Protein AF-0000000079818277 (afdb_homodimer)

Organism: NCBI:txid1608957

InterPro domains:
  IPR006076 FAD dependent oxidoreductase [PF01266] (2-345)
  IPR012727 Glycine oxidase ThiO [TIGR02352] (1-348)
  IPR036188 FAD/NAD(P)-binding domain superfamily [G3DSA:3.50.50.60] (2-346)
  IPR036188 FAD/NAD(P)-binding domain superfamily [SSF51905] (2-363)

Nearest PDB structures (foldseek):
  4ysh-assembly1_A  TM=9.304E-01  e=9.432E-35  Geobacillus kaustophilus HTA426
  7cyx-assembly1_B  TM=9.161E-01  e=3.735E-34  Bacillus cereus ATCC 14579
  1ryi-assembly1_A  TM=9.174E-01  e=4.901E-31  Bacillus subtilis
  3if9-assembly2_C-3  TM=8.898E-01  e=4.476E-32  Bacillus subtilis
  3if9-assembly2_D-3  TM=8.873E-01  e=3.747E-30  Bacillus subtilis

Radius of gyration: 31.11 Å; Cα contacts (8 Å, |Δi|>4): 1814; chains: 2; bounding box: 59×86×83 Å

Foldseek 3Di:
DEEEAQELQRLLLLLVLVVVPAQYEYEAQDHHDFVLQVAFQKLPLQPVDDPPCLLSSLLSVVLLVCVVVVQVVLVVLPFHFQKFQQWEKEWDLDPVSVVVQVVSVVVCVVSVADKDKDAQVVVCVQAVLWDSSTGITMTHRSMIGTNSSSSSVSSVVSQVPRPSYHYYNWAWAEFDDDQLFTQFTATPVGDTDGDRAYEYAHFQCSQRYPPDPQLWHWHWWKKKKWKWFDCVFWNHRHWYDYDQWIWDTHRGGIIMIDIDTDRDGPPFDDDPVRVVSRVVVVCNTGVVSVPIGGDDMGMHTGGATPVQPWAFADDPSYHNYTYTYSNGNCCSSNSNLRSQQVSCRVVVHDRDPSCVCRHSCNNPRPDD/DEEEAQELQRLLLLLVLVVVPAQYEYEAQDHHDFVLQVAFQKLPLQPPDDPPPLLSSLLSVVLLVCVVVVQVVLVVLPFHFQKFQQWEKEWDLDPVSVVVQVVSVVVCVVSVADKDKDAQVVVCVQAVLWDSSTGITMTHRSMIGTNSSSSSVSSVVSQVPRPSYHYYNWAWAEFDDDQLFTQFTATPVGDTDGDRAYEYAHFQCSQRYPPDDQLWHWHWWKKKKWKWFDCVFWNHRHWYDYDQWIWDTHRGGIIMIDIDTDRDGPPFDDDPVRVVSRVVVVCNTGVVSVPIGGDDMGMHTGGATPVQPWAFADDPSYHNYTYTYSNGNCCSSNSNLRSQQVSCRVVVHDRDPSCVCRHSCNNPRPDD

Structure (mmCIF, N/CA/C/O backbone):
data_AF-0000000079818277-model_v1
#
loop_
_entity.id
_entity.type
_entity.pdbx_description
1 polymer 'glycine oxidase'
#
loop_
_atom_site.group_PDB
_atom_site.id
_atom_site.type_symbol
_atom_site.label_atom_id
_atom_site.label_alt_id
_atom_site.label_comp_id
_atom_site.label_asym_id
_atom_site.label_entity_id
_atom_site.label_seq_id
_atom_site.pdbx_PDB_ins_code
_atom_site.Cartn_x
_atom_site.Cartn_y
_atom_site.Cartn_z
_atom_site.occupancy
_atom_site.B_iso_or_equiv
_atom_site.auth_seq_id
_atom_site.auth_comp_id
_atom_site.auth_asym_id
_atom_site.auth_atom_id
_atom_site.pdbx_PDB_model_num
ATOM 1 N N . MET A 1 1 ? 19.031 -25.656 -25.75 1 97.75 1 MET A N 1
ATOM 2 C CA . MET A 1 1 ? 17.578 -25.438 -25.812 1 97.75 1 MET A CA 1
ATOM 3 C C . MET A 1 1 ? 17.219 -24.094 -25.172 1 97.75 1 MET A C 1
ATOM 5 O O . MET A 1 1 ? 18.016 -23.516 -24.438 1 97.75 1 MET A O 1
ATOM 9 N N . VAL A 1 2 ? 16 -23.625 -25.484 1 98.75 2 VAL A N 1
ATOM 10 C CA . VAL A 1 2 ? 15.531 -22.328 -25 1 98.75 2 VAL A CA 1
ATOM 11 C C . VAL A 1 2 ? 14.242 -22.516 -24.203 1 98.75 2 VAL A C 1
ATOM 13 O O . VAL A 1 2 ? 13.375 -23.312 -24.594 1 98.75 2 VAL A O 1
ATOM 16 N N . ILE A 1 3 ? 14.18 -21.875 -23.125 1 98.94 3 ILE A N 1
ATOM 17 C CA . ILE A 1 3 ? 12.945 -21.75 -22.375 1 98.94 3 ILE A CA 1
ATOM 18 C C . ILE A 1 3 ? 12.445 -20.312 -22.422 1 98.94 3 ILE A C 1
ATOM 20 O O . ILE A 1 3 ? 13.195 -19.375 -22.125 1 98.94 3 ILE A O 1
ATOM 24 N N . VAL A 1 4 ? 11.188 -20.141 -22.812 1 98.81 4 VAL A N 1
ATOM 25 C CA . VAL A 1 4 ? 10.562 -18.828 -22.875 1 98.81 4 VAL A CA 1
ATOM 26 C C . VAL A 1 4 ? 9.766 -18.578 -21.609 1 98.81 4 VAL A C 1
ATOM 28 O O . VAL A 1 4 ? 8.664 -19.109 -21.438 1 98.81 4 VAL A O 1
ATOM 31 N N . GLY A 1 5 ? 10.312 -17.734 -20.75 1 98.75 5 GLY A N 1
ATOM 32 C CA . GLY A 1 5 ? 9.688 -17.422 -19.484 1 98.75 5 GLY A CA 1
ATOM 33 C C . GLY A 1 5 ? 10.5 -17.906 -18.281 1 98.75 5 GLY A C 1
ATOM 34 O O . GLY A 1 5 ? 10.961 -19.047 -18.266 1 98.75 5 GLY A O 1
ATOM 35 N N . ALA A 1 6 ? 10.68 -16.984 -17.344 1 98.88 6 ALA A N 1
ATOM 36 C CA . ALA A 1 6 ? 11.461 -17.281 -16.141 1 98.88 6 ALA A CA 1
ATOM 37 C C . ALA A 1 6 ? 10.617 -17.094 -14.883 1 98.88 6 ALA A C 1
ATOM 39 O O . ALA A 1 6 ? 11.078 -16.5 -13.906 1 98.88 6 ALA A O 1
ATOM 40 N N . GLY A 1 7 ? 9.367 -17.531 -14.93 1 98.69 7 GLY A N 1
ATOM 41 C CA . GLY A 1 7 ? 8.57 -17.75 -13.734 1 98.69 7 GLY A CA 1
ATOM 42 C C . GLY A 1 7 ? 8.852 -19.094 -13.062 1 98.69 7 GLY A C 1
ATOM 43 O O . GLY A 1 7 ? 9.859 -19.734 -13.359 1 98.69 7 GLY A O 1
ATOM 44 N N . VAL A 1 8 ? 7.945 -19.469 -12.203 1 98.88 8 VAL A N 1
ATOM 45 C CA . VAL A 1 8 ? 8.18 -20.672 -11.414 1 98.88 8 VAL A CA 1
ATOM 46 C C . VAL A 1 8 ? 8.234 -21.891 -12.336 1 98.88 8 VAL A C 1
ATOM 48 O O . VAL A 1 8 ? 9.031 -22.812 -12.117 1 98.88 8 VAL A O 1
ATOM 51 N N . ILE A 1 9 ? 7.445 -21.938 -13.367 1 98.88 9 ILE A N 1
ATOM 52 C CA . ILE A 1 9 ? 7.418 -23.062 -14.289 1 98.88 9 ILE A CA 1
ATOM 53 C C . ILE A 1 9 ? 8.711 -23.109 -15.094 1 98.88 9 ILE A C 1
ATOM 55 O O . ILE A 1 9 ? 9.406 -24.125 -15.117 1 98.88 9 ILE A O 1
ATOM 59 N N . GLY A 1 10 ? 9.086 -21.984 -15.688 1 98.94 10 GLY A N 1
ATOM 60 C CA . GLY A 1 10 ? 10.289 -21.938 -16.5 1 98.94 10 GLY A CA 1
ATOM 61 C C . GLY A 1 10 ? 11.555 -22.219 -15.719 1 98.94 10 GLY A C 1
ATOM 62 O O . GLY A 1 10 ? 12.414 -22.984 -16.156 1 98.94 10 GLY A O 1
ATOM 63 N N . LEU A 1 11 ? 11.633 -21.641 -14.594 1 98.94 11 LEU A N 1
ATOM 64 C CA . LEU A 1 11 ? 12.844 -21.781 -13.797 1 98.94 11 LEU A CA 1
ATOM 65 C C . LEU A 1 11 ? 12.953 -23.203 -13.234 1 98.94 11 LEU A C 1
ATOM 67 O O . LEU A 1 11 ? 14.055 -23.75 -13.141 1 98.94 11 LEU A O 1
ATOM 71 N N . THR A 1 12 ? 11.828 -23.781 -12.805 1 98.94 12 THR A N 1
ATOM 72 C CA . THR A 1 12 ? 11.867 -25.172 -12.336 1 98.94 12 THR A CA 1
ATOM 73 C C . THR A 1 12 ? 12.266 -26.109 -13.469 1 98.94 12 THR A C 1
ATOM 75 O O . THR A 1 12 ? 13.078 -27.016 -13.281 1 98.94 12 THR A O 1
ATOM 78 N N . CYS A 1 13 ? 11.75 -25.891 -14.641 1 98.88 13 CYS A N 1
ATOM 79 C CA . CYS A 1 13 ? 12.117 -26.688 -15.797 1 98.88 13 CYS A CA 1
ATOM 80 C C . CYS A 1 13 ? 13.602 -26.547 -16.109 1 98.88 13 CYS A C 1
ATOM 82 O O . CYS A 1 13 ? 14.289 -27.547 -16.359 1 98.88 13 CYS A O 1
ATOM 84 N N . ALA A 1 14 ? 14.047 -25.312 -16.078 1 98.94 14 ALA A N 1
ATOM 85 C CA . ALA A 1 14 ? 15.453 -25.062 -16.375 1 98.94 14 ALA A CA 1
ATOM 86 C C . ALA A 1 14 ? 16.359 -25.812 -15.398 1 98.94 14 ALA A C 1
ATOM 88 O O . ALA A 1 14 ? 17.328 -26.453 -15.812 1 98.94 14 ALA A O 1
ATOM 89 N N . TRP A 1 15 ? 16.031 -25.734 -14.195 1 98.81 15 TRP A N 1
ATOM 90 C CA . TRP A 1 15 ? 16.797 -26.375 -13.141 1 98.81 15 TRP A CA 1
ATOM 91 C C . TRP A 1 15 ? 16.844 -27.891 -13.359 1 98.81 15 TRP A C 1
ATOM 93 O O . TRP A 1 15 ? 17.922 -28.5 -13.344 1 98.81 15 TRP A O 1
ATOM 103 N N . ARG A 1 16 ? 15.734 -28.484 -13.609 1 98.56 16 ARG A N 1
ATOM 104 C CA . ARG A 1 16 ? 15.641 -29.938 -13.734 1 98.56 16 ARG A CA 1
ATOM 105 C C . ARG A 1 16 ? 16.266 -30.422 -15.047 1 98.56 16 ARG A C 1
ATOM 107 O O . ARG A 1 16 ? 16.875 -31.484 -15.102 1 98.56 16 ARG A O 1
ATOM 114 N N . LEU A 1 17 ? 16.094 -29.672 -16.094 1 98.69 17 LEU A N 1
ATOM 115 C CA . LEU A 1 17 ? 16.688 -30.016 -17.375 1 98.69 17 LEU A CA 1
ATOM 116 C C . LEU A 1 17 ? 18.219 -29.984 -17.281 1 98.69 17 LEU A C 1
ATOM 118 O O . LEU A 1 17 ? 18.891 -30.859 -17.844 1 98.69 17 LEU A O 1
ATOM 122 N N . ALA A 1 18 ? 18.703 -28.984 -16.625 1 98.44 18 ALA A N 1
ATOM 123 C CA . ALA A 1 18 ? 20.141 -28.906 -16.422 1 98.44 18 ALA A CA 1
ATOM 124 C C . ALA A 1 18 ? 20.641 -30.109 -15.641 1 98.44 18 ALA A C 1
ATOM 126 O O . ALA A 1 18 ? 21.688 -30.688 -15.984 1 98.44 18 ALA A O 1
ATOM 127 N N . GLU A 1 19 ? 19.922 -30.469 -14.625 1 97.12 19 GLU A N 1
ATOM 128 C CA . GLU A 1 19 ? 20.266 -31.641 -13.844 1 97.12 19 GLU A CA 1
ATOM 129 C C . GLU A 1 19 ? 20.297 -32.906 -14.719 1 97.12 19 GLU A C 1
ATOM 131 O O . GLU A 1 19 ? 21.109 -33.812 -14.477 1 97.12 19 GLU A O 1
ATOM 136 N N . ALA A 1 20 ? 19.484 -32.875 -15.695 1 97.12 20 ALA A N 1
ATOM 137 C CA . ALA A 1 20 ? 19.406 -34.031 -16.609 1 97.12 20 ALA A CA 1
ATOM 138 C C . ALA A 1 20 ? 20.484 -33.938 -17.703 1 97.12 20 ALA A C 1
ATOM 140 O O . ALA A 1 20 ? 20.547 -34.781 -18.578 1 97.12 20 ALA A O 1
ATOM 141 N N . GLY A 1 21 ? 21.25 -32.844 -17.75 1 96.69 21 GLY A N 1
ATOM 142 C CA . GLY A 1 21 ? 22.406 -32.781 -18.609 1 96.69 21 GLY A CA 1
ATOM 143 C C . GLY A 1 21 ? 22.219 -31.812 -19.781 1 96.69 21 GLY A C 1
ATOM 144 O O . GLY A 1 21 ? 23.094 -31.688 -20.625 1 96.69 21 GLY A O 1
ATOM 145 N N . ALA A 1 22 ? 21.156 -31.109 -19.812 1 97.56 22 ALA A N 1
ATOM 146 C CA . ALA A 1 22 ? 20.875 -30.203 -20.922 1 97.56 22 ALA A CA 1
ATOM 147 C C . ALA A 1 22 ? 21.531 -28.844 -20.719 1 97.56 22 ALA A C 1
ATOM 149 O O . ALA A 1 22 ? 21.734 -28.422 -19.578 1 97.56 22 ALA A O 1
ATOM 150 N N . THR A 1 23 ? 21.953 -28.219 -21.797 1 98.31 23 THR A N 1
ATOM 151 C CA . THR A 1 23 ? 22.312 -26.797 -21.797 1 98.31 23 THR A CA 1
ATOM 152 C C . THR A 1 23 ? 21.094 -25.938 -22.125 1 98.31 23 THR A C 1
ATOM 154 O O . THR A 1 23 ? 20.484 -26.109 -23.188 1 98.31 23 THR A O 1
ATOM 157 N N . VAL A 1 24 ? 20.766 -25.031 -21.234 1 98.62 24 VAL A N 1
ATOM 158 C CA . VAL A 1 24 ? 19.484 -24.344 -21.312 1 98.62 24 VAL A CA 1
ATOM 159 C C . VAL A 1 24 ? 19.703 -22.828 -21.344 1 98.62 24 VAL A C 1
ATOM 161 O O . VAL A 1 24 ? 20.516 -22.312 -20.578 1 98.62 24 VAL A O 1
ATOM 164 N N . ARG A 1 25 ? 19.047 -22.125 -22.188 1 98.81 25 ARG A N 1
ATOM 165 C CA . ARG A 1 25 ? 18.953 -20.672 -22.172 1 98.81 25 ARG A CA 1
ATOM 166 C C . ARG A 1 25 ? 17.531 -20.219 -21.875 1 98.81 25 ARG A C 1
ATOM 168 O O . ARG A 1 25 ? 16.594 -20.578 -22.578 1 98.81 25 ARG A O 1
ATOM 175 N N . VAL A 1 26 ? 17.375 -19.453 -20.766 1 98.88 26 VAL A N 1
ATOM 176 C CA . VAL A 1 26 ? 16.062 -18.938 -20.359 1 98.88 26 VAL A CA 1
ATOM 177 C C . VAL A 1 26 ? 15.945 -17.469 -20.75 1 98.88 26 VAL A C 1
ATOM 179 O O . VAL A 1 26 ? 16.844 -16.672 -20.484 1 98.88 26 VAL A O 1
ATOM 182 N N . LEU A 1 27 ? 14.852 -17.141 -21.422 1 98.88 27 LEU A N 1
ATOM 183 C CA . LEU A 1 27 ? 14.617 -15.773 -21.844 1 98.88 27 LEU A CA 1
ATOM 184 C C . LEU A 1 27 ? 13.367 -15.203 -21.172 1 98.88 27 LEU A C 1
ATOM 186 O O . LEU A 1 27 ? 12.289 -15.789 -21.281 1 98.88 27 LEU A O 1
ATOM 190 N N . ASP A 1 28 ? 13.469 -14.133 -20.469 1 98.69 28 ASP A N 1
ATOM 191 C CA . ASP A 1 28 ? 12.391 -13.422 -19.797 1 98.69 28 ASP A CA 1
ATOM 192 C C . ASP A 1 28 ? 12.773 -11.977 -19.516 1 98.69 28 ASP A C 1
ATOM 194 O O . ASP A 1 28 ? 13.867 -11.703 -19.016 1 98.69 28 ASP A O 1
ATOM 198 N N . PRO A 1 29 ? 11.906 -11.055 -19.781 1 97.94 29 PRO A N 1
ATOM 199 C CA . PRO A 1 29 ? 12.273 -9.656 -19.531 1 97.94 29 PRO A CA 1
ATOM 200 C C . PRO A 1 29 ? 12.398 -9.32 -18.047 1 97.94 29 PRO A C 1
ATOM 202 O O . PRO A 1 29 ? 13.07 -8.352 -17.688 1 97.94 29 PRO A O 1
ATOM 205 N N . SER A 1 30 ? 11.75 -10.023 -17.203 1 98 30 SER A N 1
ATOM 206 C CA . SER A 1 30 ? 11.781 -9.805 -15.758 1 98 30 SER A CA 1
ATOM 207 C C . SER A 1 30 ? 11.797 -11.133 -15 1 98 30 SER A C 1
ATOM 209 O O . SER A 1 30 ? 10.805 -11.5 -14.367 1 98 30 SER A O 1
ATOM 211 N N . PRO A 1 31 ? 12.906 -11.758 -14.938 1 98.56 31 PRO A N 1
ATOM 212 C CA . PRO A 1 31 ? 12.984 -13.078 -14.305 1 98.56 31 PRO A CA 1
ATOM 213 C C . PRO A 1 31 ? 12.508 -13.07 -12.852 1 98.56 31 PRO A C 1
ATOM 215 O O . PRO A 1 31 ? 12.75 -12.094 -12.133 1 98.56 31 PRO A O 1
ATOM 218 N N . ALA A 1 32 ? 11.867 -14.133 -12.461 1 98.31 32 ALA A N 1
ATOM 219 C CA . ALA A 1 32 ? 11.414 -14.391 -11.094 1 98.31 32 ALA A CA 1
ATOM 220 C C . ALA A 1 32 ? 10.375 -13.359 -10.656 1 98.31 32 ALA A C 1
ATOM 222 O O . ALA A 1 32 ? 10.289 -13.023 -9.469 1 98.31 32 ALA A O 1
ATOM 223 N N . ARG A 1 33 ? 9.672 -12.805 -11.547 1 97.38 33 ARG A N 1
ATOM 224 C CA . ARG A 1 33 ? 8.594 -11.852 -11.281 1 97.38 33 ARG A CA 1
ATOM 225 C C . ARG A 1 33 ? 7.277 -12.328 -11.875 1 97.38 33 ARG A C 1
ATOM 227 O O . ARG A 1 33 ? 7.027 -13.531 -11.953 1 97.38 33 ARG A O 1
ATOM 234 N N . GLY A 1 34 ? 6.316 -11.516 -12.117 1 95.25 34 GLY A N 1
ATOM 235 C CA . GLY A 1 34 ? 5.035 -11.891 -12.688 1 95.25 34 GLY A CA 1
ATOM 236 C C . GLY A 1 34 ? 4.117 -12.586 -11.703 1 95.25 34 GLY A C 1
ATOM 237 O O . GLY A 1 34 ? 4.113 -12.258 -10.516 1 95.25 34 GLY A O 1
ATOM 238 N N . ALA A 1 35 ? 3.352 -13.531 -12.219 1 96.19 35 ALA A N 1
ATOM 239 C CA . ALA A 1 35 ? 2.352 -14.234 -11.414 1 96.19 35 ALA A CA 1
ATOM 240 C C . ALA A 1 35 ? 3.01 -15.023 -10.289 1 96.19 35 ALA A C 1
ATOM 242 O O . ALA A 1 35 ? 2.451 -15.133 -9.195 1 96.19 35 ALA A O 1
ATOM 243 N N . SER A 1 36 ? 4.195 -15.523 -10.547 1 96.94 36 SER A N 1
ATOM 244 C CA . SER A 1 36 ? 4.906 -16.344 -9.562 1 96.94 36 SER A CA 1
ATOM 245 C C . SER A 1 36 ? 5.273 -15.516 -8.328 1 96.94 36 SER A C 1
ATOM 247 O O . SER A 1 36 ? 5.336 -16.047 -7.223 1 96.94 36 SER A O 1
ATOM 249 N N . TRP A 1 37 ? 5.574 -14.281 -8.578 1 97.81 37 TRP A N 1
ATOM 250 C CA . TRP A 1 37 ? 5.941 -13.367 -7.5 1 97.81 37 TRP A CA 1
ATOM 251 C C . TRP A 1 37 ? 4.707 -12.883 -6.754 1 97.81 37 TRP A C 1
ATOM 253 O O . TRP A 1 37 ? 4.727 -12.742 -5.527 1 97.81 37 TRP A O 1
ATOM 263 N N . ALA A 1 38 ? 3.691 -12.586 -7.508 1 97.44 38 ALA A N 1
ATOM 264 C CA . ALA A 1 38 ? 2.42 -12.148 -6.945 1 97.44 38 ALA A CA 1
ATOM 265 C C . ALA A 1 38 ? 1.505 -13.328 -6.652 1 97.44 38 ALA A C 1
ATOM 267 O O . ALA A 1 38 ? 0.445 -13.469 -7.266 1 97.44 38 ALA A O 1
ATOM 268 N N . ALA A 1 39 ? 1.84 -14.141 -5.715 1 97.31 39 ALA A N 1
ATOM 269 C CA . ALA A 1 39 ? 1.142 -15.359 -5.32 1 97.31 39 ALA A CA 1
ATOM 270 C C . ALA A 1 39 ? 1.179 -15.555 -3.807 1 97.31 39 ALA A C 1
ATOM 272 O O . ALA A 1 39 ? 1.807 -14.766 -3.092 1 97.31 39 ALA A O 1
ATOM 273 N N . ALA A 1 40 ? 0.457 -16.594 -3.338 1 97.5 40 ALA A N 1
ATOM 274 C CA . ALA A 1 40 ? 0.428 -16.875 -1.906 1 97.5 40 ALA A CA 1
ATOM 275 C C . ALA A 1 40 ? 1.252 -18.125 -1.579 1 97.5 40 ALA A C 1
ATOM 277 O O . ALA A 1 40 ? 1.563 -18.375 -0.414 1 97.5 40 ALA A O 1
ATOM 278 N N . GLY A 1 41 ? 1.582 -18.906 -2.611 1 98 41 GLY A N 1
ATOM 279 C CA . GLY A 1 41 ? 2.404 -20.094 -2.4 1 98 41 GLY A CA 1
ATOM 280 C C . GLY A 1 41 ? 1.645 -21.25 -1.772 1 98 41 GLY A C 1
ATOM 281 O O . GLY A 1 41 ? 2.242 -22.109 -1.135 1 98 41 GLY A O 1
ATOM 282 N N . MET A 1 42 ? 0.336 -21.234 -1.932 1 97.44 42 MET A N 1
ATOM 283 C CA . MET A 1 42 ? -0.475 -22.328 -1.402 1 97.44 42 MET A CA 1
ATOM 284 C C . MET A 1 42 ? -0.308 -23.594 -2.246 1 97.44 42 MET A C 1
ATOM 286 O O . MET A 1 42 ? -0.254 -23.516 -3.475 1 97.44 42 MET A O 1
ATOM 290 N N . LEU A 1 43 ? -0.137 -24.656 -1.619 1 97.69 43 LEU A N 1
ATOM 291 C CA . LEU A 1 43 ? -0.211 -25.984 -2.205 1 97.69 43 LEU A CA 1
ATOM 292 C C . LEU A 1 43 ? -1.5 -26.688 -1.796 1 97.69 43 LEU A C 1
ATOM 294 O O . LEU A 1 43 ? -1.488 -27.547 -0.917 1 97.69 43 LEU A O 1
ATOM 298 N N . ALA A 1 44 ? -2.574 -26.297 -2.535 1 94.38 44 ALA A N 1
ATOM 299 C CA . ALA A 1 44 ? -3.91 -26.609 -2.045 1 94.38 44 ALA A CA 1
ATOM 300 C C . ALA A 1 44 ? -4.758 -27.25 -3.143 1 94.38 44 ALA A C 1
ATOM 302 O O . ALA A 1 44 ? -5.68 -26.625 -3.67 1 94.38 44 ALA A O 1
ATOM 303 N N . PRO A 1 45 ? -4.562 -28.516 -3.438 1 90.94 45 PRO A N 1
ATOM 304 C CA . PRO A 1 45 ? -5.32 -29.203 -4.488 1 90.94 45 PRO A CA 1
ATOM 305 C C . PRO A 1 45 ? -6.809 -29.312 -4.168 1 90.94 45 PRO A C 1
ATOM 307 O O . PRO A 1 45 ? -7.641 -29.375 -5.078 1 90.94 45 PRO A O 1
ATOM 310 N N . VAL A 1 46 ? -7.129 -29.297 -2.953 1 80.56 46 VAL A N 1
ATOM 311 C CA . VAL A 1 46 ? -8.477 -29.672 -2.543 1 80.56 46 VAL A CA 1
ATOM 312 C C . VAL A 1 46 ? -9.32 -28.406 -2.355 1 80.56 46 VAL A C 1
ATOM 314 O O . VAL A 1 46 ? -10.414 -28.297 -2.922 1 80.56 46 VAL A O 1
ATOM 317 N N . THR A 1 47 ? -8.82 -27.422 -1.7 1 77.38 47 THR A N 1
ATOM 318 C CA . THR A 1 47 ? -9.625 -26.281 -1.311 1 77.38 47 THR A CA 1
ATOM 319 C C . THR A 1 47 ? -9.812 -25.328 -2.488 1 77.38 47 THR A C 1
ATOM 321 O O . THR A 1 47 ? -10.719 -24.484 -2.48 1 77.38 47 THR A O 1
ATOM 324 N N . GLU A 1 48 ? -9.047 -25.5 -3.486 1 73.81 48 GLU A N 1
ATOM 325 C CA . GLU A 1 48 ? -9.172 -24.609 -4.641 1 73.81 48 GLU A CA 1
ATOM 326 C C . GLU A 1 48 ? -9.914 -25.297 -5.785 1 73.81 48 GLU A C 1
ATOM 328 O O . GLU A 1 48 ? -9.961 -24.781 -6.902 1 73.81 48 GLU A O 1
ATOM 333 N N . LEU A 1 49 ? -10.539 -26.422 -5.5 1 71.06 49 LEU A N 1
ATOM 334 C CA . LEU A 1 49 ? -11.242 -27.219 -6.508 1 71.06 49 LEU A CA 1
ATOM 335 C C . LEU A 1 49 ? -12.617 -26.625 -6.797 1 71.06 49 LEU A C 1
ATOM 337 O O . LEU A 1 49 ? -13.336 -26.234 -5.875 1 71.06 49 LEU A O 1
ATOM 341 N N . HIS A 1 50 ? -12.836 -26.547 -8.094 1 69.19 50 HIS A N 1
ATOM 342 C CA . HIS A 1 50 ? -14.188 -26.219 -8.531 1 69.19 50 HIS A CA 1
ATOM 343 C C . HIS A 1 50 ? -14.906 -27.438 -9.078 1 69.19 50 HIS A C 1
ATOM 345 O O . HIS A 1 50 ? -14.258 -28.422 -9.469 1 69.19 50 HIS A O 1
ATOM 351 N N . TYR A 1 51 ? -16.203 -27.391 -9.102 1 65.56 51 TYR A N 1
ATOM 352 C CA . TYR A 1 51 ? -17.031 -28.5 -9.57 1 65.56 51 TYR A CA 1
ATOM 353 C C . TYR A 1 51 ? -16.672 -28.875 -11 1 65.56 51 TYR A C 1
ATOM 355 O O . TYR A 1 51 ? -16.469 -28 -11.852 1 65.56 51 TYR A O 1
ATOM 363 N N . GLY A 1 52 ? -16.484 -30.141 -11.234 1 68.5 52 GLY A N 1
ATOM 364 C CA . GLY A 1 52 ? -16.297 -30.656 -12.586 1 68.5 52 GLY A CA 1
ATOM 365 C C . GLY A 1 52 ? -14.852 -30.688 -13.016 1 68.5 52 GLY A C 1
ATOM 366 O O . GLY A 1 52 ? -14.547 -31.016 -14.164 1 68.5 52 GLY A O 1
ATOM 367 N N . GLU A 1 53 ? -14.039 -30.484 -12.062 1 79.81 53 GLU A N 1
ATOM 368 C CA . GLU A 1 53 ? -12.617 -30.438 -12.406 1 79.81 53 GLU A CA 1
ATOM 369 C C . GLU A 1 53 ? -11.898 -31.703 -11.922 1 79.81 53 GLU A C 1
ATOM 371 O O . GLU A 1 53 ? -10.828 -31.609 -11.312 1 79.81 53 GLU A O 1
ATOM 376 N N . ASP A 1 54 ? -12.391 -32.812 -12.328 1 84.44 54 ASP A N 1
ATOM 377 C CA . ASP A 1 54 ? -11.859 -34.094 -11.812 1 84.44 54 ASP A CA 1
ATOM 378 C C . ASP A 1 54 ? -10.422 -34.312 -12.281 1 84.44 54 ASP A C 1
ATOM 380 O O . ASP A 1 54 ? -9.547 -34.625 -11.484 1 84.44 54 ASP A O 1
ATOM 384 N N . ALA A 1 55 ? -10.234 -34.125 -13.578 1 89.19 55 ALA A N 1
ATOM 385 C CA . ALA A 1 55 ? -8.883 -34.344 -14.102 1 89.19 55 ALA A CA 1
ATOM 386 C C . ALA A 1 55 ? -7.902 -33.344 -13.461 1 89.19 55 ALA A C 1
ATOM 388 O O . ALA A 1 55 ? -6.766 -33.719 -13.156 1 89.19 55 ALA A O 1
ATOM 389 N N . LEU A 1 56 ? -8.375 -32.188 -13.242 1 92.44 56 LEU A N 1
ATOM 390 C CA . LEU A 1 56 ? -7.523 -31.188 -12.617 1 92.44 56 LEU A CA 1
ATOM 391 C C . LEU A 1 56 ? -7.223 -31.547 -11.172 1 92.44 56 LEU A C 1
ATOM 393 O O . LEU A 1 56 ? -6.105 -31.344 -10.695 1 92.44 56 LEU A O 1
ATOM 397 N N . LEU A 1 57 ? -8.172 -32.094 -10.5 1 90.88 57 LEU A N 1
ATOM 398 C CA . LEU A 1 57 ? -7.945 -32.531 -9.133 1 90.88 57 LEU A CA 1
ATOM 399 C C . LEU A 1 57 ? -6.863 -33.625 -9.086 1 90.88 57 LEU A C 1
ATOM 401 O O . LEU A 1 57 ? -5.957 -33.562 -8.258 1 90.88 57 LEU A O 1
ATOM 405 N N . GLN A 1 58 ? -6.977 -34.531 -9.992 1 92.56 58 GLN A N 1
ATOM 406 C CA . GLN A 1 58 ? -5.98 -35.594 -10.031 1 92.56 58 GLN A CA 1
ATOM 407 C C . GLN A 1 58 ? -4.59 -35.062 -10.32 1 92.56 58 GLN A C 1
ATOM 409 O O . GLN A 1 58 ? -3.602 -35.5 -9.727 1 92.56 58 GLN A O 1
ATOM 414 N N . LEU A 1 59 ? -4.566 -34.125 -11.188 1 95.94 59 LEU A N 1
ATOM 415 C CA . LEU A 1 59 ? -3.303 -33.438 -11.484 1 95.94 59 LEU A CA 1
ATOM 416 C C . LEU A 1 59 ? -2.738 -32.75 -10.25 1 95.94 59 LEU A C 1
ATOM 418 O O . LEU A 1 59 ? -1.558 -32.906 -9.93 1 95.94 59 LEU A O 1
ATOM 422 N N . ASN A 1 60 ? -3.584 -32.062 -9.586 1 95.56 60 ASN A N 1
ATOM 423 C CA . ASN A 1 60 ? -3.164 -31.297 -8.414 1 95.56 60 ASN A CA 1
ATOM 424 C C . ASN A 1 60 ? -2.723 -32.219 -7.277 1 95.56 60 ASN A C 1
ATOM 426 O O . ASN A 1 60 ? -1.776 -31.906 -6.555 1 95.56 60 ASN A O 1
ATOM 430 N N . LEU A 1 61 ? -3.408 -33.312 -7.121 1 94.06 61 LEU A N 1
ATOM 431 C CA . LEU A 1 61 ? -3.018 -34.281 -6.102 1 94.06 61 LEU A CA 1
ATOM 432 C C . LEU A 1 61 ? -1.661 -34.906 -6.426 1 94.06 61 LEU A C 1
ATOM 434 O O . LEU A 1 61 ? -0.822 -35.062 -5.539 1 94.06 61 LEU A O 1
ATOM 438 N N . ALA A 1 62 ? -1.485 -35.188 -7.691 1 96.56 62 ALA A N 1
ATOM 439 C CA . ALA A 1 62 ? -0.183 -35.719 -8.117 1 96.56 62 ALA A CA 1
ATOM 440 C C . ALA A 1 62 ? 0.913 -34.688 -7.883 1 96.56 62 ALA A C 1
ATOM 442 O O . ALA A 1 62 ? 2.037 -35.031 -7.512 1 96.56 62 ALA A O 1
ATOM 443 N N . ALA A 1 63 ? 0.568 -33.469 -8.086 1 98 63 ALA A N 1
ATOM 444 C CA . ALA A 1 63 ? 1.528 -32.375 -7.934 1 98 63 ALA A CA 1
ATOM 445 C C . ALA A 1 63 ? 1.92 -32.188 -6.473 1 98 63 ALA A C 1
ATOM 447 O O . ALA A 1 63 ? 3.105 -32.094 -6.145 1 98 63 ALA A O 1
ATOM 448 N N . VAL A 1 64 ? 0.915 -32.156 -5.598 1 96.94 64 VAL A N 1
ATOM 449 C CA . VAL A 1 64 ? 1.199 -31.906 -4.191 1 96.94 64 VAL A CA 1
ATOM 450 C C . VAL A 1 64 ? 2.018 -33.062 -3.609 1 96.94 64 VAL A C 1
ATOM 452 O O . VAL A 1 64 ? 2.873 -32.844 -2.746 1 96.94 64 VAL A O 1
ATOM 455 N N . ASP A 1 65 ? 1.868 -34.219 -4.117 1 96.62 65 ASP A N 1
ATOM 456 C CA . ASP A 1 65 ? 2.59 -35.406 -3.664 1 96.62 65 ASP A CA 1
ATOM 457 C C . ASP A 1 65 ? 4.086 -35.281 -3.955 1 96.62 65 ASP A C 1
ATOM 459 O O . ASP A 1 65 ? 4.902 -35.969 -3.338 1 96.62 65 ASP A O 1
ATOM 463 N N . ARG A 1 66 ? 4.461 -34.469 -4.848 1 98.25 66 ARG A N 1
ATOM 464 C CA . ARG A 1 66 ? 5.855 -34.312 -5.242 1 98.25 66 ARG A CA 1
ATOM 465 C C . ARG A 1 66 ? 6.562 -33.281 -4.375 1 98.25 66 ARG A C 1
ATOM 467 O O . ARG A 1 66 ? 7.793 -33.188 -4.371 1 98.25 66 ARG A O 1
ATOM 474 N N . TRP A 1 67 ? 5.844 -32.5 -3.639 1 98.56 67 TRP A N 1
ATOM 475 C CA . TRP A 1 67 ? 6.402 -31.297 -3.047 1 98.56 67 TRP A CA 1
ATOM 476 C C . TRP A 1 67 ? 7.363 -31.641 -1.913 1 98.56 67 TRP A C 1
ATOM 478 O O . TRP A 1 67 ? 8.398 -31 -1.755 1 98.56 67 TRP A O 1
ATOM 488 N N . PRO A 1 68 ? 7.094 -32.688 -1.077 1 98.44 68 PRO A N 1
ATOM 489 C CA . PRO A 1 68 ? 8.094 -33 -0.056 1 98.44 68 PRO A CA 1
ATOM 490 C C . PRO A 1 68 ? 9.477 -33.281 -0.649 1 98.44 68 PRO A C 1
ATOM 492 O O . PRO A 1 68 ? 10.477 -32.719 -0.186 1 98.44 68 PRO A O 1
ATOM 495 N N . ALA A 1 69 ? 9.516 -34.031 -1.689 1 98.62 69 ALA A N 1
ATOM 496 C CA . ALA A 1 69 ? 10.789 -34.344 -2.338 1 98.62 69 ALA A CA 1
ATOM 497 C C . ALA A 1 69 ? 11.352 -33.094 -3.049 1 98.62 69 ALA A C 1
ATOM 499 O O . ALA A 1 69 ? 12.57 -32.875 -3.041 1 98.62 69 ALA A O 1
ATOM 500 N N . HIS A 1 70 ? 10.484 -32.375 -3.674 1 98.75 70 HIS A N 1
ATOM 501 C CA . HIS A 1 70 ? 10.891 -31.172 -4.375 1 98.75 70 HIS A CA 1
ATOM 502 C C . HIS A 1 70 ? 11.5 -30.156 -3.41 1 98.75 70 HIS A C 1
ATOM 504 O O . HIS A 1 70 ? 12.57 -29.609 -3.678 1 98.75 70 HIS A O 1
ATOM 510 N N . ALA A 1 71 ? 10.883 -29.938 -2.254 1 98.81 71 ALA A N 1
ATOM 511 C CA . ALA A 1 71 ? 11.375 -29.016 -1.23 1 98.81 71 ALA A CA 1
ATOM 512 C C . ALA A 1 71 ? 12.711 -29.484 -0.668 1 98.81 71 ALA A C 1
ATOM 514 O O . ALA A 1 71 ? 13.617 -28.688 -0.442 1 98.81 71 ALA A O 1
ATOM 515 N N . ALA A 1 72 ? 12.812 -30.766 -0.503 1 98.69 72 ALA A N 1
ATOM 516 C CA . ALA A 1 72 ? 14.055 -31.328 0.014 1 98.69 72 ALA A CA 1
ATOM 517 C C . ALA A 1 72 ? 15.203 -31.125 -0.97 1 98.69 72 ALA A C 1
ATOM 519 O O . ALA A 1 72 ? 16.328 -30.812 -0.568 1 98.69 72 ALA A O 1
ATOM 520 N N . ALA A 1 73 ? 14.922 -31.359 -2.205 1 98.69 73 ALA A N 1
ATOM 521 C CA . ALA A 1 73 ? 15.945 -31.172 -3.232 1 98.69 73 ALA A CA 1
ATOM 522 C C . ALA A 1 73 ? 16.406 -29.719 -3.285 1 98.69 73 ALA A C 1
ATOM 524 O O . ALA A 1 73 ? 17.609 -29.453 -3.412 1 98.69 73 ALA A O 1
ATOM 525 N N . LEU A 1 74 ? 15.492 -28.812 -3.197 1 98.81 74 LEU A N 1
ATOM 526 C CA . LEU A 1 74 ? 15.82 -27.391 -3.18 1 98.81 74 LEU A CA 1
ATOM 527 C C . LEU A 1 74 ? 16.656 -27.047 -1.954 1 98.81 74 LEU A C 1
ATOM 529 O O . LEU A 1 74 ? 17.656 -26.328 -2.064 1 98.81 74 LEU A O 1
ATOM 533 N N . ALA A 1 75 ? 16.281 -27.609 -0.846 1 98.62 75 ALA A N 1
ATOM 534 C CA . ALA A 1 75 ? 17.031 -27.359 0.382 1 98.62 75 ALA A CA 1
ATOM 535 C C . ALA A 1 75 ? 18.453 -27.891 0.261 1 98.62 75 ALA A C 1
ATOM 537 O O . ALA A 1 75 ? 19.406 -27.219 0.68 1 98.62 75 ALA A O 1
ATOM 538 N N . ALA A 1 76 ? 18.578 -29.031 -0.33 1 98.38 76 ALA A N 1
ATOM 539 C CA . ALA A 1 76 ? 19.891 -29.625 -0.525 1 98.38 76 ALA A CA 1
ATOM 540 C C . ALA A 1 76 ? 20.766 -28.766 -1.437 1 98.38 76 ALA A C 1
ATOM 542 O O . ALA A 1 76 ? 21.984 -28.75 -1.299 1 98.38 76 ALA A O 1
ATOM 543 N N . ALA A 1 77 ? 20.094 -28.094 -2.275 1 98.25 77 ALA A N 1
ATOM 544 C CA . ALA A 1 77 ? 20.812 -27.219 -3.201 1 98.25 77 ALA A CA 1
ATOM 545 C C . ALA A 1 77 ? 21.016 -25.828 -2.596 1 98.25 77 ALA A C 1
ATOM 547 O O . ALA A 1 77 ? 21.578 -24.938 -3.244 1 98.25 77 ALA A O 1
ATOM 548 N N . GLY A 1 78 ? 20.531 -25.594 -1.379 1 98.06 78 GLY A N 1
ATOM 549 C CA . GLY A 1 78 ? 20.812 -24.359 -0.656 1 98.06 78 GLY A CA 1
ATOM 550 C C . GLY A 1 78 ? 19.641 -23.391 -0.674 1 98.06 78 GLY A C 1
ATOM 551 O O . GLY A 1 78 ? 19.797 -22.234 -0.296 1 98.06 78 GLY A O 1
ATOM 552 N N . VAL A 1 79 ? 18.469 -23.797 -1.136 1 98.38 79 VAL A N 1
ATOM 553 C CA . VAL A 1 79 ? 17.297 -22.922 -1.217 1 98.38 79 VAL A CA 1
ATOM 554 C C . VAL A 1 79 ? 16.219 -23.422 -0.258 1 98.38 79 VAL A C 1
ATOM 556 O O . VAL A 1 79 ? 15.633 -24.484 -0.47 1 98.38 79 VAL A O 1
ATOM 559 N N . ASP A 1 80 ? 15.977 -22.656 0.771 1 98.31 80 ASP A N 1
ATOM 560 C CA . ASP A 1 80 ? 14.859 -22.938 1.673 1 98.31 80 ASP A CA 1
ATOM 561 C C . ASP A 1 80 ? 13.594 -22.219 1.219 1 98.31 80 ASP A C 1
ATOM 563 O O . ASP A 1 80 ? 13.523 -20.984 1.271 1 98.31 80 ASP A O 1
ATOM 567 N N . VAL A 1 81 ? 12.586 -22.969 0.854 1 98.5 81 VAL A N 1
ATOM 568 C CA . VAL A 1 81 ? 11.391 -22.375 0.279 1 98.5 81 VAL A CA 1
ATOM 569 C C . VAL A 1 81 ? 10.305 -22.266 1.348 1 98.5 81 VAL A C 1
ATOM 571 O O . VAL A 1 81 ? 9.164 -21.875 1.051 1 98.5 81 VAL A O 1
ATOM 574 N N . GLY A 1 82 ? 10.594 -22.641 2.559 1 98.06 82 GLY A N 1
ATOM 575 C CA . GLY A 1 82 ? 9.641 -22.516 3.654 1 98.06 82 GLY A CA 1
ATOM 576 C C . GLY A 1 82 ? 8.461 -23.453 3.535 1 98.06 82 GLY A C 1
ATOM 577 O O . GLY A 1 82 ? 7.324 -23.062 3.811 1 98.06 82 GLY A O 1
ATOM 578 N N . TYR A 1 83 ? 8.727 -24.688 3.068 1 98.38 83 TYR A N 1
ATOM 579 C CA . TYR A 1 83 ? 7.68 -25.688 2.947 1 98.38 83 TYR A CA 1
ATOM 580 C C . TYR A 1 83 ? 7.09 -26.031 4.309 1 98.38 83 TYR A C 1
ATOM 582 O O . TYR A 1 83 ? 7.824 -26.359 5.246 1 98.38 83 TYR A O 1
ATOM 590 N N . VAL A 1 84 ? 5.742 -25.891 4.453 1 97.75 84 VAL A N 1
ATOM 591 C CA . VAL A 1 84 ? 5.043 -26.188 5.703 1 97.75 84 VAL A CA 1
ATOM 592 C C . VAL A 1 84 ? 3.814 -27.047 5.422 1 97.75 84 VAL A C 1
ATOM 594 O O . VAL A 1 84 ? 2.992 -26.703 4.566 1 97.75 84 VAL A O 1
ATOM 597 N N . GLU A 1 85 ? 3.744 -28.141 6.129 1 97 85 GLU A N 1
ATOM 598 C CA . GLU A 1 85 ? 2.553 -28.984 6.062 1 97 85 GLU A CA 1
ATOM 599 C C . GLU A 1 85 ? 1.467 -28.484 7.008 1 97 85 GLU A C 1
ATOM 601 O O . GLU A 1 85 ? 1.101 -29.172 7.965 1 97 85 GLU A O 1
ATOM 606 N N . CYS A 1 86 ? 0.846 -27.422 6.66 1 95.94 86 CYS A N 1
ATOM 607 C CA . CYS A 1 86 ? 0.026 -26.672 7.605 1 95.94 86 CYS A CA 1
ATOM 608 C C . CYS A 1 86 ? -1.441 -27.062 7.488 1 95.94 86 CYS A C 1
ATOM 610 O O . CYS A 1 86 ? -2.223 -26.859 8.414 1 95.94 86 CYS A O 1
ATOM 612 N N . GLY A 1 87 ? -1.853 -27.594 6.383 1 96.5 87 GLY A N 1
ATOM 613 C CA . GLY A 1 87 ? -3.268 -27.828 6.148 1 96.5 87 GLY A CA 1
ATOM 614 C C . GLY A 1 87 ? -4.051 -26.562 5.875 1 96.5 87 GLY A C 1
ATOM 615 O O . GLY A 1 87 ? -3.473 -25.469 5.809 1 96.5 87 GLY A O 1
ATOM 616 N N . SER A 1 88 ? -5.371 -26.75 5.562 1 96.88 88 SER A N 1
ATOM 617 C CA . SER A 1 88 ? -6.27 -25.641 5.277 1 96.88 88 SER A CA 1
ATOM 618 C C . SER A 1 88 ? -7.605 -25.812 5.988 1 96.88 88 SER A C 1
ATOM 620 O O . SER A 1 88 ? -7.965 -26.922 6.387 1 96.88 88 SER A O 1
ATOM 622 N N . LEU A 1 89 ? -8.266 -24.734 6.262 1 96.38 89 LEU A N 1
ATOM 623 C CA . LEU A 1 89 ? -9.66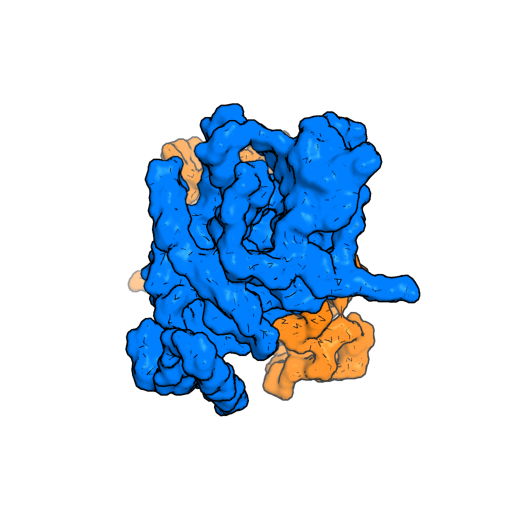4 -24.688 6.668 1 96.38 89 LEU A CA 1
ATOM 624 C C . LEU A 1 89 ? -10.492 -23.891 5.672 1 96.38 89 LEU A C 1
ATOM 626 O O . LEU A 1 89 ? -10.188 -22.734 5.391 1 96.38 89 LEU A O 1
ATOM 630 N N . LEU A 1 90 ? -11.406 -24.531 5.059 1 95.5 90 LEU A N 1
ATOM 631 C CA . LEU A 1 90 ? -12.461 -23.828 4.34 1 95.5 90 LEU A CA 1
ATOM 632 C C . LEU A 1 90 ? -13.586 -23.422 5.285 1 95.5 90 LEU A C 1
ATOM 634 O O . LEU A 1 90 ? -14.281 -24.297 5.824 1 95.5 90 LEU A O 1
ATOM 638 N N . VAL A 1 91 ? -13.844 -22.094 5.426 1 95.88 91 VAL A N 1
ATOM 639 C CA . VAL A 1 91 ? -14.703 -21.688 6.535 1 95.88 91 VAL A CA 1
ATOM 640 C C . VAL A 1 91 ? -15.969 -21.016 5.996 1 95.88 91 VAL A C 1
ATOM 642 O O . VAL A 1 91 ? -15.93 -20.344 4.965 1 95.88 91 VAL A O 1
ATOM 645 N N . ALA A 1 92 ? -17.078 -21.281 6.695 1 93.69 92 ALA A N 1
ATOM 646 C CA . ALA A 1 92 ? -18.391 -20.719 6.375 1 93.69 92 ALA A CA 1
ATOM 647 C C . ALA A 1 92 ? -18.75 -19.594 7.344 1 93.69 92 ALA A C 1
ATOM 649 O O . ALA A 1 92 ? -18.719 -19.781 8.562 1 93.69 92 ALA A O 1
ATOM 650 N N . ARG A 1 93 ? -19.078 -18.422 6.809 1 88.69 93 ARG A N 1
ATOM 651 C CA . ARG A 1 93 ? -19.422 -17.297 7.664 1 88.69 93 ARG A CA 1
ATOM 652 C C . ARG A 1 93 ? -20.906 -17.297 7.992 1 88.69 93 ARG A C 1
ATOM 654 O O . ARG A 1 93 ? -21.328 -16.672 8.977 1 88.69 93 ARG A O 1
ATOM 661 N N . ASP A 1 94 ? -21.703 -17.922 7.074 1 89.25 94 ASP A N 1
ATOM 662 C CA . ASP A 1 94 ? -23.141 -17.953 7.305 1 89.25 94 ASP A CA 1
ATOM 663 C C . ASP A 1 94 ? -23.75 -19.281 6.824 1 89.25 94 ASP A C 1
ATOM 665 O O . ASP A 1 94 ? -23.016 -20.203 6.465 1 89.25 94 ASP A O 1
ATOM 669 N N . ALA A 1 95 ? -25.062 -19.344 6.945 1 89.56 95 ALA A N 1
ATOM 670 C CA . ALA A 1 95 ? -25.766 -20.594 6.652 1 89.56 95 ALA A CA 1
ATOM 671 C C . ALA A 1 95 ? -25.656 -20.953 5.172 1 89.56 95 ALA A C 1
ATOM 673 O O . ALA A 1 95 ? -25.609 -22.125 4.812 1 89.56 95 ALA A O 1
ATOM 674 N N . ASP A 1 96 ? -25.641 -19.969 4.395 1 90.12 96 ASP A N 1
ATOM 675 C CA . ASP A 1 96 ? -25.516 -20.203 2.959 1 90.12 96 ASP A CA 1
ATOM 676 C C . ASP A 1 96 ? -24.141 -20.797 2.617 1 90.12 96 ASP A C 1
ATOM 678 O O . ASP A 1 96 ? -24.047 -21.75 1.853 1 90.12 96 ASP A O 1
ATOM 682 N N . ASP A 1 97 ? -23.141 -20.25 3.193 1 89.5 97 ASP A N 1
ATOM 683 C CA . ASP A 1 97 ? -21.797 -20.797 3.027 1 89.5 97 ASP A CA 1
ATOM 684 C C . ASP A 1 97 ? -21.734 -22.25 3.484 1 89.5 97 ASP A C 1
ATOM 686 O O . ASP A 1 97 ? -21.156 -23.094 2.803 1 89.5 97 ASP A O 1
ATOM 690 N N . ALA A 1 98 ? -22.344 -22.484 4.578 1 91.5 98 ALA A N 1
ATOM 691 C CA . ALA A 1 98 ? -22.297 -23.828 5.164 1 91.5 98 ALA A CA 1
ATOM 692 C C . ALA A 1 98 ? -22.969 -24.844 4.25 1 91.5 98 ALA A C 1
ATOM 694 O O . ALA A 1 98 ? -22.469 -25.953 4.082 1 91.5 98 ALA A O 1
ATOM 695 N N . ALA A 1 99 ? -24.062 -24.469 3.717 1 92.25 99 ALA A N 1
ATOM 696 C CA . ALA A 1 99 ? -24.766 -25.359 2.807 1 92.25 99 ALA A CA 1
ATOM 697 C C . ALA A 1 99 ? -23.922 -25.688 1.579 1 92.25 99 ALA A C 1
ATOM 699 O O . ALA A 1 99 ? -23.875 -26.844 1.14 1 92.25 99 ALA A O 1
ATOM 700 N N . GLU A 1 100 ? -23.297 -24.734 1.104 1 88.5 100 GLU A N 1
ATOM 701 C CA . GLU A 1 100 ? -22.422 -24.938 -0.043 1 88.5 100 GLU A CA 1
ATOM 702 C C . GLU A 1 100 ? -21.25 -25.844 0.31 1 88.5 100 GLU A C 1
ATOM 704 O O . GLU A 1 100 ? -20.875 -26.719 -0.479 1 88.5 100 GLU A O 1
ATOM 709 N N . HIS A 1 101 ? -20.672 -25.672 1.409 1 90.06 101 HIS A N 1
ATOM 710 C CA . HIS A 1 101 ? -19.547 -26.469 1.844 1 90.06 101 HIS A CA 1
ATOM 711 C C . HIS A 1 101 ? -19.953 -27.922 2.059 1 90.06 101 HIS A C 1
ATOM 713 O O . HIS A 1 101 ? -19.172 -28.844 1.782 1 90.06 101 HIS A O 1
ATOM 719 N N . ARG A 1 102 ? -21.125 -28.109 2.531 1 91 102 ARG A N 1
ATOM 720 C CA . ARG A 1 102 ? -21.609 -29.469 2.725 1 91 102 ARG A CA 1
ATOM 721 C C . ARG A 1 102 ? -21.719 -30.203 1.394 1 91 102 ARG A C 1
ATOM 723 O O . ARG A 1 102 ? -21.391 -31.391 1.304 1 91 102 ARG A O 1
ATOM 730 N N . ARG A 1 103 ? -22.172 -29.5 0.472 1 88 103 ARG A N 1
ATOM 731 C CA . ARG A 1 103 ? -22.25 -30.078 -0.863 1 88 103 ARG A CA 1
ATOM 732 C C . ARG A 1 103 ? -20.844 -30.406 -1.388 1 88 103 ARG A C 1
ATOM 734 O O . ARG A 1 103 ? -20.625 -31.484 -1.946 1 88 103 ARG A O 1
ATOM 741 N N . LEU A 1 104 ? -20 -29.531 -1.213 1 85.5 104 LEU A N 1
ATOM 742 C CA . LEU A 1 104 ? -18.625 -29.719 -1.64 1 85.5 104 LEU A CA 1
ATOM 743 C C . LEU A 1 104 ? -17.984 -30.906 -0.914 1 85.5 104 LEU A C 1
ATOM 745 O O . LEU A 1 104 ? -17.281 -31.703 -1.526 1 85.5 104 LEU A O 1
ATOM 749 N N . LEU A 1 105 ? -18.266 -30.984 0.334 1 89.31 105 LEU A N 1
ATOM 750 C CA . LEU A 1 105 ? -17.734 -32.062 1.152 1 89.31 105 LEU A CA 1
ATOM 751 C C . LEU A 1 105 ? -18.172 -33.438 0.61 1 89.31 105 LEU A C 1
ATOM 753 O O . LEU A 1 105 ? -17.359 -34.344 0.535 1 89.31 105 LEU A O 1
ATOM 757 N N . ALA A 1 106 ? -19.359 -33.469 0.258 1 88.44 106 ALA A N 1
ATOM 758 C CA . ALA A 1 106 ? -19.891 -34.719 -0.268 1 88.44 106 ALA A CA 1
ATOM 759 C C . ALA A 1 106 ? -19.141 -35.156 -1.532 1 88.44 106 ALA A C 1
ATOM 761 O O . ALA A 1 106 ? -18.781 -36.312 -1.689 1 88.44 106 ALA A O 1
ATOM 762 N N . VAL A 1 107 ? -18.906 -34.219 -2.33 1 82.25 107 VAL A N 1
ATOM 763 C CA . VAL A 1 107 ? -18.172 -34.469 -3.572 1 82.25 107 VAL A CA 1
ATOM 764 C C . VAL A 1 107 ? -16.734 -34.875 -3.258 1 82.25 107 VAL A C 1
ATOM 766 O O . VAL A 1 107 ? -16.203 -35.812 -3.842 1 82.25 107 VAL A O 1
ATOM 769 N N . GLN A 1 108 ? -16.125 -34.188 -2.404 1 84.75 108 GLN A N 1
ATOM 770 C CA . GLN A 1 108 ? -14.742 -34.469 -2.016 1 84.75 108 GLN A CA 1
ATOM 771 C C . GLN A 1 108 ? -14.609 -35.844 -1.403 1 84.75 108 GLN A C 1
ATOM 773 O O . GLN A 1 108 ? -13.656 -36.562 -1.711 1 84.75 108 GLN A O 1
ATOM 778 N N . GLU A 1 109 ? -15.547 -36.156 -0.623 1 87.94 109 GLU A N 1
ATOM 779 C CA . GLU A 1 109 ? -15.547 -37.5 -0.021 1 87.94 109 GLU A CA 1
ATOM 780 C C . GLU A 1 109 ? -15.711 -38.562 -1.081 1 87.94 109 GLU A C 1
ATOM 782 O O . GLU A 1 109 ? -15.047 -39.625 -1.02 1 87.94 109 GLU A O 1
ATOM 787 N N . GLN A 1 110 ? -16.531 -38.312 -1.961 1 84.75 110 GLN A N 1
ATOM 788 C CA . GLN A 1 110 ? -16.734 -39.281 -3.051 1 84.75 110 GLN A CA 1
ATOM 789 C C . GLN A 1 110 ? -15.469 -39.469 -3.871 1 84.75 110 GLN A C 1
ATOM 791 O O . GLN A 1 110 ? -15.219 -40.562 -4.387 1 84.75 110 GLN A O 1
ATOM 796 N N . LEU A 1 111 ? -14.758 -38.375 -3.902 1 80.94 111 LEU A N 1
ATOM 797 C CA . LEU A 1 111 ? -13.516 -38.438 -4.664 1 80.94 111 LEU A CA 1
ATOM 798 C C . LEU A 1 111 ? -12.383 -39 -3.822 1 80.94 111 LEU A C 1
ATOM 800 O O . LEU A 1 111 ? -11.242 -39.094 -4.277 1 80.94 111 LEU A O 1
ATOM 804 N N . GLY A 1 112 ? -12.672 -39.344 -2.582 1 81.19 112 GLY A N 1
ATOM 805 C CA . GLY A 1 112 ? -11.711 -40.031 -1.719 1 81.19 112 GLY A CA 1
ATOM 806 C C . GLY A 1 112 ? -10.75 -39.062 -1.046 1 81.19 112 GLY A C 1
ATOM 807 O O . GLY A 1 112 ? -9.672 -39.469 -0.603 1 81.19 112 GLY A O 1
ATOM 808 N N . MET A 1 113 ? -11.133 -37.844 -1.025 1 84.31 113 MET A N 1
ATOM 809 C CA . MET A 1 113 ? -10.258 -36.875 -0.389 1 84.31 113 MET A CA 1
ATOM 810 C C . MET A 1 113 ? -10.352 -36.969 1.13 1 84.31 113 MET A C 1
ATOM 812 O O . MET A 1 113 ? -11.383 -37.375 1.667 1 84.31 113 MET A O 1
ATOM 816 N N . ASP A 1 114 ? -9.219 -36.688 1.743 1 88.75 114 ASP A N 1
ATOM 817 C CA . ASP A 1 114 ? -9.18 -36.625 3.201 1 88.75 114 ASP A CA 1
ATOM 818 C C . ASP A 1 114 ? -9.672 -35.281 3.715 1 88.75 114 ASP A C 1
ATOM 820 O O . ASP A 1 114 ? -8.875 -34.344 3.902 1 88.75 114 ASP A O 1
ATOM 824 N N . VAL A 1 115 ? -10.953 -35.188 3.963 1 93.69 115 VAL A N 1
ATOM 825 C CA . VAL A 1 115 ? -11.602 -33.938 4.414 1 93.69 115 VAL A CA 1
ATOM 826 C C . VAL A 1 115 ? -12.539 -34.25 5.574 1 93.69 115 VAL A C 1
ATOM 828 O O . VAL A 1 115 ? -13.016 -35.375 5.711 1 93.69 115 VAL A O 1
ATOM 831 N N . GLU A 1 116 ? -12.75 -33.281 6.438 1 94.69 116 GLU A N 1
ATOM 832 C CA . GLU A 1 116 ? -13.609 -33.438 7.605 1 94.69 116 GLU A CA 1
ATOM 833 C C . GLU A 1 116 ? -14.414 -32.188 7.887 1 94.69 116 GLU A C 1
ATOM 835 O O . GLU A 1 116 ? -13.883 -31.078 7.836 1 94.69 116 GLU A O 1
ATOM 840 N N . TRP A 1 117 ? -15.695 -32.438 8.102 1 95.19 117 TRP A N 1
ATOM 841 C CA . TRP A 1 117 ? -16.531 -31.328 8.555 1 95.19 117 TRP A CA 1
ATOM 842 C C . TRP A 1 117 ? -16.219 -30.969 10 1 95.19 117 TRP A C 1
ATOM 844 O O . TRP A 1 117 ? -16.094 -31.844 10.859 1 95.19 117 TRP A O 1
ATOM 854 N N . VAL A 1 118 ? -16.047 -29.672 10.258 1 95.25 118 VAL A N 1
ATOM 855 C CA . VAL A 1 118 ? -15.727 -29.203 11.609 1 95.25 118 VAL A CA 1
ATOM 856 C C . VAL A 1 118 ? -16.719 -28.125 12.031 1 95.25 118 VAL A C 1
ATOM 858 O O . VAL A 1 118 ? -17.172 -27.328 11.211 1 95.25 118 VAL A O 1
ATOM 861 N N . ARG A 1 119 ? -17.156 -28.125 13.391 1 91.75 119 ARG A N 1
ATOM 862 C CA . ARG A 1 119 ? -18.094 -27.156 13.938 1 91.75 119 ARG A CA 1
ATOM 863 C C . ARG A 1 119 ? -17.375 -26.156 14.836 1 91.75 119 ARG A C 1
ATOM 865 O O . ARG A 1 119 ? -16.156 -26.203 14.984 1 91.75 119 ARG A O 1
ATOM 872 N N . SER A 1 120 ? -18.078 -25.297 15.266 1 87.19 120 SER A N 1
ATOM 873 C CA . SER A 1 120 ? -17.609 -24.062 15.883 1 87.19 120 SER A CA 1
ATOM 874 C C . SER A 1 120 ? -16.594 -24.359 16.984 1 87.19 120 SER A C 1
ATOM 876 O O . SER A 1 120 ? -15.5 -23.781 16.984 1 87.19 120 SER A O 1
ATOM 878 N N . ARG A 1 121 ? -16.812 -25.25 17.938 1 89 121 ARG A N 1
ATOM 879 C CA . ARG A 1 121 ? -15.914 -25.547 19.047 1 89 121 ARG A CA 1
ATOM 880 C C . ARG A 1 121 ? -14.57 -26.062 18.531 1 89 121 ARG A C 1
ATOM 882 O O . ARG A 1 121 ? -13.516 -25.609 18.969 1 89 121 ARG A O 1
ATOM 889 N N . ASP A 1 122 ? -14.633 -26.906 17.578 1 92.62 122 ASP A N 1
ATOM 890 C CA . ASP A 1 122 ? -13.406 -27.484 17.031 1 92.62 122 ASP A CA 1
ATOM 891 C C . ASP A 1 122 ? -12.648 -26.453 16.188 1 92.62 122 ASP A C 1
ATOM 893 O O . ASP A 1 122 ? -11.414 -26.422 16.203 1 92.62 122 ASP A O 1
ATOM 897 N N . LEU A 1 123 ? -13.344 -25.641 15.492 1 93.5 123 LEU A N 1
ATOM 898 C CA . LEU A 1 123 ? -12.703 -24.594 14.719 1 93.5 123 LEU A CA 1
ATOM 899 C C . LEU A 1 123 ? -11.883 -23.672 15.617 1 93.5 123 LEU A C 1
ATOM 901 O O . LEU A 1 123 ? -10.758 -23.297 15.273 1 93.5 123 LEU A O 1
ATOM 905 N N . ARG A 1 124 ? -12.43 -23.312 16.703 1 91.5 124 ARG A N 1
ATOM 906 C CA . ARG A 1 124 ? -11.75 -22.422 17.656 1 91.5 124 ARG A CA 1
ATOM 907 C C . ARG A 1 124 ? -10.492 -23.078 18.219 1 91.5 124 ARG A C 1
ATOM 909 O O . ARG A 1 124 ? -9.5 -22.406 18.484 1 91.5 124 ARG A O 1
ATOM 916 N N . ARG A 1 125 ? -10.633 -24.344 18.438 1 94.31 125 ARG A N 1
ATOM 917 C CA . ARG A 1 125 ? -9.469 -25.078 18.922 1 94.31 125 ARG A CA 1
ATOM 918 C C . ARG A 1 125 ? -8.367 -25.125 17.859 1 94.31 125 ARG A C 1
ATOM 920 O O . ARG A 1 125 ? -7.191 -24.938 18.172 1 94.31 125 ARG A O 1
ATOM 927 N N . LEU A 1 126 ? -8.773 -25.344 16.656 1 95 126 LEU A N 1
ATOM 928 C CA . LEU A 1 126 ? -7.82 -25.469 15.555 1 95 126 LEU A CA 1
ATOM 929 C C . LEU A 1 126 ? -7.207 -24.109 15.219 1 95 126 LEU A C 1
ATOM 931 O O . LEU A 1 126 ? -6.012 -24.016 14.938 1 95 126 LEU A O 1
ATOM 935 N N . GLU A 1 127 ? -8.047 -23.031 15.242 1 97.06 127 GLU A N 1
ATOM 936 C CA . GLU A 1 127 ? -7.625 -21.672 14.914 1 97.06 127 GLU A CA 1
ATOM 937 C C . GLU A 1 127 ? -8.305 -20.656 15.82 1 97.06 127 GLU A C 1
ATOM 939 O O . GLU A 1 127 ? -9.312 -20.062 15.445 1 97.06 127 GLU A O 1
ATOM 944 N N . PRO A 1 128 ? -7.707 -20.297 16.938 1 95.44 128 PRO A N 1
ATOM 945 C CA . PRO A 1 128 ? -8.312 -19.391 17.906 1 95.44 128 PRO A CA 1
ATOM 946 C C . PRO A 1 128 ? -8.492 -17.969 17.375 1 95.44 128 PRO A C 1
ATOM 948 O O . PRO A 1 128 ? -9.312 -17.219 17.891 1 95.44 128 PRO A O 1
ATOM 951 N N . ALA A 1 129 ? -7.785 -17.609 16.344 1 96.38 129 ALA A N 1
ATOM 952 C CA . ALA A 1 129 ? -7.82 -16.25 15.82 1 96.38 129 ALA A CA 1
ATOM 953 C C . ALA A 1 129 ? -9.047 -16.031 14.938 1 96.38 129 ALA A C 1
ATOM 955 O O . ALA A 1 129 ? -9.383 -14.898 14.586 1 96.38 129 ALA A O 1
ATOM 956 N N . LEU A 1 130 ? -9.766 -17.109 14.578 1 96.75 130 LEU A N 1
ATOM 957 C CA . LEU A 1 130 ? -10.953 -16.984 13.734 1 96.75 130 LEU A CA 1
ATOM 958 C C . LEU A 1 130 ? -12.055 -16.219 14.469 1 96.75 130 LEU A C 1
ATOM 960 O O . LEU A 1 130 ? -12.227 -16.375 15.68 1 96.75 130 LEU A O 1
ATOM 964 N N . SER A 1 131 ? -12.773 -15.469 13.711 1 95.75 131 SER A N 1
ATOM 965 C CA . SER A 1 131 ? -13.922 -14.758 14.25 1 95.75 131 SER A CA 1
ATOM 966 C C . SER A 1 131 ? -14.938 -15.727 14.844 1 95.75 131 SER A C 1
ATOM 968 O O . SER A 1 131 ? -15.188 -16.797 14.281 1 95.75 131 SER A O 1
ATOM 970 N N . PRO A 1 132 ? -15.648 -15.312 15.898 1 92.31 132 PRO A N 1
ATOM 971 C CA . PRO A 1 132 ? -16.719 -16.141 16.453 1 92.31 132 PRO A CA 1
ATOM 972 C C . PRO A 1 132 ? -17.906 -16.312 15.5 1 92.31 132 PRO A C 1
ATOM 974 O O . PRO A 1 132 ? -18.734 -17.188 15.695 1 92.31 132 PRO A O 1
ATOM 977 N N . SER A 1 133 ? -17.922 -15.523 14.523 1 91 133 SER A N 1
ATOM 978 C CA . SER A 1 133 ? -19.016 -15.609 13.562 1 91 133 SER A CA 1
ATOM 979 C C . SER A 1 133 ? -18.828 -16.797 12.625 1 91 133 SER A C 1
ATOM 981 O O . SER A 1 133 ? -19.781 -17.219 11.953 1 91 133 SER A O 1
ATOM 983 N N . VAL A 1 134 ? -17.625 -17.312 12.516 1 93.38 134 VAL A N 1
ATOM 984 C CA . VAL A 1 134 ? -17.359 -18.516 11.719 1 93.38 134 VAL A CA 1
ATOM 985 C C . VAL A 1 134 ? -17.812 -19.75 12.484 1 93.38 134 VAL A C 1
ATOM 987 O O . VAL A 1 134 ? -17.219 -20.094 13.516 1 93.38 134 VAL A O 1
ATOM 990 N N . ARG A 1 135 ? -18.828 -20.422 11.922 1 90 135 ARG A N 1
ATOM 991 C CA . ARG A 1 135 ? -19.453 -21.438 12.75 1 90 135 ARG A CA 1
ATOM 992 C C . ARG A 1 135 ? -19.125 -22.828 12.25 1 90 135 ARG A C 1
ATOM 994 O O . ARG A 1 135 ? -19.297 -23.812 12.977 1 90 135 ARG A O 1
ATOM 1001 N N . SER A 1 136 ? -18.719 -22.969 11.055 1 94.62 136 SER A N 1
ATOM 1002 C CA . SER A 1 136 ? -18.375 -24.281 10.523 1 94.62 136 SER A CA 1
ATOM 1003 C C . SER A 1 136 ? -17.375 -24.172 9.383 1 94.62 136 SER A C 1
ATOM 1005 O O . SER A 1 136 ? -17.078 -23.078 8.906 1 94.62 136 SER A O 1
ATOM 1007 N N . GLY A 1 137 ? -16.797 -25.375 8.992 1 95 137 GLY A N 1
ATOM 1008 C CA . GLY A 1 137 ? -15.867 -25.422 7.883 1 95 137 GLY A CA 1
ATOM 1009 C C . GLY A 1 137 ? -15.445 -26.844 7.527 1 95 137 GLY A C 1
ATOM 1010 O O . GLY A 1 137 ? -15.992 -27.812 8.055 1 95 137 GLY A O 1
ATOM 1011 N N . ILE A 1 138 ? -14.656 -26.906 6.535 1 95.56 138 ILE A N 1
ATOM 1012 C CA . ILE A 1 138 ? -14.047 -28.172 6.109 1 95.56 138 ILE A CA 1
ATOM 1013 C C . ILE A 1 138 ? -12.547 -28.141 6.398 1 95.56 138 ILE A C 1
ATOM 1015 O O . ILE A 1 138 ? -11.844 -27.234 5.961 1 95.56 138 ILE A O 1
ATOM 1019 N N . ARG A 1 139 ? -12.094 -29.141 7.156 1 96.38 139 ARG A N 1
ATOM 1020 C CA . ARG A 1 139 ? -10.664 -29.297 7.418 1 96.38 139 ARG A CA 1
ATOM 1021 C C . ARG A 1 139 ? -10.008 -30.156 6.344 1 96.38 139 ARG A C 1
ATOM 1023 O O . ARG A 1 139 ? -10.508 -31.234 6.012 1 96.38 139 ARG A O 1
ATOM 1030 N N . VAL A 1 140 ? -8.961 -29.641 5.785 1 95.38 140 VAL A N 1
ATOM 1031 C CA . VAL A 1 140 ? -8.164 -30.344 4.781 1 95.38 140 VAL A CA 1
ATOM 1032 C C . VAL A 1 140 ? -6.711 -30.406 5.234 1 95.38 140 VAL A C 1
ATOM 1034 O O . VAL A 1 140 ? -5.969 -29.438 5.102 1 95.38 140 VAL A O 1
ATOM 1037 N N . ASP A 1 141 ? -6.25 -31.547 5.566 1 94.56 141 ASP A N 1
ATOM 1038 C CA . ASP A 1 141 ? -4.922 -31.672 6.16 1 94.56 141 ASP A CA 1
ATOM 1039 C C . ASP A 1 141 ? -3.85 -31.828 5.082 1 94.56 141 ASP A C 1
ATOM 1041 O O . ASP A 1 141 ? -2.67 -31.562 5.332 1 94.56 141 ASP A O 1
ATOM 1045 N N . GLY A 1 142 ? -4.234 -32.156 3.916 1 93.56 142 GLY A N 1
ATOM 1046 C CA . GLY A 1 142 ? -3.279 -32.469 2.865 1 93.56 142 GLY A CA 1
ATOM 1047 C C . GLY A 1 142 ? -2.785 -31.25 2.119 1 93.56 142 GLY A C 1
ATOM 1048 O O . GLY A 1 142 ? -1.928 -31.359 1.24 1 93.56 142 GLY A O 1
ATOM 1049 N N . ASP A 1 143 ? -3.318 -30.078 2.461 1 95.31 143 ASP A N 1
ATOM 1050 C CA . ASP A 1 143 ? -2.844 -28.828 1.873 1 95.31 143 ASP A CA 1
ATOM 1051 C C . ASP A 1 143 ? -1.597 -28.312 2.594 1 95.31 143 ASP A C 1
ATOM 1053 O O . ASP A 1 143 ? -1.392 -28.609 3.773 1 95.31 143 ASP A O 1
ATOM 1057 N N . HIS A 1 144 ? -0.729 -27.625 1.854 1 97.62 144 HIS A N 1
ATOM 1058 C CA . HIS A 1 144 ? 0.532 -27.094 2.357 1 97.62 144 HIS A CA 1
ATOM 1059 C C . HIS A 1 144 ? 0.787 -25.688 1.82 1 97.62 144 HIS A C 1
ATOM 1061 O O . HIS A 1 144 ? -0.11 -25.062 1.248 1 97.62 144 HIS A O 1
ATOM 1067 N N . GLN A 1 145 ? 1.922 -25.172 2.176 1 98.06 145 GLN A N 1
ATOM 1068 C CA . GLN A 1 145 ? 2.314 -23.891 1.624 1 98.06 145 GLN A CA 1
ATOM 1069 C C . GLN A 1 145 ? 3.832 -23.781 1.488 1 98.06 145 GLN A C 1
ATOM 1071 O O . GLN A 1 145 ? 4.57 -24.531 2.139 1 98.06 145 GLN A O 1
ATOM 1076 N N . VAL A 1 146 ? 4.25 -22.875 0.63 1 98.62 146 VAL A N 1
ATOM 1077 C CA . VAL A 1 146 ? 5.641 -22.438 0.506 1 98.62 146 VAL A CA 1
ATOM 1078 C C . VAL A 1 146 ? 5.703 -20.922 0.379 1 98.62 146 VAL A C 1
ATOM 1080 O O . VAL A 1 146 ? 4.684 -20.266 0.144 1 98.62 146 VAL A O 1
ATOM 1083 N N . ASP A 1 147 ? 6.914 -20.422 0.645 1 98.62 147 ASP A N 1
ATOM 1084 C CA . ASP A 1 147 ? 7.188 -19.031 0.305 1 98.62 147 ASP A CA 1
ATOM 1085 C C . ASP A 1 147 ? 7.469 -18.875 -1.187 1 98.62 147 ASP A C 1
ATOM 1087 O O . ASP A 1 147 ? 8.57 -19.188 -1.651 1 98.62 147 ASP A O 1
ATOM 1091 N N . ASN A 1 148 ? 6.508 -18.359 -1.879 1 98.56 148 ASN A N 1
ATOM 1092 C CA . ASN A 1 148 ? 6.605 -18.281 -3.332 1 98.56 148 ASN A CA 1
ATOM 1093 C C . ASN A 1 148 ? 7.77 -17.406 -3.771 1 98.56 148 ASN A C 1
ATOM 1095 O O . ASN A 1 148 ? 8.422 -17.672 -4.777 1 98.56 148 ASN A O 1
ATOM 1099 N N . ARG A 1 149 ? 8 -16.344 -3.061 1 98.62 149 ARG A N 1
ATOM 1100 C CA . ARG A 1 149 ? 9.078 -15.438 -3.438 1 98.62 149 ARG A CA 1
ATOM 1101 C C . ARG A 1 149 ? 10.445 -16.062 -3.168 1 98.62 149 ARG A C 1
ATOM 1103 O O . ARG A 1 149 ? 11.352 -15.969 -3.996 1 98.62 149 ARG A O 1
ATOM 1110 N N . ALA A 1 150 ? 10.57 -16.719 -2.057 1 98.62 150 ALA A N 1
ATOM 1111 C CA . ALA A 1 150 ? 11.797 -17.484 -1.803 1 98.62 150 ALA A CA 1
ATOM 1112 C C . ALA A 1 150 ? 12.016 -18.547 -2.867 1 98.62 150 ALA A C 1
ATOM 1114 O O . ALA A 1 150 ? 13.141 -18.797 -3.295 1 98.62 150 ALA A O 1
ATOM 1115 N N . LEU A 1 151 ? 10.945 -19.156 -3.264 1 98.81 151 LEU A N 1
ATOM 1116 C CA . LEU A 1 151 ? 11.008 -20.219 -4.262 1 98.81 151 LEU A CA 1
ATOM 1117 C C . LEU A 1 151 ? 11.539 -19.688 -5.59 1 98.81 151 LEU A C 1
ATOM 1119 O O . LEU A 1 151 ? 12.547 -20.172 -6.105 1 98.81 151 LEU A O 1
ATOM 1123 N N . VAL A 1 152 ? 10.938 -18.688 -6.121 1 98.75 152 VAL A N 1
ATOM 1124 C CA . VAL A 1 152 ? 11.289 -18.25 -7.469 1 98.75 152 VAL A CA 1
ATOM 1125 C C . VAL A 1 152 ? 12.656 -17.562 -7.453 1 98.75 152 VAL A C 1
ATOM 1127 O O . VAL A 1 152 ? 13.445 -17.719 -8.391 1 98.75 152 VAL A O 1
ATOM 1130 N N . GLU A 1 153 ? 12.953 -16.797 -6.41 1 98.69 153 GLU A N 1
ATOM 1131 C CA . GLU A 1 153 ? 14.281 -16.203 -6.293 1 98.69 153 GLU A CA 1
ATOM 1132 C C . GLU A 1 153 ? 15.352 -17.281 -6.113 1 98.69 153 GLU A C 1
ATOM 1134 O O . GLU A 1 153 ? 16.453 -17.172 -6.656 1 98.69 153 GLU A O 1
ATOM 1139 N N . GLY A 1 154 ? 15 -18.219 -5.305 1 98.88 154 GLY A N 1
ATOM 1140 C CA . GLY A 1 154 ? 15.914 -19.344 -5.121 1 98.88 154 GLY A CA 1
ATOM 1141 C C . GLY A 1 154 ? 16.188 -20.094 -6.402 1 98.88 154 GLY A C 1
ATOM 1142 O O . GLY A 1 154 ? 17.344 -20.422 -6.707 1 98.88 154 GLY A O 1
ATOM 1143 N N . LEU A 1 155 ? 15.156 -20.391 -7.125 1 98.88 155 LEU A N 1
ATOM 1144 C CA . LEU A 1 155 ? 15.297 -21.094 -8.398 1 98.88 155 LEU A CA 1
ATOM 1145 C C . LEU A 1 155 ? 16.156 -20.281 -9.367 1 98.88 155 LEU A C 1
ATOM 1147 O O . LEU A 1 155 ? 17 -20.828 -10.07 1 98.88 155 LEU A O 1
ATOM 1151 N N . LEU A 1 156 ? 15.883 -18.984 -9.422 1 98.88 156 LEU A N 1
ATOM 1152 C CA . LEU A 1 156 ? 16.672 -18.125 -10.289 1 98.88 156 LEU A CA 1
ATOM 1153 C C . LEU A 1 156 ? 18.156 -18.188 -9.914 1 98.88 156 LEU A C 1
ATOM 1155 O O . LEU A 1 156 ? 19.016 -18.297 -10.789 1 98.88 156 LEU A O 1
ATOM 1159 N N . THR A 1 157 ? 18.406 -18.125 -8.672 1 98.75 157 THR A N 1
ATOM 1160 C CA . THR A 1 157 ? 19.781 -18.203 -8.172 1 98.75 157 THR A CA 1
ATOM 1161 C C . THR A 1 157 ? 20.438 -19.516 -8.578 1 98.75 157 THR A C 1
ATOM 1163 O O . THR A 1 157 ? 21.562 -19.531 -9.078 1 98.75 157 THR A O 1
ATOM 1166 N N . LEU A 1 158 ? 19.75 -20.625 -8.383 1 98.62 158 LEU A N 1
ATOM 1167 C CA . LEU A 1 158 ? 20.266 -21.938 -8.75 1 98.62 158 LEU A CA 1
ATOM 1168 C C . LEU A 1 158 ? 20.578 -22 -10.242 1 98.62 158 LEU A C 1
ATOM 1170 O O . LEU A 1 158 ? 21.625 -22.516 -10.641 1 98.62 158 LEU A O 1
ATOM 1174 N N . CYS A 1 159 ? 19.672 -21.438 -11.008 1 98.69 159 CYS A N 1
ATOM 1175 C CA . CYS A 1 159 ? 19.875 -21.453 -12.453 1 98.69 159 CYS A CA 1
ATOM 1176 C C . CYS A 1 159 ? 21.078 -20.609 -12.844 1 98.69 159 CYS A C 1
ATOM 1178 O O . CYS A 1 159 ? 21.906 -21.031 -13.664 1 98.69 159 CYS A O 1
ATOM 1180 N N . ARG A 1 160 ? 21.266 -19.5 -12.227 1 97.94 160 ARG A N 1
ATOM 1181 C CA . ARG A 1 160 ? 22.359 -18.594 -12.555 1 97.94 160 ARG A CA 1
ATOM 1182 C C . ARG A 1 160 ? 23.703 -19.188 -12.148 1 97.94 160 ARG A C 1
ATOM 1184 O O . ARG A 1 160 ? 24.734 -18.891 -12.766 1 97.94 160 ARG A O 1
ATOM 1191 N N . PHE A 1 161 ? 23.703 -20.047 -11.219 1 97.25 161 PHE A N 1
ATOM 1192 C CA . PHE A 1 161 ? 24.953 -20.594 -10.703 1 97.25 161 PHE A CA 1
ATOM 1193 C C . PHE A 1 161 ? 25.297 -21.906 -11.414 1 97.25 161 PHE A C 1
ATOM 1195 O O . PHE A 1 161 ? 26.406 -22.422 -11.273 1 97.25 161 PHE A O 1
ATOM 1202 N N . ASP A 1 162 ? 24.375 -22.438 -12.094 1 97.56 162 ASP A N 1
ATOM 1203 C CA . ASP A 1 162 ? 24.625 -23.625 -12.883 1 97.56 162 ASP A CA 1
ATOM 1204 C C . ASP A 1 162 ? 25.234 -23.281 -14.234 1 97.56 162 ASP A C 1
ATOM 1206 O O . ASP A 1 162 ? 24.609 -22.578 -15.039 1 97.56 162 ASP A O 1
ATOM 1210 N N . GLY A 1 163 ? 26.391 -23.703 -14.539 1 97.5 163 GLY A N 1
ATOM 1211 C CA . GLY A 1 163 ? 27.125 -23.406 -15.758 1 97.5 163 GLY A CA 1
ATOM 1212 C C . GLY A 1 163 ? 26.406 -23.844 -17.016 1 97.5 163 GLY A C 1
ATOM 1213 O O . GLY A 1 163 ? 26.719 -23.375 -18.109 1 97.5 163 GLY A O 1
ATOM 1214 N N . ARG A 1 164 ? 25.406 -24.641 -16.891 1 98.31 164 ARG A N 1
ATOM 1215 C CA . ARG A 1 164 ? 24.641 -25.141 -18.031 1 98.31 164 ARG A CA 1
ATOM 1216 C C . ARG A 1 164 ? 23.453 -24.25 -18.328 1 98.31 164 ARG A C 1
ATOM 1218 O O . ARG A 1 164 ? 22.766 -24.438 -19.3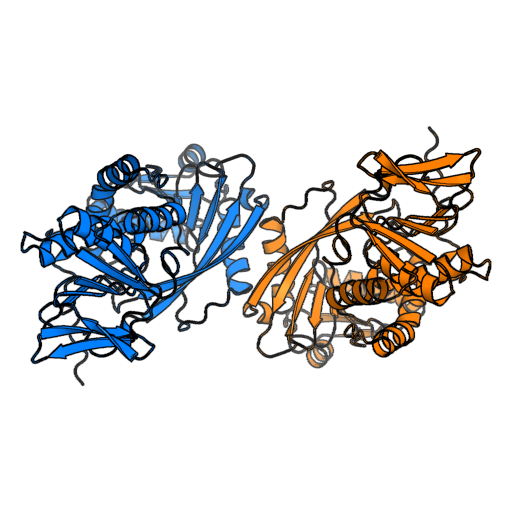44 1 98.31 164 ARG A O 1
ATOM 1225 N N . VAL A 1 165 ? 23.125 -23.297 -17.469 1 98.75 165 VAL A N 1
ATOM 1226 C CA . VAL A 1 165 ? 21.938 -22.453 -17.625 1 98.75 165 VAL A CA 1
ATOM 1227 C C . VAL A 1 165 ? 22.359 -21 -17.781 1 98.75 165 VAL A C 1
ATOM 1229 O O . VAL A 1 165 ? 23.172 -20.484 -17.016 1 98.75 165 VAL A O 1
ATOM 1232 N N . THR A 1 166 ? 21.891 -20.328 -18.797 1 98.62 166 THR A N 1
ATOM 1233 C CA . THR A 1 166 ? 22 -18.891 -18.984 1 98.62 166 THR A CA 1
ATOM 1234 C C . THR A 1 166 ? 20.625 -18.234 -18.922 1 98.62 166 THR A C 1
ATOM 1236 O O . THR A 1 166 ? 19.688 -18.672 -19.578 1 98.62 166 THR A O 1
ATOM 1239 N N . VAL A 1 167 ? 20.5 -17.234 -18.062 1 98.75 167 VAL A N 1
ATOM 1240 C CA . VAL A 1 167 ? 19.25 -16.484 -17.953 1 98.75 167 VAL A CA 1
ATOM 1241 C C . VAL A 1 167 ? 19.438 -15.086 -18.531 1 98.75 167 VAL A C 1
ATOM 1243 O O . VAL A 1 167 ? 20.234 -14.289 -18 1 98.75 167 VAL A O 1
ATOM 1246 N N . ASP A 1 168 ? 18.672 -14.797 -19.609 1 98.12 168 ASP A N 1
ATOM 1247 C CA . ASP A 1 168 ? 18.734 -13.492 -20.266 1 98.12 168 ASP A CA 1
ATOM 1248 C C . ASP A 1 168 ? 17.453 -12.695 -20.031 1 98.12 168 ASP A C 1
ATOM 1250 O O . ASP A 1 168 ? 16.391 -13.273 -19.797 1 98.12 168 ASP A O 1
ATOM 1254 N N . THR A 1 169 ? 17.547 -11.391 -20.141 1 98.06 169 THR A N 1
ATOM 1255 C CA . THR A 1 169 ? 16.406 -10.516 -19.859 1 98.06 169 THR A CA 1
ATOM 1256 C C . THR A 1 169 ? 15.734 -10.086 -21.172 1 98.06 169 THR A C 1
ATOM 1258 O O . THR A 1 169 ? 15.094 -9.031 -21.219 1 98.06 169 THR A O 1
ATOM 1261 N N . ASP A 1 170 ? 15.734 -10.945 -22.141 1 97.06 170 ASP A N 1
ATOM 1262 C CA . ASP A 1 170 ? 15.141 -10.641 -23.438 1 97.06 170 ASP A CA 1
ATOM 1263 C C . ASP A 1 170 ? 13.672 -11.047 -23.484 1 97.06 170 ASP A C 1
ATOM 1265 O O . ASP A 1 170 ? 13.297 -12.094 -22.938 1 97.06 170 ASP A O 1
ATOM 1269 N N . THR A 1 171 ? 12.938 -10.242 -24.156 1 97.62 171 THR A N 1
ATOM 1270 C CA . THR A 1 171 ? 11.586 -10.633 -24.547 1 97.62 171 THR A CA 1
ATOM 1271 C C . THR A 1 171 ? 11.609 -11.523 -25.781 1 97.62 171 THR A C 1
ATOM 1273 O O . THR A 1 171 ? 12.383 -11.289 -26.703 1 97.62 171 THR A O 1
ATOM 1276 N N . VAL A 1 172 ? 10.789 -12.539 -25.797 1 98.5 172 VAL A N 1
ATOM 1277 C CA . VAL A 1 172 ? 10.641 -13.367 -26.984 1 98.5 172 VAL A CA 1
ATOM 1278 C C . VAL A 1 172 ? 9.414 -12.93 -27.766 1 98.5 172 VAL A C 1
ATOM 1280 O O . VAL A 1 172 ? 8.297 -12.93 -27.234 1 98.5 172 VAL A O 1
ATOM 1283 N N . ALA A 1 173 ? 9.648 -12.625 -29 1 98.25 173 ALA A N 1
ATOM 1284 C CA . ALA A 1 173 ? 8.555 -12.141 -29.844 1 98.25 173 ALA A CA 1
ATOM 1285 C C . ALA A 1 173 ? 7.902 -13.281 -30.609 1 98.25 173 ALA A C 1
ATOM 1287 O O . ALA A 1 173 ? 6.695 -13.258 -30.859 1 98.25 173 ALA A O 1
ATOM 1288 N N . ALA A 1 174 ? 8.758 -14.234 -30.984 1 98.25 174 ALA A N 1
ATOM 1289 C CA . ALA A 1 174 ? 8.211 -15.281 -31.828 1 98.25 174 ALA A CA 1
ATOM 1290 C C . ALA A 1 174 ? 9.055 -16.562 -31.734 1 98.25 174 ALA A C 1
ATOM 1292 O O . ALA A 1 174 ? 10.25 -16.5 -31.453 1 98.25 174 ALA A O 1
ATOM 1293 N N . VAL A 1 175 ? 8.391 -17.672 -31.969 1 97.88 175 VAL A N 1
ATOM 1294 C CA . VAL A 1 175 ? 9.086 -18.938 -32.219 1 97.88 175 VAL A CA 1
ATOM 1295 C C . VAL A 1 175 ? 9.297 -19.125 -33.719 1 97.88 175 VAL A C 1
ATOM 1297 O O . VAL A 1 175 ? 8.375 -18.906 -34.5 1 97.88 175 VAL A O 1
ATOM 1300 N N . GLN A 1 176 ? 10.508 -19.453 -34 1 97.75 176 GLN A N 1
ATOM 1301 C CA . GLN A 1 176 ? 10.852 -19.672 -35.406 1 97.75 176 GLN A CA 1
ATOM 1302 C C . GLN A 1 176 ? 10.797 -21.141 -35.781 1 97.75 176 GLN A C 1
ATOM 1304 O O . GLN A 1 176 ? 11.195 -22 -34.969 1 97.75 176 GLN A O 1
ATOM 1309 N N . ARG A 1 177 ? 10.281 -21.375 -36.969 1 96.44 177 ARG A N 1
ATOM 1310 C CA . ARG A 1 177 ? 10.18 -22.75 -37.438 1 96.44 177 ARG A CA 1
ATOM 1311 C C . ARG A 1 177 ? 10.508 -22.844 -38.906 1 96.44 177 ARG A C 1
ATOM 1313 O O . ARG A 1 177 ? 10.336 -21.875 -39.656 1 96.44 177 ARG A O 1
ATOM 1320 N N . ASP A 1 178 ? 11.047 -23.922 -39.312 1 96.19 178 ASP A N 1
ATOM 1321 C CA . ASP A 1 178 ? 11.266 -24.328 -40.688 1 96.19 178 ASP A CA 1
ATOM 1322 C C . ASP A 1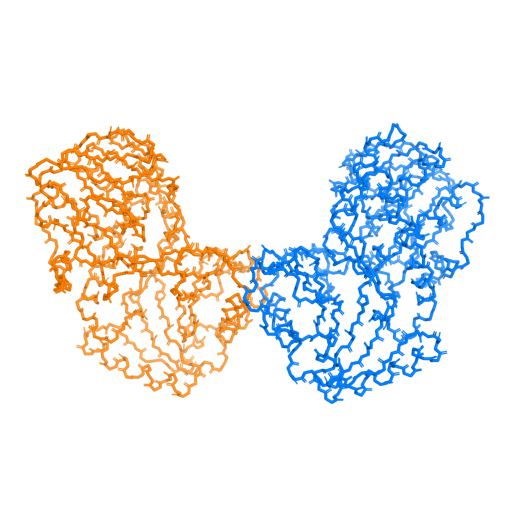 178 ? 10.641 -25.703 -40.969 1 96.19 178 ASP A C 1
ATOM 1324 O O . ASP A 1 178 ? 11.047 -26.703 -40.375 1 96.19 178 ASP A O 1
ATOM 1328 N N . ASP A 1 179 ? 9.688 -25.766 -41.844 1 95.06 179 ASP A N 1
ATOM 1329 C CA . ASP A 1 179 ? 8.984 -26.984 -42.25 1 95.06 179 ASP A CA 1
ATOM 1330 C C . ASP A 1 179 ? 8.469 -27.719 -41 1 95.06 179 ASP A C 1
ATOM 1332 O O . ASP A 1 179 ? 8.742 -28.922 -40.844 1 95.06 179 ASP A O 1
ATOM 1336 N N . GLY A 1 180 ? 7.926 -26.984 -40.094 1 94.62 180 GLY A N 1
ATOM 1337 C CA . GLY A 1 180 ? 7.262 -27.578 -38.938 1 94.62 180 GLY A CA 1
ATOM 1338 C C . GLY A 1 180 ? 8.203 -27.859 -37.781 1 94.62 180 GLY A C 1
ATOM 1339 O O . GLY A 1 180 ? 7.766 -28.25 -36.688 1 94.62 180 GLY A O 1
ATOM 1340 N N . ARG A 1 181 ? 9.445 -27.594 -38.062 1 96.88 181 ARG A N 1
ATOM 1341 C CA . ARG A 1 181 ? 10.438 -27.844 -37 1 96.88 181 ARG A CA 1
ATOM 1342 C C . ARG A 1 181 ? 10.945 -26.531 -36.406 1 96.88 181 ARG A C 1
ATOM 1344 O O . ARG A 1 181 ? 11.297 -25.609 -37.156 1 96.88 181 ARG A O 1
ATOM 1351 N N . VAL A 1 182 ? 10.961 -26.469 -35.125 1 97.44 182 VAL A N 1
ATOM 1352 C CA . VAL A 1 182 ? 11.445 -25.266 -34.469 1 97.44 182 VAL A CA 1
ATOM 1353 C C . VAL A 1 182 ? 12.938 -25.078 -34.719 1 97.44 182 VAL A C 1
ATOM 1355 O O . VAL A 1 182 ? 13.695 -26.047 -34.719 1 97.44 182 VAL A O 1
ATOM 1358 N N . THR A 1 183 ? 13.336 -23.828 -35 1 97.81 183 THR A N 1
ATOM 1359 C CA . THR A 1 183 ? 14.734 -23.531 -35.25 1 97.81 183 THR A CA 1
ATOM 1360 C C . THR A 1 183 ? 15.266 -22.484 -34.281 1 97.81 183 THR A C 1
ATOM 1362 O O . THR A 1 183 ? 16.469 -22.188 -34.281 1 97.81 183 THR A O 1
ATOM 1365 N N . GLY A 1 184 ? 14.359 -21.969 -33.531 1 98.19 184 GLY A N 1
ATOM 1366 C CA . GLY A 1 184 ? 14.781 -20.969 -32.562 1 98.19 184 GLY A CA 1
ATOM 1367 C C . GLY A 1 184 ? 13.672 -20.016 -32.188 1 98.19 184 GLY A C 1
ATOM 1368 O O . GLY A 1 184 ? 12.492 -20.328 -32.312 1 98.19 184 GLY A O 1
ATOM 1369 N N . VAL A 1 185 ? 14.109 -18.859 -31.562 1 98.69 185 VAL A N 1
ATOM 1370 C CA . VAL A 1 185 ? 13.172 -17.812 -31.188 1 98.69 185 VAL A CA 1
ATOM 1371 C C . VAL A 1 185 ? 13.719 -16.453 -31.625 1 98.69 185 VAL A C 1
ATOM 1373 O O . VAL A 1 185 ? 14.938 -16.266 -31.734 1 98.69 185 VAL A O 1
ATOM 1376 N N . ALA A 1 186 ? 12.805 -15.578 -31.906 1 98.44 186 ALA A N 1
ATOM 1377 C CA . ALA A 1 186 ? 13.148 -14.18 -32.156 1 98.44 186 ALA A CA 1
ATOM 1378 C C . ALA A 1 186 ? 12.906 -13.328 -30.906 1 98.44 186 ALA A C 1
ATOM 1380 O O . ALA A 1 186 ? 11.844 -13.422 -30.281 1 98.44 186 ALA A O 1
ATOM 1381 N N . THR A 1 187 ? 13.922 -12.539 -30.594 1 98 187 THR A N 1
ATOM 1382 C CA . THR A 1 187 ? 13.773 -11.641 -29.453 1 98 187 THR A CA 1
ATOM 1383 C C . THR A 1 187 ? 13.078 -10.344 -29.875 1 98 187 THR A C 1
ATOM 1385 O O . THR A 1 187 ? 12.914 -10.078 -31.062 1 98 187 THR A O 1
ATOM 1388 N N . GLY A 1 188 ? 12.641 -9.602 -28.875 1 95.5 188 GLY A N 1
ATOM 1389 C CA . GLY A 1 188 ? 11.93 -8.359 -29.125 1 95.5 188 GLY A CA 1
ATOM 1390 C C . GLY A 1 188 ? 12.742 -7.348 -29.906 1 95.5 188 GLY A C 1
ATOM 1391 O O . GLY A 1 188 ? 12.18 -6.527 -30.641 1 95.5 188 GLY A O 1
ATOM 1392 N N . ASP A 1 189 ? 14 -7.48 -29.812 1 94.06 189 ASP A N 1
ATOM 1393 C CA . ASP A 1 189 ? 14.859 -6.531 -30.516 1 94.06 189 ASP A CA 1
ATOM 1394 C C . ASP A 1 189 ? 15.258 -7.062 -31.891 1 94.06 189 ASP A C 1
ATOM 1396 O O . ASP A 1 189 ? 16.047 -6.441 -32.594 1 94.06 189 ASP A O 1
ATOM 1400 N N . GLY A 1 190 ? 14.812 -8.164 -32.219 1 92.25 190 GLY A N 1
ATOM 1401 C CA . GLY A 1 190 ? 14.984 -8.648 -33.562 1 92.25 190 GLY A CA 1
ATOM 1402 C C . GLY A 1 190 ? 16.078 -9.688 -33.719 1 92.25 190 GLY A C 1
ATOM 1403 O O . GLY A 1 190 ? 16.297 -10.242 -34.781 1 92.25 190 GLY A O 1
ATOM 1404 N N . ARG A 1 191 ? 16.797 -9.992 -32.656 1 95.19 191 ARG A N 1
ATOM 1405 C CA . ARG A 1 191 ? 17.844 -11.016 -32.719 1 95.19 191 ARG A CA 1
ATOM 1406 C C . ARG A 1 191 ? 17.234 -12.414 -32.688 1 95.19 191 ARG A C 1
ATOM 1408 O O . ARG A 1 191 ? 16.125 -12.609 -32.156 1 95.19 191 ARG A O 1
ATOM 1415 N N . THR A 1 192 ? 18 -13.367 -33.219 1 96.88 192 THR A N 1
ATOM 1416 C CA . THR A 1 192 ? 17.578 -14.758 -33.219 1 96.88 192 THR A CA 1
ATOM 1417 C C . THR A 1 192 ? 18.438 -15.586 -32.281 1 96.88 192 THR A C 1
ATOM 1419 O O . THR A 1 192 ? 19.656 -15.453 -32.25 1 96.88 192 THR A O 1
ATOM 1422 N N . VAL A 1 193 ? 17.812 -16.328 -31.5 1 98.31 193 VAL A N 1
ATOM 1423 C CA . VAL A 1 193 ? 18.484 -17.344 -30.688 1 98.31 193 VAL A CA 1
ATOM 1424 C C . VAL A 1 193 ? 18.156 -18.734 -31.219 1 98.31 193 VAL A C 1
ATOM 1426 O O . VAL A 1 193 ? 17.031 -19.203 -31.125 1 98.31 193 VAL A O 1
ATOM 1429 N N . ARG A 1 194 ? 19.172 -19.391 -31.75 1 97.94 194 ARG A N 1
ATOM 1430 C CA . ARG A 1 194 ? 18.969 -20.688 -32.375 1 97.94 194 ARG A CA 1
ATOM 1431 C C . ARG A 1 194 ? 18.797 -21.781 -31.328 1 97.94 194 ARG A C 1
ATOM 1433 O O . ARG A 1 194 ? 19.484 -21.766 -30.297 1 97.94 194 ARG A O 1
ATOM 1440 N N . ALA A 1 195 ? 17.891 -22.672 -31.594 1 97.94 195 ALA A N 1
ATOM 1441 C CA . ALA A 1 195 ? 17.641 -23.828 -30.75 1 97.94 195 ALA A CA 1
ATOM 1442 C C . ALA A 1 195 ? 16.766 -24.859 -31.469 1 97.94 195 ALA A C 1
ATOM 1444 O O . ALA A 1 195 ? 15.844 -24.484 -32.188 1 97.94 195 ALA A O 1
ATOM 1445 N N . ASP A 1 196 ? 17.094 -26.078 -31.25 1 96.5 196 ASP A N 1
ATOM 1446 C CA . ASP A 1 196 ? 16.281 -27.125 -31.875 1 96.5 196 ASP A CA 1
ATOM 1447 C C . ASP A 1 196 ? 15.156 -27.578 -30.938 1 96.5 196 ASP A C 1
ATOM 1449 O O . ASP A 1 196 ? 14.273 -28.328 -31.344 1 96.5 196 ASP A O 1
ATOM 1453 N N . ARG A 1 197 ? 15.18 -27.125 -29.688 1 98 197 ARG A N 1
ATOM 1454 C CA . ARG A 1 197 ? 14.141 -27.375 -28.703 1 98 197 ARG A CA 1
ATOM 1455 C C . ARG A 1 197 ? 13.766 -26.094 -27.969 1 98 197 ARG A C 1
ATOM 1457 O O . ARG A 1 197 ? 14.633 -25.297 -27.594 1 98 197 ARG A O 1
ATOM 1464 N N . VAL A 1 198 ? 12.453 -25.891 -27.828 1 98.69 198 VAL A N 1
ATOM 1465 C CA . VAL A 1 198 ? 11.922 -24.719 -27.141 1 98.69 198 VAL A CA 1
ATOM 1466 C C . VAL A 1 198 ? 10.828 -25.141 -26.172 1 98.69 198 VAL A C 1
ATOM 1468 O O . VAL A 1 198 ? 9.977 -25.969 -26.5 1 98.69 198 VAL A O 1
ATOM 1471 N N . VAL A 1 199 ? 10.891 -24.688 -24.969 1 98.81 199 VAL A N 1
ATOM 1472 C CA . VAL A 1 199 ? 9.812 -24.828 -24 1 98.81 199 VAL A CA 1
ATOM 1473 C C . VAL A 1 199 ? 9.102 -23.484 -23.828 1 98.81 199 VAL A C 1
ATOM 1475 O O . VAL A 1 199 ? 9.734 -22.469 -23.516 1 98.81 199 VAL A O 1
ATOM 1478 N N . LEU A 1 200 ? 7.785 -23.469 -24.047 1 98.5 200 LEU A N 1
ATOM 1479 C CA . LEU A 1 200 ? 6.988 -22.266 -23.844 1 98.5 200 LEU A CA 1
ATOM 1480 C C . LEU A 1 200 ? 6.434 -22.219 -22.422 1 98.5 200 LEU A C 1
ATOM 1482 O O . LEU A 1 200 ? 5.465 -22.922 -22.109 1 98.5 200 LEU A O 1
ATOM 1486 N N . ALA A 1 201 ? 6.984 -21.422 -21.594 1 98.69 201 ALA A N 1
ATOM 1487 C CA . ALA A 1 201 ? 6.562 -21.203 -20.219 1 98.69 201 ALA A CA 1
ATOM 1488 C C . ALA A 1 201 ? 6.398 -19.703 -19.922 1 98.69 201 ALA A C 1
ATOM 1490 O O . ALA A 1 201 ? 6.863 -19.219 -18.891 1 98.69 201 ALA A O 1
ATOM 1491 N N . ALA A 1 202 ? 5.688 -19.016 -20.766 1 98 202 ALA A N 1
ATOM 1492 C CA . ALA A 1 202 ? 5.613 -17.562 -20.734 1 98 202 ALA A CA 1
ATOM 1493 C C . ALA A 1 202 ? 4.379 -17.094 -19.969 1 98 202 ALA A C 1
ATOM 1495 O O . ALA A 1 202 ? 3.945 -15.945 -20.125 1 98 202 ALA A O 1
ATOM 1496 N N . GLY A 1 203 ? 3.779 -17.984 -19.219 1 97.12 203 GLY A N 1
ATOM 1497 C CA . GLY A 1 203 ? 2.633 -17.594 -18.406 1 97.12 203 GLY A CA 1
ATOM 1498 C C . GLY A 1 203 ? 1.55 -16.891 -19.203 1 97.12 203 GLY A C 1
ATOM 1499 O O . GLY A 1 203 ? 1.159 -17.359 -20.266 1 97.12 203 GLY A O 1
ATOM 1500 N N . ALA A 1 204 ? 1.039 -15.828 -18.672 1 97 204 ALA A N 1
ATOM 1501 C CA . ALA A 1 204 ? -0.075 -15.094 -19.25 1 97 204 ALA A CA 1
ATOM 1502 C C . ALA A 1 204 ? 0.322 -14.477 -20.594 1 97 204 ALA A C 1
ATOM 1504 O O . ALA A 1 204 ? -0.541 -14.102 -21.391 1 97 204 ALA A O 1
ATOM 1505 N N . ARG A 1 205 ? 1.574 -14.398 -20.812 1 96.44 205 ARG A N 1
ATOM 1506 C CA . ARG A 1 205 ? 2.029 -13.75 -22.047 1 96.44 205 ARG A CA 1
ATOM 1507 C C . ARG A 1 205 ? 2.279 -14.773 -23.141 1 96.44 205 ARG A C 1
ATOM 1509 O O . ARG A 1 205 ? 2.738 -14.43 -24.234 1 96.44 205 ARG A O 1
ATOM 1516 N N . SER A 1 206 ? 1.998 -16.016 -22.891 1 96.88 206 SER A N 1
ATOM 1517 C CA . SER A 1 206 ? 2.184 -17.078 -23.875 1 96.88 206 SER A CA 1
ATOM 1518 C C . SER A 1 206 ? 1.415 -16.781 -25.156 1 96.88 206 SER A C 1
ATOM 1520 O O . SER A 1 206 ? 1.888 -17.094 -26.25 1 96.88 206 SER A O 1
ATOM 1522 N N . GLY A 1 207 ? 0.274 -16.141 -24.984 1 93.38 207 GLY A N 1
ATOM 1523 C CA . GLY A 1 207 ? -0.55 -15.828 -26.141 1 93.38 207 GLY A CA 1
ATOM 1524 C C . GLY A 1 207 ? 0.008 -14.695 -26.984 1 93.38 207 GLY A C 1
ATOM 1525 O O . GLY A 1 207 ? -0.45 -14.469 -28.109 1 93.38 207 GLY A O 1
ATOM 1526 N N . LEU A 1 208 ? 0.983 -14.062 -26.516 1 94.25 208 LEU A N 1
ATOM 1527 C CA . LEU A 1 208 ? 1.553 -12.914 -27.203 1 94.25 208 LEU A CA 1
ATOM 1528 C C . LEU A 1 208 ? 2.754 -13.32 -28.047 1 94.25 208 LEU A C 1
ATOM 1530 O O . LEU A 1 208 ? 3.295 -12.508 -28.797 1 94.25 208 LEU A O 1
ATOM 1534 N N . VAL A 1 209 ? 3.219 -14.555 -27.922 1 96.31 209 VAL A N 1
ATOM 1535 C CA . VAL A 1 209 ? 4.348 -15.055 -28.703 1 96.31 209 VAL A CA 1
ATOM 1536 C C . VAL A 1 209 ? 3.869 -15.477 -30.094 1 96.31 209 VAL A C 1
ATOM 1538 O O . VAL A 1 209 ? 3.006 -16.344 -30.219 1 96.31 209 VAL A O 1
ATOM 1541 N N . ASP A 1 210 ? 4.422 -14.867 -31.109 1 95.88 210 ASP A N 1
ATOM 1542 C CA . ASP A 1 210 ? 4.039 -15.164 -32.5 1 95.88 210 ASP A CA 1
ATOM 1543 C C . ASP A 1 210 ? 4.652 -16.484 -32.969 1 95.88 210 ASP A C 1
ATOM 1545 O O . ASP A 1 210 ? 5.555 -17.016 -32.312 1 95.88 210 ASP A O 1
ATOM 1549 N N . GLY A 1 211 ? 4.051 -17.031 -33.969 1 94.5 211 GLY A N 1
ATOM 1550 C CA . GLY A 1 211 ? 4.621 -18.203 -34.625 1 94.5 211 GLY A CA 1
ATOM 1551 C C . GLY A 1 211 ? 4.125 -19.5 -34 1 94.5 211 GLY A C 1
ATOM 1552 O O . GLY A 1 211 ? 4.652 -20.578 -34.312 1 94.5 211 GLY A O 1
ATOM 1553 N N . LEU A 1 212 ? 3.189 -19.344 -33.062 1 92.94 212 LEU A N 1
ATOM 1554 C CA . LEU A 1 212 ? 2.625 -20.516 -32.406 1 92.94 212 LEU A CA 1
ATOM 1555 C C . LEU A 1 212 ? 1.155 -20.688 -32.781 1 92.94 212 LEU A C 1
ATOM 1557 O O . LEU A 1 212 ? 0.402 -19.703 -32.812 1 92.94 212 LEU A O 1
ATOM 1561 N N . ASP A 1 213 ? 0.786 -21.859 -33.125 1 88.31 213 ASP A N 1
ATOM 1562 C CA . ASP A 1 213 ? -0.618 -22.203 -33.312 1 88.31 213 ASP A CA 1
ATOM 1563 C C . ASP A 1 213 ? -1.213 -22.844 -32.062 1 88.31 213 ASP A C 1
ATOM 1565 O O . ASP A 1 213 ? -1.631 -24 -32.094 1 88.31 213 ASP A O 1
ATOM 1569 N N . LEU A 1 214 ? -1.264 -22.047 -31.016 1 87.25 214 LEU A N 1
ATOM 1570 C CA . LEU A 1 214 ? -1.89 -22.547 -29.797 1 87.25 214 LEU A CA 1
ATOM 1571 C C . LEU A 1 214 ? -3.389 -22.734 -30 1 87.25 214 LEU A C 1
ATOM 1573 O O . LEU A 1 214 ? -4.074 -21.844 -30.484 1 87.25 214 LEU A O 1
ATOM 1577 N N . PRO A 1 215 ? -3.879 -23.844 -29.766 1 80.75 215 PRO A N 1
ATOM 1578 C CA . PRO A 1 215 ? -5.305 -24.094 -29.984 1 80.75 215 PRO A CA 1
ATOM 1579 C C . PRO A 1 215 ? -6.203 -23.203 -29.125 1 80.75 215 PRO A C 1
ATOM 1581 O O . PRO A 1 215 ? -7.348 -22.922 -29.5 1 80.75 215 PRO A O 1
ATOM 1584 N N . ALA A 1 216 ? -5.75 -22.859 -27.953 1 77.44 216 ALA A N 1
ATOM 1585 C CA . ALA A 1 216 ? -6.527 -22 -27.078 1 77.44 216 ALA A CA 1
ATOM 1586 C C . ALA A 1 216 ? -5.703 -20.797 -26.609 1 77.44 216 ALA A C 1
ATOM 1588 O O . ALA A 1 216 ? -4.512 -20.922 -26.328 1 77.44 216 ALA A O 1
ATOM 1589 N N . PRO A 1 217 ? -6.438 -19.703 -26.594 1 85.31 217 PRO A N 1
ATOM 1590 C CA . PRO A 1 217 ? -5.703 -18.547 -26.094 1 85.31 217 PRO A CA 1
ATOM 1591 C C . PRO A 1 217 ? -5.426 -18.609 -24.594 1 85.31 217 PRO A C 1
ATOM 1593 O O . PRO A 1 217 ? -6.242 -19.141 -23.844 1 85.31 217 PRO A O 1
ATOM 1596 N N . VAL A 1 218 ? -4.266 -18.312 -24.203 1 93.75 218 VAL A N 1
ATOM 1597 C CA . VAL A 1 218 ? -3.949 -18.062 -22.797 1 93.75 218 VAL A CA 1
ATOM 1598 C C . VAL A 1 218 ? -4.062 -16.578 -22.5 1 93.75 218 VAL A C 1
ATOM 1600 O O . VAL A 1 218 ? -3.322 -15.758 -23.062 1 93.75 218 VAL A O 1
ATOM 1603 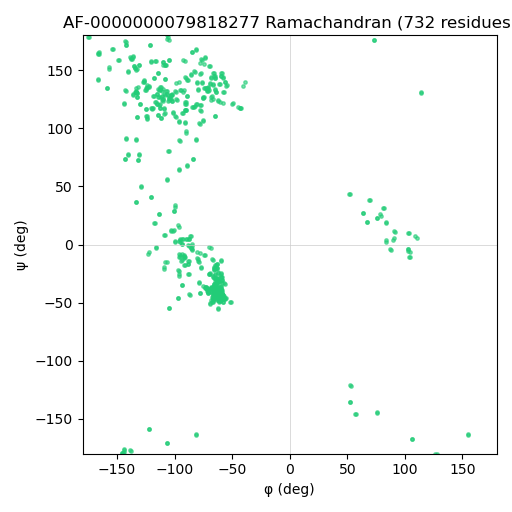N N . ARG A 1 219 ? -5.047 -16.234 -21.672 1 94.88 219 ARG A N 1
ATOM 1604 C CA . ARG A 1 219 ? -5.332 -14.836 -21.391 1 94.88 219 ARG A CA 1
ATOM 1605 C C . ARG A 1 219 ? -4.906 -14.469 -19.969 1 94.88 219 ARG A C 1
ATOM 1607 O O . ARG A 1 219 ? -4.824 -15.328 -19.094 1 94.88 219 ARG A O 1
ATOM 1614 N N . PRO A 1 220 ? -4.613 -13.148 -19.797 1 96.88 220 PRO A N 1
ATOM 1615 C CA . PRO A 1 220 ? -4.277 -12.703 -18.453 1 96.88 220 PRO A CA 1
ATOM 1616 C C . PRO A 1 220 ? -5.504 -12.602 -17.531 1 96.88 220 PRO A C 1
ATOM 1618 O O . PRO A 1 220 ? -6.52 -12.023 -17.938 1 96.88 220 PRO A O 1
ATOM 1621 N N . VAL A 1 221 ? -5.41 -13.219 -16.438 1 97.38 221 VAL A N 1
ATOM 1622 C CA . VAL A 1 221 ? -6.395 -13.039 -15.367 1 97.38 221 VAL A CA 1
ATOM 1623 C C . VAL A 1 221 ? -5.754 -12.32 -14.188 1 97.38 221 VAL A C 1
ATOM 1625 O O . VAL A 1 221 ? -4.961 -12.914 -13.445 1 97.38 221 VAL A O 1
ATOM 1628 N N . LYS A 1 222 ? -6.16 -11.109 -14.023 1 97.81 222 LYS A N 1
ATOM 1629 C CA . LYS A 1 222 ? -5.547 -10.242 -13.023 1 97.81 222 LYS A CA 1
ATOM 1630 C C . LYS A 1 222 ? -5.91 -10.68 -11.609 1 97.81 222 LYS A C 1
ATOM 1632 O O . LYS A 1 222 ? -7.062 -11.016 -11.336 1 97.81 222 LYS A O 1
ATOM 1637 N N . GLY A 1 223 ? -4.879 -10.758 -10.789 1 97.81 223 GLY A N 1
ATOM 1638 C CA . GLY A 1 223 ? -5.07 -10.93 -9.359 1 97.81 223 GLY A CA 1
ATOM 1639 C C . GLY A 1 223 ? -4.406 -9.852 -8.531 1 97.81 223 GLY A C 1
ATOM 1640 O O . GLY A 1 223 ? -3.303 -9.406 -8.859 1 97.81 223 GLY A O 1
ATOM 1641 N N . GLN A 1 224 ? -5.141 -9.391 -7.566 1 98.31 224 GLN A N 1
ATOM 1642 C CA . GLN A 1 224 ? -4.586 -8.484 -6.562 1 98.31 224 GLN A CA 1
ATOM 1643 C C . GLN A 1 224 ? -4.551 -9.148 -5.188 1 98.31 224 GLN A C 1
ATOM 1645 O O . GLN A 1 224 ? -5.5 -9.836 -4.797 1 98.31 224 GLN A O 1
ATOM 1650 N N . LEU A 1 225 ? -3.41 -9.039 -4.488 1 98.38 225 LEU A N 1
ATOM 1651 C CA . LEU A 1 225 ? -3.295 -9.586 -3.141 1 98.38 225 LEU A CA 1
ATOM 1652 C C . LEU A 1 225 ? -2.561 -8.625 -2.219 1 98.38 225 LEU A C 1
ATOM 1654 O O . LEU A 1 225 ? -1.939 -7.664 -2.684 1 98.38 225 LEU A O 1
ATOM 1658 N N . LEU A 1 226 ? -2.736 -8.82 -0.956 1 98.81 226 LEU A N 1
ATOM 1659 C CA . LEU A 1 226 ? -2.145 -7.969 0.066 1 98.81 226 LEU A CA 1
ATOM 1660 C C . LEU A 1 226 ? -1.079 -8.719 0.856 1 98.81 226 LEU A C 1
ATOM 1662 O O . LEU A 1 226 ? -1.265 -9.891 1.195 1 98.81 226 LEU A O 1
ATOM 1666 N N . HIS A 1 227 ? 0.021 -8.062 1.069 1 98.81 227 HIS A N 1
ATOM 1667 C CA . HIS A 1 227 ? 1.006 -8.531 2.039 1 98.81 227 HIS A CA 1
ATOM 1668 C C . HIS A 1 227 ? 0.918 -7.734 3.338 1 98.81 227 HIS A C 1
ATOM 1670 O O . HIS A 1 227 ? 0.978 -6.504 3.322 1 98.81 227 HIS A O 1
ATOM 1676 N N . LEU A 1 228 ? 0.727 -8.445 4.402 1 98.75 228 LEU A N 1
ATOM 1677 C CA . LEU A 1 228 ? 0.69 -7.895 5.754 1 98.75 228 LEU A CA 1
ATOM 1678 C C . LEU A 1 228 ? 1.753 -8.547 6.633 1 98.75 228 LEU A C 1
ATOM 1680 O O . LEU A 1 228 ? 2.434 -9.484 6.203 1 98.75 228 LEU A O 1
ATOM 1684 N N . ARG A 1 229 ? 1.915 -8 7.824 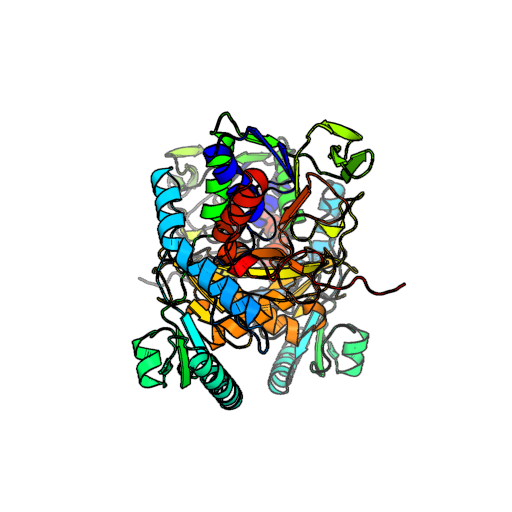1 98.5 229 ARG A N 1
ATOM 1685 C CA . ARG A 1 229 ? 2.848 -8.586 8.781 1 98.5 229 ARG A CA 1
ATOM 1686 C C . ARG A 1 229 ? 2.316 -8.469 10.203 1 98.5 229 ARG A C 1
ATOM 1688 O O . ARG A 1 229 ? 1.974 -7.371 10.656 1 98.5 229 ARG A O 1
ATOM 1695 N N . ASN A 1 230 ? 2.18 -9.547 10.789 1 97.31 230 ASN A N 1
ATOM 1696 C CA . ASN A 1 230 ? 1.862 -9.586 12.211 1 97.31 230 ASN A CA 1
ATOM 1697 C C . ASN A 1 230 ? 3.127 -9.609 13.07 1 97.31 230 ASN A C 1
ATOM 1699 O O . ASN A 1 230 ? 3.906 -10.562 13.008 1 97.31 230 ASN A O 1
ATOM 1703 N N . THR A 1 231 ? 3.418 -8.633 13.883 1 91.38 231 THR A N 1
ATOM 1704 C CA . THR A 1 231 ? 4.652 -8.477 14.641 1 91.38 231 THR A CA 1
ATOM 1705 C C . THR A 1 231 ? 4.785 -9.562 15.695 1 91.38 231 THR A C 1
ATOM 1707 O O . THR A 1 231 ? 5.895 -9.977 16.031 1 91.38 231 THR A O 1
ATOM 1710 N N . GLY A 1 232 ? 3.729 -10.148 16.234 1 91.56 232 GLY A N 1
ATOM 1711 C CA . GLY A 1 232 ? 3.768 -11.125 17.312 1 91.56 232 GLY A CA 1
ATOM 1712 C C . GLY A 1 232 ? 3.975 -12.547 16.828 1 91.56 232 GLY A C 1
ATOM 1713 O O . GLY A 1 232 ? 3.938 -13.484 17.625 1 91.56 232 GLY A O 1
ATOM 1714 N N . GLY A 1 233 ? 4.242 -12.727 15.508 1 93.06 233 GLY A N 1
ATOM 1715 C CA . GLY A 1 233 ? 4.379 -14.062 14.961 1 93.06 233 GLY A CA 1
ATOM 1716 C C . GLY A 1 233 ? 3.189 -14.484 14.117 1 93.06 233 GLY A C 1
ATOM 1717 O O . GLY A 1 233 ? 2.379 -13.648 13.711 1 93.06 233 GLY A O 1
ATOM 1718 N N . PRO A 1 234 ? 3.156 -15.789 13.828 1 94.06 234 PRO A N 1
ATOM 1719 C CA . PRO A 1 234 ? 2.08 -16.25 12.945 1 94.06 234 PRO A CA 1
ATOM 1720 C C . PRO A 1 234 ? 0.694 -16.062 13.562 1 94.06 234 PRO A C 1
ATOM 1722 O O . PRO A 1 234 ? 0.468 -16.453 14.711 1 94.06 234 PRO A O 1
ATOM 1725 N N . LEU A 1 235 ? -0.158 -15.5 12.773 1 93.56 235 LEU A N 1
ATOM 1726 C CA . LEU A 1 235 ? -1.524 -15.25 13.219 1 93.56 235 LEU A CA 1
ATOM 1727 C C . LEU A 1 235 ? -2.363 -16.516 13.148 1 93.56 235 LEU A C 1
ATOM 1729 O O . LEU A 1 235 ? -3.295 -16.703 13.93 1 93.56 235 LEU A O 1
ATOM 1733 N N . LEU A 1 236 ? -2.07 -17.375 12.172 1 97.12 236 LEU A N 1
ATOM 1734 C CA . LEU A 1 236 ? -2.793 -18.609 11.891 1 97.12 236 LEU A CA 1
ATOM 1735 C C . LEU A 1 236 ? -1.826 -19.781 11.734 1 97.12 236 LEU A C 1
ATOM 1737 O O . LEU A 1 236 ? -0.666 -19.594 11.359 1 97.12 236 LEU A O 1
ATOM 1741 N N . ARG A 1 237 ? -2.332 -20.953 12 1 96.38 237 ARG A N 1
ATOM 1742 C CA . ARG A 1 237 ? -1.538 -22.156 11.82 1 96.38 237 ARG A CA 1
ATOM 1743 C C . ARG A 1 237 ? -1.819 -22.812 10.469 1 96.38 237 ARG A C 1
ATOM 1745 O O . ARG A 1 237 ? -0.967 -23.516 9.922 1 96.38 237 ARG A O 1
ATOM 1752 N N . ARG A 1 238 ? -2.996 -22.562 9.961 1 97.56 238 ARG A N 1
ATOM 1753 C CA . ARG A 1 238 ? -3.467 -23.172 8.719 1 97.56 238 ARG A CA 1
ATOM 1754 C C . ARG A 1 238 ? -3.803 -22.109 7.684 1 97.56 238 ARG A C 1
ATOM 1756 O O . ARG A 1 238 ? -3.986 -20.938 8.031 1 97.56 238 ARG A O 1
ATOM 1763 N N . ASN A 1 239 ? -3.789 -22.5 6.391 1 97.62 239 ASN A N 1
ATOM 1764 C CA . ASN A 1 239 ? -4.41 -21.625 5.391 1 97.62 239 ASN A CA 1
ATOM 1765 C C . ASN A 1 239 ? -5.914 -21.5 5.613 1 97.62 239 ASN A C 1
ATOM 1767 O O . ASN A 1 239 ? -6.59 -22.5 5.863 1 97.62 239 ASN A O 1
ATOM 1771 N N . ILE A 1 240 ? -6.383 -20.312 5.562 1 97.56 240 ILE A N 1
ATOM 1772 C CA . ILE A 1 240 ? -7.816 -20.109 5.699 1 97.56 240 ILE A CA 1
ATOM 1773 C C . ILE A 1 240 ? -8.406 -19.688 4.352 1 97.56 240 ILE A C 1
ATOM 1775 O O . ILE A 1 240 ? -7.887 -18.797 3.688 1 97.56 240 ILE A O 1
ATOM 1779 N N . ARG A 1 241 ? -9.422 -20.359 3.977 1 95.81 241 ARG A N 1
ATOM 1780 C CA . ARG A 1 241 ? -10.148 -20 2.764 1 95.81 241 ARG A CA 1
ATOM 1781 C C . ARG A 1 241 ? -11.609 -19.672 3.076 1 95.81 241 ARG A C 1
ATOM 1783 O O . ARG A 1 241 ? -12.336 -20.516 3.602 1 95.81 241 ARG A O 1
ATOM 1790 N N . GLY A 1 242 ? -11.969 -18.438 2.801 1 93.31 242 GLY A N 1
ATOM 1791 C CA . GLY A 1 242 ? -13.359 -18.031 2.848 1 93.31 242 GLY A CA 1
ATOM 1792 C C . GLY A 1 242 ? -13.969 -17.828 1.474 1 93.31 242 GLY A C 1
ATOM 1793 O O . GLY A 1 242 ? -13.406 -18.266 0.469 1 93.31 242 GLY A O 1
ATOM 1794 N N . GLU A 1 243 ? -15.148 -17.297 1.426 1 90.38 243 GLU A N 1
ATOM 1795 C CA . GLU A 1 243 ? -15.859 -17.078 0.166 1 90.38 243 GLU A CA 1
ATOM 1796 C C . GLU A 1 243 ? -15.172 -16.016 -0.685 1 90.38 243 GLU A C 1
ATOM 1798 O O . GLU A 1 243 ? -15.062 -16.172 -1.904 1 90.38 243 GLU A O 1
ATOM 1803 N N . ASP A 1 244 ? -14.648 -15.016 0.001 1 92.75 244 ASP A N 1
ATOM 1804 C CA . ASP A 1 244 ? -14.25 -13.828 -0.756 1 92.75 244 ASP A CA 1
ATOM 1805 C C . ASP A 1 244 ? -12.742 -13.609 -0.672 1 92.75 244 ASP A C 1
ATOM 1807 O O . ASP A 1 244 ? -12.211 -12.664 -1.263 1 92.75 244 ASP A O 1
ATOM 1811 N N . CYS A 1 245 ? -12.062 -14.453 0.093 1 96.25 245 CYS A N 1
ATOM 1812 C CA . CYS A 1 245 ? -10.609 -14.312 0.184 1 96.25 245 CYS A CA 1
ATOM 1813 C C . CYS A 1 245 ? -9.984 -15.555 0.806 1 96.25 245 CYS A C 1
ATOM 1815 O O . CYS A 1 245 ? -10.688 -16.422 1.308 1 96.25 245 CYS A O 1
ATOM 1817 N N . TYR A 1 246 ? -8.734 -15.672 0.675 1 97.38 246 TYR A N 1
ATOM 1818 C CA . TYR A 1 246 ? -7.93 -16.578 1.479 1 97.38 246 TYR A CA 1
ATOM 1819 C C . TYR A 1 246 ? -6.922 -15.82 2.328 1 97.38 246 TYR A C 1
ATOM 1821 O O . TYR A 1 246 ? -6.594 -14.672 2.029 1 97.38 246 TYR A O 1
ATOM 1829 N N . ILE A 1 247 ? -6.469 -16.438 3.393 1 98.5 247 ILE A N 1
ATOM 1830 C CA . ILE A 1 247 ? -5.445 -15.898 4.281 1 98.5 247 ILE A CA 1
ATOM 1831 C C . ILE A 1 247 ? -4.359 -16.938 4.512 1 98.5 247 ILE A C 1
ATOM 1833 O O . ILE A 1 247 ? -4.637 -18.031 5.012 1 98.5 247 ILE A O 1
ATOM 1837 N N . VAL A 1 248 ? -3.154 -16.578 4.148 1 98.31 248 VAL A N 1
ATOM 1838 C CA . VAL A 1 248 ? -1.996 -17.453 4.34 1 98.31 248 VAL A CA 1
ATOM 1839 C C . VAL A 1 248 ? -1.028 -16.812 5.332 1 98.31 248 VAL A C 1
ATOM 1841 O O . VAL A 1 248 ? -0.551 -15.695 5.109 1 98.31 248 VAL A O 1
ATOM 1844 N N . SER A 1 249 ? -0.768 -17.516 6.418 1 97.38 249 SER A N 1
ATOM 1845 C CA . SER A 1 249 ? 0.165 -17.031 7.43 1 97.38 249 SER A CA 1
ATOM 1846 C C . SER A 1 249 ? 1.484 -17.797 7.375 1 97.38 249 SER A C 1
ATOM 1848 O O . SER A 1 249 ? 1.493 -19.031 7.348 1 97.38 249 SER A O 1
ATOM 1850 N N . ARG A 1 250 ? 2.518 -17.062 7.312 1 97.06 250 ARG A N 1
ATOM 1851 C CA . ARG A 1 250 ? 3.844 -17.656 7.359 1 97.06 250 ARG A CA 1
ATOM 1852 C C . ARG A 1 250 ? 4.367 -17.734 8.789 1 97.06 250 ARG A C 1
ATOM 1854 O O . ARG A 1 250 ? 3.949 -16.938 9.648 1 97.06 250 ARG A O 1
ATOM 1861 N N . PRO A 1 251 ? 5.281 -18.594 9.016 1 94.56 251 PRO A N 1
ATOM 1862 C CA . PRO A 1 251 ? 5.809 -18.75 10.375 1 94.56 251 PRO A CA 1
ATOM 1863 C C . PRO A 1 251 ? 6.48 -17.484 10.906 1 94.56 251 PRO A C 1
ATOM 1865 O O . PRO A 1 251 ? 6.547 -17.281 12.117 1 94.56 251 PRO A O 1
ATOM 1868 N N . ASP A 1 252 ? 6.926 -16.641 10.039 1 95.62 252 ASP A N 1
ATOM 1869 C CA . ASP A 1 252 ? 7.684 -15.477 10.484 1 95.62 252 ASP A CA 1
ATOM 1870 C C . ASP A 1 252 ? 6.766 -14.266 10.672 1 95.62 252 ASP A C 1
ATOM 1872 O O . ASP A 1 252 ? 7.238 -13.148 10.883 1 95.62 252 ASP A O 1
ATOM 1876 N N . GLY A 1 253 ? 5.551 -14.469 10.516 1 97.31 253 GLY A N 1
ATOM 1877 C CA . GLY A 1 253 ? 4.598 -13.406 10.797 1 97.31 253 GLY A CA 1
ATOM 1878 C C . GLY A 1 253 ? 4.051 -12.742 9.547 1 97.31 253 GLY A C 1
ATOM 1879 O O . GLY A 1 253 ? 3.111 -11.945 9.625 1 97.31 253 GLY A O 1
ATOM 1880 N N . ARG A 1 254 ? 4.613 -13.023 8.414 1 98.31 254 ARG A N 1
ATOM 1881 C CA . ARG A 1 254 ? 4.059 -12.516 7.168 1 98.31 254 ARG A CA 1
ATOM 1882 C C . ARG A 1 254 ? 2.68 -13.109 6.898 1 98.31 254 ARG A C 1
ATOM 1884 O O . ARG A 1 254 ? 2.43 -14.281 7.207 1 98.31 254 ARG A O 1
ATOM 1891 N N . VAL A 1 255 ? 1.784 -12.328 6.348 1 98.62 255 VAL A N 1
ATOM 1892 C CA . VAL A 1 255 ? 0.429 -12.758 6.012 1 98.62 255 VAL A CA 1
ATOM 1893 C C . VAL A 1 255 ? 0.089 -12.32 4.59 1 98.62 255 VAL A C 1
ATOM 1895 O O . VAL A 1 255 ? 0.342 -11.172 4.207 1 98.62 255 VAL A O 1
ATOM 1898 N N . VAL A 1 256 ? -0.392 -13.219 3.811 1 98.75 256 VAL A N 1
ATOM 1899 C CA . VAL A 1 256 ? -0.872 -12.906 2.469 1 98.75 256 VAL A CA 1
ATOM 1900 C C . VAL A 1 256 ? -2.393 -13.039 2.42 1 98.75 256 VAL A C 1
ATOM 1902 O O . VAL A 1 256 ? -2.947 -14.055 2.854 1 98.75 256 VAL A O 1
ATOM 1905 N N . VAL A 1 257 ? -3.055 -11.992 1.993 1 98.81 257 VAL A N 1
ATOM 1906 C CA . VAL A 1 257 ? -4.5 -12.008 1.798 1 98.81 257 VAL A CA 1
ATOM 1907 C C . VAL A 1 257 ? -4.824 -11.883 0.311 1 98.81 257 VAL A C 1
ATOM 1909 O O . VAL A 1 257 ? -4.426 -10.914 -0.339 1 98.81 257 VAL A O 1
ATOM 1912 N N . GLY A 1 258 ? -5.434 -12.844 -0.221 1 97 258 GLY A N 1
ATOM 1913 C CA . GLY A 1 258 ? -5.746 -12.805 -1.641 1 97 258 GLY A CA 1
ATOM 1914 C C . GLY A 1 258 ? -7.059 -13.484 -1.983 1 97 258 GLY A C 1
ATOM 1915 O O . GLY A 1 258 ? -7.711 -14.062 -1.112 1 97 258 GLY A O 1
ATOM 1916 N N . ALA A 1 259 ? -7.438 -13.539 -3.166 1 88.75 259 ALA A N 1
ATOM 1917 C CA . ALA A 1 259 ? -7.098 -12.578 -4.215 1 88.75 259 ALA A CA 1
ATOM 1918 C C . ALA A 1 259 ? -8.32 -12.242 -5.066 1 88.75 259 ALA A C 1
ATOM 1920 O O . ALA A 1 259 ? -9.297 -13 -5.086 1 88.75 259 ALA A O 1
ATOM 1921 N N . THR A 1 260 ? -8.227 -11.109 -5.73 1 92.25 260 THR A N 1
ATOM 1922 C CA . THR A 1 260 ? -9.227 -10.82 -6.754 1 92.25 260 THR A CA 1
ATOM 1923 C C . THR A 1 260 ? -9.008 -11.68 -7.992 1 92.25 260 THR A C 1
ATOM 1925 O O . THR A 1 260 ? -7.969 -12.336 -8.117 1 92.25 260 THR A O 1
ATOM 1928 N N . MET A 1 261 ? -9.961 -11.82 -8.805 1 93.56 261 MET A N 1
ATOM 1929 C CA . MET A 1 261 ? -9.914 -12.406 -10.141 1 93.56 261 MET A CA 1
ATOM 1930 C C . MET A 1 261 ? -10.641 -11.523 -11.148 1 93.56 261 MET A C 1
ATOM 1932 O O . MET A 1 261 ? -11.867 -11.391 -11.094 1 93.56 261 MET A O 1
ATOM 1936 N N . GLU A 1 262 ? -9.812 -10.914 -12.008 1 93.81 262 GLU A N 1
ATOM 1937 C CA . GLU A 1 262 ? -10.352 -9.898 -12.898 1 93.81 262 GLU A CA 1
ATOM 1938 C C . GLU A 1 262 ? -9.867 -10.102 -14.336 1 93.81 262 GLU A C 1
ATOM 1940 O O . GLU A 1 262 ? -8.68 -10.336 -14.562 1 93.81 262 GLU A O 1
ATOM 1945 N N . GLU A 1 263 ? -10.789 -10.055 -15.219 1 91.88 263 GLU A N 1
ATOM 1946 C CA . GLU A 1 263 ? -10.398 -10.039 -16.625 1 91.88 263 GLU A CA 1
ATOM 1947 C C . GLU A 1 263 ? -10.352 -8.609 -17.156 1 91.88 263 GLU A C 1
ATOM 1949 O O . GLU A 1 263 ? -11.344 -8.109 -17.688 1 91.88 263 GLU A O 1
ATOM 1954 N N . GLN A 1 264 ? -9.227 -7.992 -17.047 1 91.94 264 GLN A N 1
ATOM 1955 C CA . GLN A 1 264 ? -9.016 -6.59 -17.391 1 91.94 264 GLN A CA 1
ATOM 1956 C C . GLN A 1 264 ? -7.746 -6.414 -18.219 1 91.94 264 GLN A C 1
ATOM 1958 O O . GLN A 1 264 ? -6.992 -5.461 -18.031 1 91.94 264 GLN A O 1
ATOM 1963 N N . GLY A 1 265 ? -7.555 -7.449 -19.078 1 94.62 265 GLY A N 1
ATOM 1964 C CA . GLY A 1 265 ? -6.305 -7.375 -19.828 1 94.62 265 GLY A CA 1
ATOM 1965 C C . GLY A 1 265 ? -5.082 -7.293 -18.938 1 94.62 265 GLY A C 1
ATOM 1966 O O . GLY A 1 265 ? -5.035 -7.93 -17.875 1 94.62 265 GLY A O 1
ATOM 1967 N N . PHE A 1 266 ? -4.07 -6.598 -19.328 1 96.38 266 PHE A N 1
ATOM 1968 C CA . PHE A 1 266 ? -2.816 -6.531 -18.594 1 96.38 266 PHE A CA 1
ATOM 1969 C C . PHE A 1 266 ? -2.732 -5.246 -17.781 1 96.38 266 PHE A C 1
ATOM 1971 O O . PHE A 1 266 ? -1.647 -4.688 -17.609 1 96.38 266 PHE A O 1
ATOM 1978 N N . ASP A 1 267 ? -3.941 -4.695 -17.344 1 96.31 267 ASP A N 1
ATOM 1979 C CA . ASP A 1 267 ? -3.945 -3.574 -16.406 1 96.31 267 ASP A CA 1
ATOM 1980 C C . ASP A 1 267 ? -3.355 -3.982 -15.062 1 96.31 267 ASP A C 1
ATOM 1982 O O . ASP A 1 267 ? -3.986 -4.715 -14.297 1 96.31 267 ASP A O 1
ATOM 1986 N N . ASP A 1 268 ? -2.186 -3.453 -14.766 1 96.88 268 ASP A N 1
ATOM 1987 C CA . ASP A 1 268 ? -1.478 -3.938 -13.578 1 96.88 268 ASP A CA 1
ATOM 1988 C C . ASP A 1 268 ? -1.649 -2.98 -12.406 1 96.88 268 ASP A C 1
ATOM 1990 O O . ASP A 1 268 ? -0.945 -3.092 -11.398 1 96.88 268 ASP A O 1
ATOM 1994 N N . ARG A 1 269 ? -2.576 -2.006 -12.5 1 96.5 269 ARG A N 1
ATOM 1995 C CA . ARG A 1 269 ? -2.791 -1.053 -11.414 1 96.5 269 ARG A CA 1
ATOM 1996 C C . ARG A 1 269 ? -3.551 -1.698 -10.258 1 96.5 269 ARG A C 1
ATOM 1998 O O . ARG A 1 269 ? -4.625 -2.27 -10.461 1 96.5 269 ARG A O 1
ATOM 2005 N N . PRO A 1 270 ? -2.986 -1.615 -9.008 1 98.56 270 PRO A N 1
ATOM 2006 C CA . PRO A 1 270 ? -3.824 -1.976 -7.863 1 98.56 270 PRO A CA 1
ATOM 2007 C C . PRO A 1 270 ? -4.957 -0.981 -7.625 1 98.56 270 PRO A C 1
ATOM 2009 O O . PRO A 1 270 ? -4.777 0.224 -7.82 1 98.56 270 PRO A O 1
ATOM 2012 N N . THR A 1 271 ? -6.102 -1.425 -7.219 1 98.44 271 THR A N 1
ATOM 2013 C CA . THR A 1 271 ? -7.242 -0.526 -7.062 1 98.44 271 THR A CA 1
ATOM 2014 C C . THR A 1 271 ? -7.648 -0.413 -5.598 1 98.44 271 THR A C 1
ATOM 2016 O O . THR A 1 271 ? -7.566 -1.389 -4.848 1 98.44 271 THR A O 1
ATOM 2019 N N . ALA A 1 272 ? -8.125 0.736 -5.223 1 98.75 272 ALA A N 1
ATOM 2020 C CA . ALA A 1 272 ? -8.602 0.981 -3.861 1 98.75 272 ALA A CA 1
ATOM 2021 C C . ALA A 1 272 ? -9.734 0.026 -3.494 1 98.75 272 ALA A C 1
ATOM 2023 O O . ALA A 1 272 ? -9.805 -0.455 -2.361 1 98.75 272 ALA A O 1
ATOM 2024 N N . GLY A 1 273 ? -10.586 -0.229 -4.434 1 98.56 273 GLY A N 1
ATOM 2025 C CA . GLY A 1 273 ? -11.703 -1.13 -4.195 1 98.56 273 GLY A CA 1
ATOM 2026 C C . GLY A 1 273 ? -11.266 -2.541 -3.846 1 98.56 273 GLY A C 1
ATOM 2027 O O . GLY A 1 273 ? -11.82 -3.162 -2.939 1 98.56 273 GLY A O 1
ATOM 2028 N N . ALA A 1 274 ? -10.312 -3.055 -4.59 1 98.56 274 ALA A N 1
ATOM 2029 C CA . ALA A 1 274 ? -9.805 -4.395 -4.312 1 98.56 274 ALA A CA 1
ATOM 2030 C C . ALA A 1 274 ? -9.18 -4.465 -2.918 1 98.56 274 ALA A C 1
ATOM 2032 O O . ALA A 1 274 ? -9.406 -5.43 -2.182 1 98.56 274 ALA A O 1
ATOM 2033 N N . VAL A 1 275 ? -8.422 -3.438 -2.557 1 98.88 275 VAL A N 1
ATOM 2034 C CA . VAL A 1 275 ? -7.777 -3.396 -1.248 1 98.88 275 VAL A CA 1
ATOM 2035 C C . VAL A 1 275 ? -8.836 -3.383 -0.149 1 98.88 275 VAL A C 1
ATOM 2037 O O . VAL A 1 275 ? -8.773 -4.172 0.796 1 98.88 275 VAL A O 1
ATOM 2040 N N . ARG A 1 276 ? -9.82 -2.543 -0.284 1 98.69 276 ARG A N 1
ATOM 2041 C CA . ARG A 1 276 ? -10.906 -2.438 0.684 1 98.69 276 ARG A CA 1
ATOM 2042 C C . ARG A 1 276 ? -11.625 -3.773 0.847 1 98.69 276 ARG A C 1
ATOM 2044 O O . ARG A 1 276 ? -11.812 -4.25 1.968 1 98.69 276 ARG A O 1
ATOM 2051 N N . ASP A 1 277 ? -11.984 -4.363 -0.279 1 98.44 277 ASP A N 1
ATOM 2052 C CA . ASP A 1 277 ? -12.797 -5.578 -0.261 1 98.44 277 ASP A CA 1
ATOM 2053 C C . ASP A 1 277 ? -12.023 -6.746 0.351 1 98.44 277 ASP A C 1
ATOM 2055 O O . ASP A 1 277 ? -12.578 -7.52 1.136 1 98.44 277 ASP A O 1
ATOM 2059 N N . LEU A 1 278 ? -10.797 -6.871 0.001 1 98.75 278 LEU A N 1
ATOM 2060 C CA . LEU A 1 278 ? -9.977 -7.953 0.54 1 98.75 278 LEU A CA 1
ATOM 2061 C C . LEU A 1 278 ? -9.766 -7.777 2.039 1 98.75 278 LEU A C 1
ATOM 2063 O O . LEU A 1 278 ? -9.852 -8.742 2.801 1 98.75 278 LEU A O 1
ATOM 2067 N N . LEU A 1 279 ? -9.469 -6.547 2.465 1 98.81 279 LEU A N 1
ATOM 2068 C CA . LEU A 1 279 ? -9.258 -6.316 3.891 1 98.81 279 LEU A CA 1
ATOM 2069 C C . LEU A 1 279 ? -10.539 -6.559 4.676 1 98.81 279 LEU A C 1
ATOM 2071 O O . LEU A 1 279 ? -10.508 -7.117 5.773 1 98.81 279 LEU A O 1
ATOM 2075 N N . GLN A 1 280 ? -11.648 -6.121 4.113 1 98.25 280 GLN A N 1
ATOM 2076 C CA . GLN A 1 280 ? -12.93 -6.344 4.777 1 98.25 280 GLN A CA 1
ATOM 2077 C C . GLN A 1 280 ? -13.219 -7.836 4.922 1 98.25 280 GLN A C 1
ATOM 2079 O O . GLN A 1 280 ? -13.586 -8.297 6.008 1 98.25 280 GLN A O 1
ATOM 2084 N N . ALA A 1 281 ? -13.07 -8.555 3.844 1 97.56 281 ALA A N 1
ATOM 2085 C CA . ALA A 1 281 ? -13.32 -10 3.861 1 97.56 281 ALA A CA 1
ATOM 2086 C C . ALA A 1 281 ? -12.406 -10.695 4.867 1 97.56 281 ALA A C 1
ATOM 2088 O O . ALA A 1 281 ? -12.859 -11.547 5.637 1 97.56 281 ALA A O 1
ATOM 2089 N N . ALA A 1 282 ? -11.148 -10.344 4.855 1 98.38 282 ALA A N 1
ATOM 2090 C CA . ALA A 1 282 ? -10.18 -10.961 5.754 1 98.38 282 ALA A CA 1
ATOM 2091 C C . ALA A 1 282 ? -10.492 -10.633 7.211 1 98.38 282 ALA A C 1
ATOM 2093 O O . ALA A 1 282 ? -10.406 -11.508 8.078 1 98.38 282 ALA A O 1
ATOM 2094 N N . TRP A 1 283 ? -10.852 -9.383 7.457 1 97.69 283 TRP A N 1
ATOM 2095 C CA . TRP A 1 283 ? -11.172 -8.93 8.805 1 97.69 283 TRP A CA 1
ATOM 2096 C C . TRP A 1 283 ? -12.367 -9.688 9.367 1 97.69 283 TRP A C 1
ATOM 2098 O O . TRP A 1 283 ? -12.406 -10.016 10.555 1 97.69 283 TRP A O 1
ATOM 2108 N N . GLU A 1 284 ? -13.32 -9.969 8.578 1 96.88 284 GLU A N 1
ATOM 2109 C CA . GLU A 1 284 ? -14.516 -10.695 9 1 96.88 284 GLU A CA 1
ATOM 2110 C C . GLU A 1 284 ? -14.164 -12.117 9.438 1 96.88 284 GLU A C 1
ATOM 2112 O O . GLU A 1 284 ? -14.844 -12.695 10.281 1 96.88 284 GLU A O 1
ATOM 2117 N N . LEU A 1 285 ? -13.133 -12.695 8.867 1 96.88 285 LEU A N 1
ATOM 2118 C CA . LEU A 1 285 ? -12.688 -14.039 9.219 1 96.88 285 LEU A CA 1
ATOM 2119 C C . LEU A 1 285 ? -11.734 -14.008 10.406 1 96.88 285 LEU A C 1
ATOM 2121 O O . LEU A 1 285 ? -11.828 -14.852 11.305 1 96.88 285 LEU A O 1
ATOM 2125 N N . VAL A 1 286 ? -10.82 -13.094 10.414 1 97.62 286 VAL A N 1
ATOM 2126 C CA . VAL A 1 286 ? -9.773 -12.977 11.43 1 97.62 286 VAL A CA 1
ATOM 2127 C C . VAL A 1 286 ? -9.672 -11.531 11.891 1 97.62 286 VAL A C 1
ATOM 2129 O O . VAL A 1 286 ? -8.812 -10.781 11.422 1 97.62 286 VAL A O 1
ATOM 2132 N N . PRO A 1 287 ? -10.383 -11.094 12.93 1 97.44 287 PRO A N 1
ATOM 2133 C CA . PRO A 1 287 ? -10.461 -9.695 13.352 1 97.44 287 PRO A CA 1
ATOM 2134 C C . PRO A 1 287 ? -9.102 -9.141 13.789 1 97.44 287 PRO A C 1
ATOM 2136 O O . PRO A 1 287 ? -8.828 -7.953 13.586 1 97.44 287 PRO A O 1
ATOM 2139 N N . GLY A 1 288 ? -8.242 -9.914 14.281 1 96.88 288 GLY A N 1
ATOM 2140 C CA . GLY A 1 288 ? -6.934 -9.492 14.742 1 96.88 288 GLY A CA 1
ATOM 2141 C C . GLY A 1 288 ? -6.066 -8.922 13.633 1 96.88 288 GLY A C 1
ATOM 2142 O O . GLY A 1 288 ? -5.066 -8.258 13.898 1 96.88 288 GLY A O 1
ATOM 2143 N N . LEU A 1 289 ? -6.406 -9.164 12.359 1 97.81 289 LEU A N 1
ATOM 2144 C CA . LEU A 1 289 ? -5.652 -8.672 11.211 1 97.81 289 LEU A CA 1
ATOM 2145 C C . LEU A 1 289 ? -5.652 -7.148 11.172 1 97.81 289 LEU A C 1
ATOM 2147 O O . LEU A 1 289 ? -4.809 -6.539 10.508 1 97.81 289 LEU A O 1
ATOM 2151 N N . ALA A 1 290 ? -6.582 -6.562 11.836 1 97.44 290 ALA A N 1
ATOM 2152 C CA . ALA A 1 290 ? -6.676 -5.105 11.852 1 97.44 290 ALA A CA 1
ATOM 2153 C C . ALA A 1 290 ? -5.402 -4.48 12.406 1 97.44 290 ALA A C 1
ATOM 2155 O O . ALA A 1 290 ? -5.008 -3.385 12 1 97.44 290 ALA A O 1
ATOM 2156 N N . GLU A 1 291 ? -4.707 -5.168 13.25 1 96.88 291 GLU A N 1
ATOM 2157 C CA . GLU A 1 291 ? -3.523 -4.637 13.906 1 96.88 291 GLU A CA 1
ATOM 2158 C C . GLU A 1 291 ? -2.258 -4.945 13.117 1 96.88 291 GLU A C 1
ATOM 2160 O O . GLU A 1 291 ? -1.183 -4.426 13.422 1 96.88 291 GLU A O 1
ATOM 2165 N N . ALA A 1 292 ? -2.385 -5.809 12.102 1 98.44 292 ALA A N 1
ATOM 2166 C CA . ALA A 1 292 ? -1.22 -6.168 11.297 1 98.44 292 ALA A CA 1
ATOM 2167 C C . ALA A 1 292 ? -0.704 -4.969 10.508 1 98.44 292 ALA A C 1
ATOM 2169 O O . ALA A 1 292 ? -1.477 -4.078 10.148 1 98.44 292 ALA A O 1
ATOM 2170 N N . THR A 1 293 ? 0.604 -4.957 10.32 1 98.62 293 THR A N 1
ATOM 2171 C CA . THR A 1 293 ? 1.227 -3.945 9.477 1 98.62 293 THR A CA 1
ATOM 2172 C C . THR A 1 293 ? 0.838 -4.145 8.016 1 98.62 293 THR A C 1
ATOM 2174 O O . THR A 1 293 ? 0.892 -5.266 7.5 1 98.62 293 THR A O 1
ATOM 2177 N N . PHE A 1 294 ? 0.327 -3.088 7.367 1 98.81 294 PHE A N 1
ATOM 2178 C CA . PHE A 1 294 ? 0.08 -3.105 5.93 1 98.81 294 PHE A CA 1
ATOM 2179 C C . PHE A 1 294 ? 1.38 -2.922 5.156 1 98.81 294 PHE A C 1
ATOM 2181 O O . PHE A 1 294 ? 2.002 -1.86 5.219 1 98.81 294 PHE A O 1
ATOM 2188 N N . VAL A 1 295 ? 1.729 -3.879 4.336 1 98.62 295 VAL A N 1
ATOM 2189 C CA . VAL A 1 295 ? 3.057 -3.855 3.732 1 98.62 295 VAL A CA 1
ATOM 2190 C C . VAL A 1 295 ? 2.955 -3.432 2.27 1 98.62 295 VAL A C 1
ATOM 2192 O O . VAL A 1 295 ? 3.598 -2.467 1.85 1 98.62 295 VAL A O 1
ATOM 2195 N N . GLU A 1 296 ? 2.107 -4.156 1.458 1 98.38 296 GLU A N 1
ATOM 2196 C CA . GLU A 1 296 ? 2.012 -3.811 0.043 1 98.38 296 GLU A CA 1
ATOM 2197 C C . GLU A 1 296 ? 0.802 -4.473 -0.607 1 98.38 296 GLU A C 1
ATOM 2199 O O . GLU A 1 296 ? 0.201 -5.383 -0.03 1 98.38 296 GLU A O 1
ATOM 2204 N N . VAL A 1 297 ? 0.482 -3.936 -1.762 1 98.69 297 VAL A N 1
ATOM 2205 C CA . VAL A 1 297 ? -0.422 -4.582 -2.707 1 98.69 297 VAL A CA 1
ATOM 2206 C C . VAL A 1 297 ? 0.377 -5.16 -3.873 1 98.69 297 VAL A C 1
ATOM 2208 O O . VAL A 1 297 ? 1.201 -4.469 -4.473 1 98.69 297 VAL A O 1
ATOM 2211 N N . ALA A 1 298 ? 0.186 -6.387 -4.113 1 98.31 298 ALA A N 1
ATOM 2212 C CA . ALA A 1 298 ? 0.824 -7.023 -5.262 1 98.31 298 ALA A CA 1
ATOM 2213 C C . ALA A 1 298 ? -0.197 -7.332 -6.352 1 98.31 298 ALA A C 1
ATOM 2215 O O . ALA A 1 298 ? -1.326 -7.734 -6.059 1 98.31 298 ALA A O 1
ATOM 2216 N N . VAL A 1 299 ? 0.241 -7.16 -7.598 1 98.38 299 VAL A N 1
ATOM 2217 C CA . VAL A 1 299 ? -0.606 -7.441 -8.75 1 98.38 299 VAL A CA 1
ATOM 2218 C C . VAL A 1 299 ? 0.097 -8.422 -9.688 1 98.38 299 VAL A C 1
ATOM 2220 O O . VAL A 1 299 ? 1.298 -8.297 -9.938 1 98.38 299 VAL A O 1
ATOM 2223 N N . GLY A 1 300 ? -0.604 -9.43 -10.117 1 97.75 300 GLY A N 1
ATOM 2224 C CA . GLY A 1 300 ? -0.096 -10.391 -11.086 1 97.75 300 GLY A CA 1
ATOM 2225 C C . GLY A 1 300 ? -1.147 -10.852 -12.078 1 97.75 300 GLY A C 1
ATOM 2226 O O . GLY A 1 300 ? -2.328 -10.531 -11.938 1 97.75 300 GLY A O 1
ATOM 2227 N N . PHE A 1 301 ? -0.683 -11.578 -13.055 1 98.06 301 PHE A N 1
ATOM 2228 C CA . PHE A 1 301 ? -1.562 -12.07 -14.109 1 98.06 301 PHE A CA 1
ATOM 2229 C C . PHE A 1 301 ? -1.467 -13.586 -14.227 1 98.06 301 PHE A C 1
ATOM 2231 O O . PHE A 1 301 ? -0.464 -14.117 -14.711 1 98.06 301 PHE A O 1
ATOM 2238 N N . ARG A 1 302 ? -2.494 -14.266 -13.805 1 97.69 302 ARG A N 1
ATOM 2239 C CA . ARG A 1 302 ? -2.576 -15.711 -13.992 1 97.69 302 ARG A CA 1
ATOM 2240 C C . ARG A 1 302 ? -2.756 -16.062 -15.469 1 97.69 302 ARG A C 1
ATOM 2242 O O . ARG A 1 302 ? -3.459 -15.352 -16.203 1 97.69 302 ARG A O 1
ATOM 2249 N N . PRO A 1 303 ? -2.023 -17.109 -15.867 1 97.44 303 PRO A N 1
ATOM 2250 C CA . PRO A 1 303 ? -2.307 -17.594 -17.219 1 97.44 303 PRO A CA 1
ATOM 2251 C C . PRO A 1 303 ? -3.613 -18.375 -17.297 1 97.44 303 PRO A C 1
ATOM 2253 O O . PRO A 1 303 ? -3.674 -19.531 -16.859 1 97.44 303 PRO A O 1
ATOM 2256 N N . GLY A 1 304 ? -4.621 -17.75 -17.906 1 95.06 304 GLY A N 1
ATOM 2257 C CA . GLY A 1 304 ? -5.934 -18.375 -17.969 1 95.06 304 GLY A CA 1
ATOM 2258 C C . GLY A 1 304 ? -6.211 -19.047 -19.312 1 95.06 304 GLY A C 1
ATOM 2259 O O . GLY A 1 304 ? -6.34 -18.375 -20.328 1 95.06 304 GLY A O 1
ATOM 2260 N N . SER A 1 305 ? -6.273 -20.391 -19.328 1 92.94 305 SER A N 1
ATOM 2261 C CA . SER A 1 305 ? -6.832 -21.109 -20.453 1 92.94 305 SER A CA 1
ATOM 2262 C C . SER A 1 305 ? -8.352 -21.156 -20.391 1 92.94 305 SER A C 1
ATOM 2264 O O . SER A 1 305 ? -8.945 -20.781 -19.375 1 92.94 305 SER A O 1
ATOM 2266 N N . PRO A 1 306 ? -8.992 -21.547 -21.438 1 89.75 306 PRO A N 1
ATOM 2267 C CA . PRO A 1 306 ? -10.453 -21.531 -21.453 1 89.75 306 PRO A CA 1
ATOM 2268 C C . PRO A 1 306 ? -11.07 -22.391 -20.344 1 89.75 306 PRO A C 1
ATOM 2270 O O . PRO A 1 306 ? -12.141 -22.047 -19.828 1 89.75 306 PRO A O 1
ATOM 2273 N N . ASP A 1 307 ? -10.438 -23.453 -19.984 1 88.62 307 ASP A N 1
ATOM 2274 C CA . ASP A 1 307 ? -10.977 -24.297 -18.938 1 88.62 307 ASP A CA 1
ATOM 2275 C C . ASP A 1 307 ? -10.156 -24.172 -17.656 1 88.62 307 ASP A C 1
ATOM 2277 O O . ASP A 1 307 ? -10.281 -25 -16.75 1 88.62 307 ASP A O 1
ATOM 2281 N N . ASN A 1 308 ? -9.234 -23.281 -17.547 1 89.06 308 ASN A N 1
ATOM 2282 C CA . ASN A 1 308 ? -8.422 -22.938 -16.391 1 89.06 308 ASN A CA 1
ATOM 2283 C C . ASN A 1 308 ? -7.469 -24.062 -16.016 1 89.06 308 ASN A C 1
ATOM 2285 O O . ASN A 1 308 ? -7.016 -24.141 -14.867 1 89.06 308 ASN A O 1
ATOM 2289 N N . ALA A 1 309 ? -7.219 -24.953 -16.953 1 93.69 309 ALA A N 1
ATOM 2290 C CA . ALA A 1 309 ? -6.266 -26.031 -16.766 1 93.69 309 ALA A CA 1
ATOM 2291 C C . ALA A 1 309 ? -5.008 -25.812 -17.594 1 93.69 309 ALA A C 1
ATOM 2293 O O . ALA A 1 309 ? -5.055 -25.156 -18.641 1 93.69 309 ALA A O 1
ATOM 2294 N N . PRO A 1 310 ? -3.941 -26.375 -17.156 1 96.44 310 PRO A N 1
ATOM 2295 C CA . PRO A 1 310 ? -2.693 -26.109 -17.875 1 96.44 310 PRO A CA 1
ATOM 2296 C C . PRO A 1 310 ? -2.666 -26.781 -19.266 1 96.44 310 PRO A C 1
ATOM 2298 O O . PRO A 1 310 ? -3.43 -27.719 -19.516 1 96.44 310 PRO A O 1
ATOM 2301 N N . LEU A 1 311 ? -1.899 -26.188 -20.141 1 96.56 311 LEU A N 1
ATOM 2302 C CA . LEU A 1 311 ? -1.499 -26.766 -21.422 1 96.56 311 LEU A CA 1
ATOM 2303 C C . LEU A 1 311 ? -0.074 -27.312 -21.344 1 96.56 311 LEU A C 1
ATOM 2305 O O . LEU A 1 311 ? 0.88 -26.531 -21.219 1 96.56 311 LEU A O 1
ATOM 2309 N N . MET A 1 312 ? 0.004 -28.625 -21.453 1 97.81 312 MET A N 1
ATOM 2310 C CA . MET A 1 312 ? 1.326 -29.219 -21.266 1 97.81 312 MET A CA 1
ATOM 2311 C C . MET A 1 312 ? 1.604 -30.281 -22.328 1 97.81 312 MET A C 1
ATOM 2313 O O . MET A 1 312 ? 0.791 -31.188 -22.547 1 97.81 312 MET A O 1
ATOM 2317 N N . GLY A 1 313 ? 2.791 -30.141 -22.984 1 97.56 313 GLY A N 1
ATOM 2318 C CA . GLY A 1 313 ? 3.217 -31.188 -23.906 1 97.56 313 GLY A CA 1
ATOM 2319 C C . GLY A 1 313 ? 3.58 -30.641 -25.281 1 97.56 313 GLY A C 1
ATOM 2320 O O . GLY A 1 313 ? 3.562 -29.438 -25.5 1 97.56 313 GLY A O 1
ATOM 2321 N N . PRO A 1 314 ? 3.98 -31.578 -26.172 1 96.81 314 PRO A N 1
ATOM 2322 C CA . PRO A 1 314 ? 4.301 -31.172 -27.547 1 96.81 314 PRO A CA 1
ATOM 2323 C C . PRO A 1 314 ? 3.113 -30.547 -28.266 1 96.81 314 PRO A C 1
ATOM 2325 O O . PRO A 1 314 ? 1.971 -30.969 -28.062 1 96.81 314 PRO A O 1
ATOM 2328 N N . LEU A 1 315 ? 3.422 -29.531 -28.953 1 94.81 315 LEU A N 1
ATOM 2329 C CA . LEU A 1 315 ? 2.41 -28.875 -29.781 1 94.81 315 LEU A CA 1
ATOM 2330 C C . LEU A 1 315 ? 2.385 -29.453 -31.188 1 94.81 315 LEU A C 1
ATOM 2332 O O . LEU A 1 315 ? 3.387 -29.406 -31.906 1 94.81 315 LEU A O 1
ATOM 2336 N N . PRO A 1 316 ? 1.261 -29.984 -31.594 1 92.88 316 PRO A N 1
ATOM 2337 C CA . PRO A 1 316 ? 1.206 -30.547 -32.938 1 92.88 316 PRO A CA 1
ATOM 2338 C C . PRO A 1 316 ? 1.631 -29.547 -34 1 92.88 316 PRO A C 1
ATOM 2340 O O . PRO A 1 316 ? 1.288 -28.375 -33.938 1 92.88 316 PRO A O 1
ATOM 2343 N N . GLY A 1 317 ? 2.402 -30.031 -34.906 1 92.81 317 GLY A N 1
ATOM 2344 C CA . GLY A 1 317 ? 2.854 -29.172 -36 1 92.81 317 GLY A CA 1
ATOM 2345 C C . GLY A 1 317 ? 4.062 -28.344 -35.656 1 92.81 317 GLY A C 1
ATOM 2346 O O . GLY A 1 317 ? 4.527 -27.531 -36.469 1 92.81 317 GLY A O 1
ATOM 2347 N N . HIS A 1 318 ? 4.586 -28.5 -34.5 1 96.19 318 HIS A N 1
ATOM 2348 C CA . HIS A 1 318 ? 5.746 -27.766 -34.031 1 96.19 318 HIS A CA 1
ATOM 2349 C C . HIS A 1 318 ? 6.789 -28.688 -33.406 1 96.19 318 HIS A C 1
ATOM 2351 O O . HIS A 1 318 ? 7.047 -28.641 -32.219 1 96.19 318 HIS A O 1
ATOM 2357 N N . GLU A 1 319 ? 7.48 -29.453 -34.312 1 97.19 319 GLU A N 1
ATOM 2358 C CA . GLU A 1 319 ? 8.484 -30.391 -33.844 1 97.19 319 GLU A CA 1
ATOM 2359 C C . GLU A 1 319 ? 9.578 -29.672 -33.031 1 97.19 319 GLU A C 1
ATOM 2361 O O . GLU A 1 319 ? 10.141 -28.688 -33.531 1 97.19 319 GLU A O 1
ATOM 2366 N N . GLY A 1 320 ? 9.75 -30.078 -31.812 1 97.62 320 GLY A N 1
ATOM 2367 C CA . GLY A 1 320 ? 10.789 -29.484 -30.984 1 97.62 320 GLY A CA 1
ATOM 2368 C C . GLY A 1 320 ? 10.234 -28.516 -29.953 1 97.62 320 GLY A C 1
ATOM 2369 O O . GLY A 1 320 ? 10.969 -28.031 -29.094 1 97.62 320 GLY A O 1
ATOM 2370 N N . LEU A 1 321 ? 8.938 -28.266 -30.047 1 97.81 321 LEU A N 1
ATOM 2371 C CA . LEU A 1 321 ? 8.312 -27.344 -29.109 1 97.81 321 LEU A CA 1
ATOM 2372 C C . LEU A 1 321 ? 7.527 -28.094 -28.031 1 97.81 321 LEU A C 1
ATOM 2374 O O . LEU A 1 321 ? 6.746 -29 -28.359 1 97.81 321 LEU A O 1
ATOM 2378 N N . VAL A 1 322 ? 7.762 -27.797 -26.797 1 98.25 322 VAL A N 1
ATOM 2379 C CA . VAL A 1 322 ? 6.949 -28.266 -25.672 1 98.25 322 VAL A CA 1
ATOM 2380 C C . VAL A 1 322 ? 6.266 -27.078 -25 1 98.25 322 VAL A C 1
ATOM 2382 O O . VAL A 1 322 ? 6.918 -26.078 -24.672 1 98.25 322 VAL A O 1
ATOM 2385 N N . VAL A 1 323 ? 4.977 -27.188 -24.812 1 97.75 323 VAL A N 1
ATOM 2386 C CA . VAL A 1 323 ? 4.18 -26.156 -24.156 1 97.75 323 VAL A CA 1
ATOM 2387 C C . VAL A 1 323 ? 4.039 -26.484 -22.672 1 97.75 323 VAL A C 1
ATOM 2389 O O . VAL A 1 323 ? 3.781 -27.625 -22.297 1 97.75 323 VAL A O 1
ATOM 2392 N N . ALA A 1 324 ? 4.258 -25.516 -21.797 1 98.44 324 ALA A N 1
ATOM 2393 C CA . ALA A 1 324 ? 4.059 -25.594 -20.344 1 98.44 324 ALA A CA 1
ATOM 2394 C C . ALA A 1 324 ? 3.529 -24.266 -19.797 1 98.44 324 ALA A C 1
ATOM 2396 O O . ALA A 1 324 ? 4.258 -23.531 -19.125 1 98.44 324 ALA A O 1
ATOM 2397 N N . THR A 1 325 ? 2.26 -23.953 -20.047 1 97.62 325 THR A N 1
ATOM 2398 C CA . THR A 1 325 ? 1.622 -22.703 -19.656 1 97.62 325 THR A CA 1
ATOM 2399 C C . THR A 1 325 ? 0.164 -22.938 -19.266 1 97.62 325 THR A C 1
ATOM 2401 O O . THR A 1 325 ? -0.277 -24.078 -19.141 1 97.62 325 THR A O 1
ATOM 2404 N N . GLY A 1 326 ? -0.544 -21.859 -18.906 1 96.69 326 GLY A N 1
ATOM 2405 C CA . GLY A 1 326 ? -1.964 -21.969 -18.609 1 96.69 326 GLY A CA 1
ATOM 2406 C C . GLY A 1 326 ? -2.248 -22.547 -17.219 1 96.69 326 GLY A C 1
ATOM 2407 O O . GLY A 1 326 ? -3.34 -23.047 -16.969 1 96.69 326 GLY A O 1
ATOM 2408 N N . HIS A 1 327 ? -1.4 -22.406 -16.312 1 97.19 327 HIS A N 1
ATOM 2409 C CA . HIS A 1 327 ? -1.501 -23.062 -15.023 1 97.19 327 HIS A CA 1
ATOM 2410 C C . HIS A 1 327 ? -2.465 -22.312 -14.102 1 97.19 327 HIS A C 1
ATOM 2412 O O . HIS A 1 327 ? -2.729 -22.75 -12.984 1 97.19 327 HIS A O 1
ATOM 2418 N N . ALA A 1 328 ? -2.936 -21.172 -14.523 1 95.19 328 ALA A N 1
ATOM 2419 C CA . ALA A 1 328 ? -3.91 -20.375 -13.773 1 95.19 328 ALA A CA 1
ATOM 2420 C C . ALA A 1 328 ? -3.441 -20.141 -12.344 1 95.19 328 ALA A C 1
ATOM 2422 O O . ALA A 1 328 ? -2.344 -19.625 -12.117 1 95.19 328 ALA A O 1
ATOM 2423 N N . ARG A 1 329 ? -4.254 -20.594 -11.367 1 94.5 329 ARG A N 1
ATOM 2424 C CA . ARG A 1 329 ? -3.945 -20.297 -9.969 1 94.5 329 ARG A CA 1
ATOM 2425 C C . ARG A 1 329 ? -3.025 -21.344 -9.375 1 94.5 329 ARG A C 1
ATOM 2427 O O . ARG A 1 329 ? -2.65 -21.266 -8.203 1 94.5 329 ARG A O 1
ATOM 2434 N N . ASN A 1 330 ? -2.531 -22.328 -10.172 1 96.5 330 ASN A N 1
ATOM 2435 C CA . ASN A 1 330 ? -1.868 -23.5 -9.609 1 96.5 330 ASN A CA 1
ATOM 2436 C C . ASN A 1 330 ? -0.412 -23.594 -10.055 1 96.5 330 ASN A C 1
ATOM 2438 O O . ASN A 1 330 ? 0.213 -24.641 -9.945 1 96.5 330 ASN A O 1
ATOM 2442 N N . GLY A 1 331 ? 0.159 -22.547 -10.516 1 97.69 331 GLY A N 1
ATOM 2443 C CA . GLY A 1 331 ? 1.517 -22.562 -11.039 1 97.69 331 GLY A CA 1
ATOM 2444 C C . GLY A 1 331 ? 2.533 -23.062 -10.023 1 97.69 331 GLY A C 1
ATOM 2445 O O . GLY A 1 331 ? 3.365 -23.922 -10.336 1 97.69 331 GLY A O 1
ATOM 2446 N N . VAL A 1 332 ? 2.459 -22.562 -8.828 1 98.56 332 VAL A N 1
ATOM 2447 C CA . VAL A 1 332 ? 3.393 -22.969 -7.781 1 98.56 332 VAL A CA 1
ATOM 2448 C C . VAL A 1 332 ? 3.166 -24.438 -7.43 1 98.56 332 VAL A C 1
ATOM 2450 O O . VAL A 1 332 ? 4.109 -25.234 -7.418 1 98.56 332 VAL A O 1
ATOM 2453 N N . LEU A 1 333 ? 1.969 -24.812 -7.25 1 98.25 333 LEU A N 1
ATOM 2454 C CA . LEU A 1 333 ? 1.598 -26.188 -6.883 1 98.25 333 LEU A CA 1
ATOM 2455 C C . LEU A 1 333 ? 2.084 -27.172 -7.934 1 98.25 333 LEU A C 1
ATOM 2457 O O . LEU A 1 333 ? 2.648 -28.219 -7.59 1 98.25 333 LEU A O 1
ATOM 2461 N N . GLN A 1 334 ? 1.964 -26.828 -9.18 1 98.56 334 GLN A N 1
ATOM 2462 C CA . GLN A 1 334 ? 2.172 -27.781 -10.266 1 98.56 334 GLN A CA 1
ATOM 2463 C C . GLN A 1 334 ? 3.598 -27.703 -10.797 1 98.56 334 GLN A C 1
ATOM 2465 O O . GLN A 1 334 ? 3.965 -28.453 -11.711 1 98.56 334 GLN A O 1
ATOM 2470 N N . SER A 1 335 ? 4.457 -26.891 -10.242 1 98.81 335 SER A N 1
ATOM 2471 C CA . SER A 1 335 ? 5.754 -26.578 -10.828 1 98.81 335 SER A CA 1
ATOM 2472 C C . SER A 1 335 ? 6.629 -27.828 -10.93 1 98.81 335 SER A C 1
ATOM 2474 O O . SER A 1 335 ? 7.176 -28.125 -11.992 1 98.81 335 SER A O 1
ATOM 2476 N N . ALA A 1 336 ? 6.703 -28.625 -9.875 1 98.81 336 ALA A N 1
ATOM 2477 C CA . ALA A 1 336 ? 7.559 -29.797 -9.852 1 98.81 336 ALA A CA 1
ATOM 2478 C C . ALA A 1 336 ? 7.078 -30.844 -10.852 1 98.81 336 ALA A C 1
ATOM 2480 O O . ALA A 1 336 ? 7.875 -31.406 -11.617 1 98.81 336 ALA A O 1
ATOM 2481 N N . LEU A 1 337 ? 5.773 -31.078 -10.812 1 98.81 337 LEU A N 1
ATOM 2482 C CA . LEU A 1 337 ? 5.199 -32.094 -11.719 1 98.81 337 LEU A CA 1
ATOM 2483 C C . LEU A 1 337 ? 5.355 -31.641 -13.172 1 98.81 337 LEU A C 1
ATOM 2485 O O . LEU A 1 337 ? 5.672 -32.469 -14.039 1 98.81 337 LEU A O 1
ATOM 2489 N N . THR A 1 338 ? 5.109 -30.406 -13.422 1 98.88 338 THR A N 1
ATOM 2490 C CA . THR A 1 338 ? 5.262 -29.875 -14.773 1 98.88 338 THR A CA 1
ATOM 2491 C C . THR A 1 338 ? 6.699 -30.047 -15.258 1 98.88 338 THR A C 1
ATOM 2493 O O . THR A 1 338 ? 6.934 -30.469 -16.391 1 98.88 338 THR A O 1
ATOM 2496 N N . ALA A 1 339 ? 7.645 -29.719 -14.398 1 98.94 339 ALA A N 1
ATOM 2497 C CA . ALA A 1 339 ? 9.047 -29.859 -14.773 1 98.94 339 ALA A CA 1
ATOM 2498 C C . ALA A 1 339 ? 9.398 -31.328 -15.055 1 98.94 339 ALA A C 1
ATOM 2500 O O . ALA A 1 339 ? 10.125 -31.625 -16 1 98.94 339 ALA A O 1
ATOM 2501 N N . GLU A 1 340 ? 8.891 -32.188 -14.234 1 98.81 340 GLU A N 1
ATOM 2502 C CA . GLU A 1 340 ? 9.094 -33.625 -14.461 1 98.81 340 GLU A CA 1
ATOM 2503 C C . GLU A 1 340 ? 8.602 -34.031 -15.844 1 98.81 340 GLU A C 1
ATOM 2505 O O . GLU A 1 340 ? 9.297 -34.75 -16.562 1 98.81 340 GLU A O 1
ATOM 2510 N N . ALA A 1 341 ? 7.465 -33.594 -16.188 1 98.88 341 ALA A N 1
ATOM 2511 C CA . ALA A 1 341 ? 6.875 -33.906 -17.484 1 98.88 341 ALA A CA 1
ATOM 2512 C C . ALA A 1 341 ? 7.695 -33.344 -18.625 1 98.88 341 ALA A C 1
ATOM 2514 O O . ALA A 1 341 ? 7.953 -34 -19.625 1 98.88 341 ALA A O 1
ATOM 2515 N N . VAL A 1 342 ? 8.102 -32.094 -18.5 1 98.81 342 VAL A N 1
ATOM 25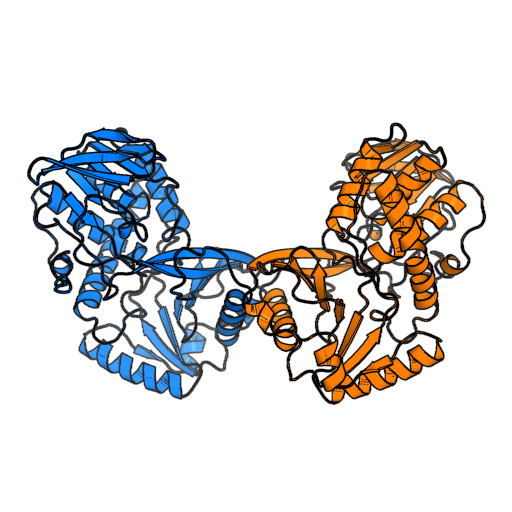16 C CA . VAL A 1 342 ? 8.875 -31.422 -19.531 1 98.81 342 VAL A CA 1
ATOM 2517 C C . VAL A 1 342 ? 10.195 -32.156 -19.75 1 98.81 342 VAL A C 1
ATOM 2519 O O . VAL A 1 342 ? 10.594 -32.406 -20.891 1 98.81 342 VAL A O 1
ATOM 2522 N N . VAL A 1 343 ? 10.883 -32.531 -18.703 1 98.62 343 VAL A N 1
ATOM 2523 C CA . VAL A 1 343 ? 12.125 -33.312 -18.812 1 98.62 343 VAL A CA 1
ATOM 2524 C C . VAL A 1 343 ? 11.867 -34.625 -19.562 1 98.62 343 VAL A C 1
ATOM 2526 O O . VAL A 1 343 ? 12.648 -35 -20.422 1 98.62 343 VAL A O 1
ATOM 2529 N N . ALA A 1 344 ? 10.781 -35.281 -19.188 1 98.62 344 ALA A N 1
ATOM 2530 C CA . ALA A 1 344 ? 10.438 -36.531 -19.828 1 98.62 344 ALA A CA 1
ATOM 2531 C C . ALA A 1 344 ? 10.25 -36.375 -21.328 1 98.62 344 ALA A C 1
ATOM 2533 O O . ALA A 1 344 ? 10.773 -37.156 -22.125 1 98.62 344 ALA A O 1
ATOM 2534 N N . TRP A 1 345 ? 9.531 -35.312 -21.734 1 97.56 345 TRP A N 1
ATOM 2535 C CA . TRP A 1 345 ? 9.297 -35.062 -23.156 1 97.56 345 TRP A CA 1
ATOM 2536 C C . TRP A 1 345 ? 10.609 -34.781 -23.875 1 97.56 345 TRP A C 1
ATOM 2538 O O . TRP A 1 345 ? 10.805 -35.188 -25.016 1 97.56 345 TRP A O 1
ATOM 2548 N N . VAL A 1 346 ? 11.492 -34.062 -23.25 1 95.75 346 VAL A N 1
ATOM 2549 C CA . VAL A 1 346 ? 12.75 -33.656 -23.859 1 95.75 346 VAL A CA 1
ATOM 2550 C C . VAL A 1 346 ? 13.703 -34.844 -23.953 1 95.75 346 VAL A C 1
ATOM 2552 O O . VAL A 1 346 ? 14.43 -34.969 -24.938 1 95.75 346 VAL A O 1
ATOM 2555 N N . THR A 1 347 ? 13.688 -35.719 -22.969 1 95.19 347 THR A N 1
ATOM 2556 C CA . THR A 1 347 ? 14.656 -36.812 -22.906 1 95.19 347 THR A CA 1
ATOM 2557 C C . THR A 1 347 ? 14.078 -38.094 -23.516 1 95.19 347 THR A C 1
ATOM 2559 O O . THR A 1 347 ? 14.789 -39.062 -23.688 1 95.19 347 THR A O 1
ATOM 2562 N N . GLY A 1 348 ? 12.82 -38.094 -23.781 1 94.94 348 GLY A N 1
ATOM 2563 C CA . GLY A 1 348 ? 12.195 -39.25 -24.391 1 94.94 348 GLY A CA 1
ATOM 2564 C C . GLY A 1 348 ? 11.867 -40.344 -23.406 1 94.94 348 GLY A C 1
ATOM 2565 O O . GLY A 1 348 ? 11.969 -41.531 -23.719 1 94.94 348 GLY A O 1
ATOM 2566 N N . THR A 1 349 ? 11.562 -39.969 -22.188 1 96.25 349 THR A N 1
ATOM 2567 C CA . THR A 1 349 ? 11.164 -40.938 -21.172 1 96.25 349 THR A CA 1
ATOM 2568 C C . THR A 1 349 ? 9.672 -40.844 -20.906 1 96.25 349 THR A C 1
ATOM 2570 O O . THR A 1 349 ? 8.961 -40.062 -21.547 1 96.25 349 THR A O 1
ATOM 2573 N N . ASP A 1 350 ? 9.172 -41.656 -20.016 1 97.06 350 ASP A N 1
ATOM 2574 C CA . ASP A 1 350 ? 7.734 -41.75 -19.766 1 97.06 350 ASP A CA 1
ATOM 2575 C C . ASP A 1 350 ? 7.234 -40.5 -19.016 1 97.06 350 ASP A C 1
ATOM 2577 O O . ASP A 1 350 ? 7.855 -40.062 -18.047 1 97.06 350 ASP A O 1
ATOM 2581 N N . VAL A 1 351 ? 6.156 -40.031 -19.516 1 97.88 351 VAL A N 1
ATOM 2582 C CA . VAL A 1 351 ? 5.504 -38.875 -18.891 1 97.88 351 VAL A CA 1
ATOM 2583 C C . VAL A 1 351 ? 4.531 -39.344 -17.828 1 97.88 351 VAL A C 1
ATOM 2585 O O . VAL A 1 351 ? 3.854 -40.375 -17.984 1 97.88 351 VAL A O 1
ATOM 2588 N N . PRO A 1 352 ? 4.438 -38.625 -16.703 1 97.62 352 PRO A N 1
ATOM 2589 C CA . PRO A 1 352 ? 3.457 -39 -15.688 1 97.62 352 PRO A CA 1
ATOM 2590 C C . PRO A 1 352 ? 2.031 -39.062 -16.234 1 97.62 352 PRO A C 1
ATOM 2592 O O . PRO A 1 352 ? 1.614 -38.188 -16.969 1 97.62 352 PRO A O 1
ATOM 2595 N N . ASP A 1 353 ? 1.259 -40.031 -15.828 1 97.06 353 ASP A N 1
ATOM 2596 C CA . ASP A 1 353 ? -0.092 -40.25 -16.328 1 97.06 353 ASP A CA 1
ATOM 2597 C C . ASP A 1 353 ? -0.993 -39.062 -16.078 1 97.06 353 ASP A C 1
ATOM 2599 O O . ASP A 1 353 ? -1.828 -38.719 -16.906 1 97.06 353 ASP A O 1
ATOM 2603 N N . ALA A 1 354 ? -0.824 -38.438 -15 1 96.94 354 ALA A N 1
ATOM 2604 C CA . ALA A 1 354 ? -1.694 -37.344 -14.555 1 96.94 354 ALA A CA 1
ATOM 2605 C C . ALA A 1 354 ? -1.614 -36.156 -15.508 1 96.94 354 ALA A C 1
ATOM 2607 O O . ALA A 1 354 ? -2.508 -35.312 -15.523 1 96.94 354 ALA A O 1
ATOM 2608 N N . VAL A 1 355 ? -0.554 -36.062 -16.297 1 98.06 355 VAL A N 1
ATOM 2609 C CA . VAL A 1 355 ? -0.313 -34.875 -17.141 1 98.06 355 VAL A CA 1
ATOM 2610 C C . VAL A 1 355 ? -0.938 -35.094 -18.516 1 98.06 355 VAL A C 1
ATOM 2612 O O . VAL A 1 355 ? -1.247 -34.125 -19.219 1 98.06 355 VAL A O 1
ATOM 2615 N N . VAL A 1 356 ? -1.246 -36.281 -18.906 1 96.44 356 VAL A N 1
ATOM 2616 C CA . VAL A 1 356 ? -1.607 -36.688 -20.25 1 96.44 356 VAL A CA 1
ATOM 2617 C C . VAL A 1 356 ? -2.896 -36 -20.688 1 96.44 356 VAL A C 1
ATOM 2619 O O . VAL A 1 356 ? -3.004 -35.531 -21.828 1 96.44 356 VAL A O 1
ATOM 2622 N N . PRO A 1 357 ? -3.881 -35.844 -19.75 1 95.56 357 PRO A N 1
ATOM 2623 C CA . PRO A 1 357 ? -5.145 -35.219 -20.156 1 95.56 357 PRO A CA 1
ATOM 2624 C C . PRO A 1 357 ? -4.996 -33.75 -20.484 1 95.56 357 PRO A C 1
ATOM 2626 O O . PRO A 1 357 ? -5.941 -33.125 -20.984 1 95.56 357 PRO A O 1
ATOM 2629 N N . PHE A 1 358 ? -3.877 -33.188 -20.328 1 96.5 358 PHE A N 1
ATOM 2630 C CA . PHE A 1 358 ? -3.748 -31.734 -20.406 1 96.5 358 PHE A CA 1
ATOM 2631 C C . PHE A 1 358 ? -2.906 -31.344 -21.625 1 96.5 358 PHE A C 1
ATOM 2633 O O . PHE A 1 358 ? -2.279 -30.281 -21.625 1 96.5 358 PHE A O 1
ATOM 2640 N N . ALA A 1 359 ? -2.922 -32.188 -22.594 1 95.44 359 ALA A N 1
ATOM 2641 C CA . ALA A 1 359 ? -2.248 -31.906 -23.859 1 95.44 359 ALA A CA 1
ATOM 2642 C C . ALA A 1 359 ? -2.816 -30.656 -24.516 1 95.44 359 ALA A C 1
ATOM 2644 O O . ALA A 1 359 ? -4.012 -30.375 -24.406 1 95.44 359 ALA A O 1
ATOM 2645 N N . PRO A 1 360 ? -1.981 -29.906 -25.172 1 93.75 360 PRO A N 1
ATOM 2646 C CA . PRO A 1 360 ? -2.424 -28.625 -25.75 1 93.75 360 PRO A CA 1
ATOM 2647 C C . PRO A 1 360 ? -3.549 -28.797 -26.766 1 93.75 360 PRO A C 1
ATOM 2649 O O . PRO A 1 360 ? -4.34 -27.875 -26.984 1 93.75 360 PRO A O 1
ATOM 2652 N N . ASP A 1 361 ? -3.648 -29.875 -27.406 1 89.56 361 ASP A N 1
ATOM 2653 C CA . ASP A 1 361 ? -4.621 -30.062 -28.484 1 89.56 361 ASP A CA 1
ATOM 2654 C C . ASP A 1 361 ? -5.949 -30.594 -27.938 1 89.56 361 ASP A C 1
ATOM 2656 O O . ASP A 1 361 ? -6.863 -30.891 -28.703 1 89.56 361 ASP A O 1
ATOM 2660 N N . ARG A 1 362 ? -6.047 -30.703 -26.594 1 88.62 362 ARG A N 1
ATOM 2661 C CA . ARG A 1 362 ? -7.293 -31.172 -26 1 88.62 362 ARG A CA 1
ATOM 2662 C C . ARG A 1 362 ? -8.438 -30.203 -26.266 1 88.62 362 ARG A C 1
ATOM 2664 O O . ARG A 1 362 ? -9.602 -30.594 -26.25 1 88.62 362 ARG A O 1
ATOM 2671 N N . ILE A 1 363 ? -8.133 -28.953 -26.328 1 79.75 363 ILE A N 1
ATOM 2672 C CA . ILE A 1 363 ? -9.156 -27.938 -26.547 1 79.75 363 ILE A CA 1
ATOM 2673 C C . ILE A 1 363 ? -9.328 -27.688 -28.031 1 79.75 363 ILE A C 1
ATOM 2675 O O . ILE A 1 363 ? -8.352 -27.469 -28.75 1 79.75 363 ILE A O 1
ATOM 2679 N N . ALA A 1 364 ? -10.359 -28.344 -28.641 1 64.5 364 ALA A N 1
ATOM 2680 C CA . ALA A 1 364 ? -10.617 -28.219 -30.062 1 64.5 364 ALA A CA 1
ATOM 2681 C C . ALA A 1 364 ? -10.656 -26.75 -30.484 1 64.5 364 ALA A C 1
ATOM 2683 O O . ALA A 1 364 ? -11.07 -25.891 -29.719 1 64.5 364 ALA A O 1
ATOM 2684 N N . SER A 1 365 ? -9.766 -26.359 -31.422 1 56.5 365 SER A N 1
ATOM 2685 C CA . SER A 1 365 ? -9.781 -25.031 -32.031 1 56.5 365 SER A CA 1
ATOM 2686 C C . SER A 1 365 ? -11.195 -24.609 -32.375 1 56.5 365 SER A C 1
ATOM 2688 O O . SER A 1 365 ? -11.992 -25.422 -32.875 1 56.5 365 SER A O 1
ATOM 2690 N N . PRO A 1 366 ? -11.703 -23.5 -31.75 1 46.97 366 PRO A N 1
ATOM 2691 C CA . PRO A 1 366 ? -12.977 -23.125 -32.375 1 46.97 366 PRO A CA 1
ATOM 2692 C C . PRO A 1 366 ? -12.922 -23.203 -33.906 1 46.97 366 PRO A C 1
ATOM 2694 O O . PRO A 1 366 ? -11.867 -23 -34.5 1 46.97 366 PRO A O 1
ATOM 2697 N N . ALA A 1 367 ? -13.75 -24.094 -34.562 1 37.16 367 ALA A N 1
ATOM 2698 C CA . ALA A 1 367 ? -13.906 -23.922 -36 1 37.16 367 ALA A CA 1
ATOM 2699 C C . ALA A 1 367 ? -13.984 -22.453 -36.375 1 37.16 367 ALA A C 1
ATOM 2701 O O . ALA A 1 367 ? -14.617 -21.656 -35.656 1 37.16 367 ALA A O 1
ATOM 2702 N N . ALA A 1 368 ? -13.352 -22.078 -37.469 1 32.25 368 ALA A N 1
ATOM 2703 C CA . ALA A 1 368 ? -13.625 -20.781 -38.094 1 32.25 368 ALA A CA 1
ATOM 2704 C C . ALA A 1 368 ? -15.094 -20.672 -38.469 1 32.25 368 ALA A C 1
ATOM 2706 O O . ALA A 1 368 ? -15.688 -21.641 -38.969 1 32.25 368 ALA A O 1
ATOM 2707 N N . MET B 1 1 ? 22.266 31.828 13.109 1 97.81 1 MET B N 1
ATOM 2708 C CA . MET B 1 1 ? 21.219 31.234 13.938 1 97.81 1 MET B CA 1
ATOM 2709 C C . MET B 1 1 ? 20.938 29.797 13.5 1 97.81 1 MET B C 1
ATOM 2711 O O . MET B 1 1 ? 21.312 29.391 12.406 1 97.81 1 MET B O 1
ATOM 2715 N N . VAL B 1 2 ? 20.266 29.062 14.391 1 98.81 2 VAL B N 1
ATOM 2716 C CA . VAL B 1 2 ? 19.984 27.656 14.141 1 98.81 2 VAL B CA 1
ATOM 2717 C C . VAL B 1 2 ? 18.469 27.422 14.195 1 98.81 2 VAL B C 1
ATOM 2719 O O . VAL B 1 2 ? 17.781 27.969 15.055 1 98.81 2 VAL B O 1
ATOM 2722 N N . ILE B 1 3 ? 18 26.703 13.297 1 98.94 3 ILE B N 1
ATOM 2723 C CA . ILE B 1 3 ? 16.641 26.188 13.328 1 98.94 3 ILE B CA 1
ATOM 2724 C C . ILE B 1 3 ? 16.672 24.672 13.523 1 98.94 3 ILE B C 1
ATOM 2726 O O . ILE B 1 3 ? 17.344 23.953 12.789 1 98.94 3 ILE B O 1
ATOM 2730 N N . VAL B 1 4 ? 15.938 24.203 14.523 1 98.81 4 VAL B N 1
ATOM 2731 C CA . VAL B 1 4 ? 15.836 22.766 14.812 1 98.81 4 VAL B CA 1
ATOM 2732 C C . VAL B 1 4 ? 14.57 22.203 14.164 1 98.81 4 VAL B C 1
ATOM 2734 O O . VAL B 1 4 ? 13.461 22.406 14.68 1 98.81 4 VAL B O 1
ATOM 2737 N N . GLY B 1 5 ? 14.766 21.469 13.094 1 98.75 5 GLY B N 1
ATOM 2738 C CA . GLY B 1 5 ? 13.648 20.906 12.352 1 98.75 5 GLY B CA 1
ATOM 2739 C C . GLY B 1 5 ? 13.516 21.484 10.953 1 98.75 5 GLY B C 1
ATOM 2740 O O . GLY B 1 5 ? 13.562 22.703 10.766 1 98.75 5 GLY B O 1
ATOM 2741 N N . ALA B 1 6 ? 13.391 20.578 9.992 1 98.88 6 ALA B N 1
ATOM 2742 C CA . ALA B 1 6 ? 13.273 20.969 8.586 1 98.88 6 ALA B CA 1
ATOM 2743 C C . ALA B 1 6 ? 11.969 20.469 7.984 1 98.88 6 ALA B C 1
ATOM 2745 O O . ALA B 1 6 ? 11.961 19.938 6.875 1 98.88 6 ALA B O 1
ATOM 2746 N N . GLY B 1 7 ? 10.867 20.562 8.742 1 98.69 7 GLY B N 1
ATOM 2747 C CA . GLY B 1 7 ? 9.523 20.453 8.203 1 98.69 7 GLY B CA 1
ATOM 2748 C C . GLY B 1 7 ? 9.023 21.75 7.594 1 98.69 7 GLY B C 1
ATOM 2749 O O . GLY B 1 7 ? 9.805 22.672 7.34 1 98.69 7 GLY B O 1
ATOM 2750 N N . VAL B 1 8 ? 7.734 21.812 7.414 1 98.88 8 VAL B N 1
ATOM 2751 C CA . VAL B 1 8 ? 7.164 22.969 6.727 1 98.88 8 VAL B CA 1
ATOM 2752 C C . VAL B 1 8 ? 7.375 24.234 7.566 1 98.88 8 VAL B C 1
ATOM 2754 O O . VAL B 1 8 ? 7.645 25.312 7.023 1 98.88 8 VAL B O 1
ATOM 2757 N N . ILE B 1 9 ? 7.305 24.125 8.859 1 98.88 9 ILE B N 1
ATOM 2758 C CA . ILE B 1 9 ? 7.484 25.281 9.742 1 98.88 9 ILE B CA 1
ATOM 2759 C C . ILE B 1 9 ? 8.945 25.734 9.695 1 98.88 9 ILE B C 1
ATOM 2761 O O . ILE B 1 9 ? 9.227 26.906 9.43 1 98.88 9 ILE B O 1
ATOM 2765 N N . GLY B 1 10 ? 9.875 24.812 9.898 1 98.94 10 GLY B N 1
ATOM 2766 C CA . GLY B 1 10 ? 11.281 25.156 9.914 1 98.94 10 GLY B CA 1
ATOM 2767 C C . GLY B 1 10 ? 11.781 25.703 8.586 1 98.94 10 GLY B C 1
ATOM 2768 O O . GLY B 1 10 ? 12.492 26.719 8.555 1 98.94 10 GLY B O 1
ATOM 2769 N N . LEU B 1 11 ? 11.383 25.062 7.555 1 98.94 11 LEU B N 1
ATOM 2770 C CA . LEU B 1 11 ? 11.867 25.484 6.242 1 98.94 11 LEU B CA 1
ATOM 2771 C C . LEU B 1 11 ? 11.266 26.812 5.828 1 98.94 11 LEU B C 1
ATOM 2773 O O . LEU B 1 11 ? 11.93 27.641 5.195 1 98.94 11 LEU B O 1
ATOM 2777 N N . THR B 1 12 ? 9.984 27.031 6.137 1 98.94 12 THR B N 1
ATOM 2778 C CA . THR B 1 12 ? 9.383 28.344 5.84 1 98.94 12 THR B CA 1
ATOM 2779 C C . THR B 1 12 ? 10.062 29.438 6.645 1 98.94 12 THR B C 1
ATOM 2781 O O . THR B 1 12 ? 10.359 30.516 6.109 1 98.94 12 THR B O 1
ATOM 2784 N N . CYS B 1 13 ? 10.352 29.188 7.887 1 98.88 13 CYS B N 1
ATOM 2785 C CA . CYS B 1 13 ? 11.07 30.156 8.711 1 98.88 13 CYS B CA 1
ATOM 2786 C C . CYS B 1 13 ? 12.453 30.438 8.141 1 98.88 13 CYS B C 1
ATOM 2788 O O . CYS B 1 13 ? 12.859 31.609 8.055 1 98.88 13 CYS B O 1
ATOM 2790 N N . ALA B 1 14 ? 13.125 29.375 7.785 1 98.94 14 ALA B N 1
ATOM 2791 C CA . ALA B 1 14 ? 14.469 29.547 7.234 1 98.94 14 ALA B CA 1
ATOM 2792 C C . ALA B 1 14 ? 14.453 30.422 5.992 1 98.94 14 ALA B C 1
ATOM 2794 O O . ALA B 1 14 ? 15.273 31.344 5.859 1 98.94 14 ALA B O 1
ATOM 2795 N N . TRP B 1 15 ? 13.547 30.156 5.156 1 98.81 15 TRP B N 1
ATOM 2796 C CA . TRP B 1 15 ? 13.406 30.906 3.908 1 98.81 15 TRP B CA 1
ATOM 2797 C C . TRP B 1 15 ? 13.148 32.375 4.184 1 98.81 15 TRP B C 1
ATOM 2799 O O . TRP B 1 15 ? 13.828 33.25 3.629 1 98.81 15 TRP B O 1
ATOM 2809 N N . ARG B 1 16 ? 12.25 32.656 5.055 1 98.56 16 ARG B N 1
ATOM 2810 C CA . ARG B 1 16 ? 11.859 34.062 5.332 1 98.56 16 ARG B CA 1
ATOM 2811 C C . ARG B 1 16 ? 12.945 34.781 6.121 1 98.56 16 ARG B C 1
ATOM 2813 O O . ARG B 1 16 ? 13.172 35.969 5.914 1 98.56 16 ARG B O 1
ATOM 2820 N N . LEU B 1 17 ? 13.578 34.094 7.027 1 98.69 17 LEU B N 1
ATOM 2821 C CA . LEU B 1 17 ? 14.664 34.719 7.789 1 98.69 17 LEU B CA 1
ATOM 2822 C C . LEU B 1 17 ? 15.828 35.062 6.879 1 98.69 17 LEU B C 1
ATOM 2824 O O . LEU B 1 17 ? 16.438 36.125 7.039 1 98.69 17 LEU B O 1
ATOM 2828 N N . ALA B 1 18 ? 16.125 34.188 5.98 1 98.44 18 ALA B N 1
ATOM 2829 C CA . ALA B 1 18 ? 17.172 34.5 5.016 1 98.44 18 ALA B CA 1
ATOM 2830 C C . ALA B 1 18 ? 16.828 35.719 4.188 1 98.44 18 ALA B C 1
ATOM 2832 O O . ALA B 1 18 ? 17.672 36.594 3.951 1 98.44 18 ALA B O 1
ATOM 2833 N N . GLU B 1 19 ? 15.586 35.781 3.771 1 97.12 19 GLU B N 1
ATOM 2834 C CA . GLU B 1 19 ? 15.117 36.938 3.025 1 97.12 19 GLU B CA 1
ATOM 2835 C C . GLU B 1 19 ? 15.289 38.219 3.834 1 97.12 19 GLU B C 1
ATOM 2837 O O . GLU B 1 19 ? 15.555 39.281 3.27 1 97.12 19 GLU B O 1
ATOM 2842 N N . ALA B 1 20 ? 15.195 38.062 5.102 1 97.06 20 ALA B N 1
ATOM 2843 C CA . ALA B 1 20 ? 15.32 39.219 6 1 97.06 20 ALA B CA 1
ATOM 2844 C C . ALA B 1 20 ? 16.797 39.5 6.312 1 97.06 20 ALA B C 1
ATOM 2846 O O . ALA B 1 20 ? 17.094 40.406 7.086 1 97.06 20 ALA B O 1
ATOM 2847 N N . GLY B 1 21 ? 17.719 38.656 5.832 1 96.69 21 GLY B N 1
ATOM 2848 C CA . GLY B 1 21 ? 19.125 38.969 5.918 1 96.69 21 GLY B CA 1
ATOM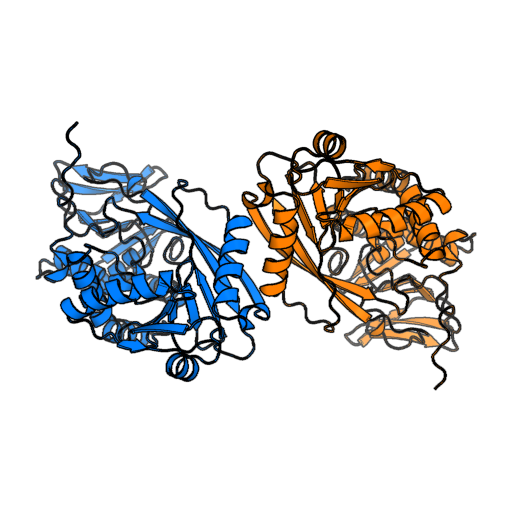 2849 C C . GLY B 1 21 ? 19.875 38.125 6.918 1 96.69 21 GLY B C 1
ATOM 2850 O O . GLY B 1 21 ? 21.078 38.281 7.129 1 96.69 21 GLY B O 1
ATOM 2851 N N . ALA B 1 22 ? 19.234 37.156 7.465 1 97.62 22 ALA B N 1
ATOM 2852 C CA . ALA B 1 22 ? 19.859 36.312 8.469 1 97.62 22 ALA B CA 1
ATOM 2853 C C . ALA B 1 22 ? 20.641 35.156 7.82 1 97.62 22 ALA B C 1
ATOM 2855 O O . ALA B 1 22 ? 20.266 34.688 6.734 1 97.62 22 ALA B O 1
ATOM 2856 N N . THR B 1 23 ? 21.734 34.75 8.438 1 98.38 23 THR B N 1
ATOM 2857 C CA . THR B 1 23 ? 22.391 33.5 8.117 1 98.38 23 THR B CA 1
ATOM 2858 C C . THR B 1 23 ? 21.859 32.375 8.992 1 98.38 23 THR B C 1
ATOM 2860 O O . THR B 1 23 ? 21.906 32.469 10.227 1 98.38 23 THR B O 1
ATOM 2863 N N . VAL B 1 24 ? 21.344 31.344 8.352 1 98.62 24 VAL B N 1
ATOM 2864 C CA . VAL B 1 24 ? 20.547 30.344 9.07 1 98.62 24 VAL B CA 1
ATOM 2865 C C . VAL B 1 24 ? 21.141 28.953 8.852 1 98.62 24 VAL B C 1
ATOM 2867 O O . VAL B 1 24 ? 21.516 28.609 7.727 1 98.62 24 VAL B O 1
ATOM 2870 N N . ARG B 1 25 ? 21.281 28.172 9.859 1 98.81 25 ARG B N 1
ATOM 2871 C CA . ARG B 1 25 ? 21.594 26.75 9.773 1 98.81 25 ARG B CA 1
ATOM 2872 C C . ARG B 1 25 ? 20.422 25.906 10.258 1 98.81 25 ARG B C 1
ATOM 2874 O O . ARG B 1 25 ? 19.969 26.062 11.391 1 98.81 25 ARG B O 1
ATOM 2881 N N . VAL B 1 26 ? 19.891 25.031 9.375 1 98.88 26 VAL B N 1
ATOM 2882 C CA . VAL B 1 26 ? 18.766 24.156 9.703 1 98.88 26 VAL B CA 1
ATOM 2883 C C . VAL B 1 26 ? 19.281 22.75 9.977 1 98.88 26 VAL B C 1
ATOM 2885 O O . VAL B 1 26 ? 20.047 22.188 9.195 1 98.88 26 VAL B O 1
ATOM 2888 N N . LEU B 1 27 ? 18.875 22.203 11.109 1 98.88 27 LEU B N 1
ATOM 2889 C CA . LEU B 1 27 ? 19.297 20.844 11.484 1 98.88 27 LEU B CA 1
ATOM 2890 C C . LEU B 1 27 ? 18.094 19.906 11.555 1 98.88 27 LEU B C 1
ATOM 2892 O O . LEU B 1 27 ? 17.141 20.188 12.281 1 98.88 27 LEU B O 1
ATOM 2896 N N . ASP B 1 28 ? 18.078 18.859 10.828 1 98.69 28 ASP B N 1
ATOM 2897 C CA . ASP B 1 28 ? 17.047 17.828 10.797 1 98.69 28 ASP B CA 1
ATOM 2898 C C . ASP B 1 28 ? 17.594 16.516 10.227 1 98.69 28 ASP B C 1
ATOM 2900 O O . ASP B 1 28 ? 18.25 16.516 9.188 1 98.69 28 ASP B O 1
ATOM 2904 N N . PRO B 1 29 ? 17.297 15.422 10.844 1 97.94 29 PRO B N 1
ATOM 2905 C CA . PRO B 1 29 ? 17.844 14.164 10.328 1 97.94 29 PRO B CA 1
ATOM 2906 C C . PRO B 1 29 ? 17.219 13.758 9 1 97.94 29 PRO B C 1
ATOM 2908 O O . PRO B 1 29 ? 17.812 12.977 8.242 1 97.94 29 PRO B O 1
ATOM 2911 N N . SER B 1 30 ? 16.047 14.18 8.703 1 98 30 SER B N 1
ATOM 2912 C CA . SER B 1 30 ? 15.328 13.852 7.469 1 98 30 SER B CA 1
ATOM 2913 C C . SER B 1 30 ? 14.562 15.062 6.938 1 98 30 SER B C 1
ATOM 2915 O O . SER B 1 30 ? 13.336 15.094 6.988 1 98 30 SER B O 1
ATOM 2917 N N . PRO B 1 31 ? 15.242 15.969 6.328 1 98.56 31 PRO B N 1
ATOM 2918 C CA . PRO B 1 31 ? 14.602 17.203 5.875 1 98.56 31 PRO B CA 1
ATOM 2919 C C . PRO B 1 31 ? 13.438 16.953 4.926 1 98.56 31 PRO B C 1
ATOM 2921 O O . PRO B 1 31 ? 13.492 16.016 4.109 1 98.56 31 PRO B O 1
ATOM 2924 N N . ALA B 1 32 ? 12.422 17.766 5.043 1 98.31 32 ALA B N 1
ATOM 2925 C CA . ALA B 1 32 ? 11.242 17.781 4.176 1 98.31 32 ALA B CA 1
ATOM 2926 C C . ALA B 1 32 ? 10.461 16.469 4.289 1 98.31 32 ALA B C 1
ATOM 2928 O O . ALA B 1 32 ? 9.836 16.031 3.322 1 98.31 32 ALA B O 1
ATOM 2929 N N . ARG B 1 33 ? 10.539 15.812 5.375 1 97.31 33 ARG B N 1
ATOM 2930 C CA . ARG B 1 33 ? 9.797 14.594 5.664 1 97.31 33 ARG B CA 1
ATOM 2931 C C . ARG B 1 33 ? 8.945 14.75 6.922 1 97.31 33 ARG B C 1
ATOM 2933 O O . ARG B 1 33 ? 8.453 15.836 7.211 1 97.31 33 ARG B O 1
ATOM 2940 N N . GLY B 1 34 ? 8.547 13.734 7.582 1 95.25 34 GLY B N 1
ATOM 2941 C CA . GLY B 1 34 ? 7.746 13.797 8.797 1 95.25 34 GLY B CA 1
ATOM 2942 C C . GLY B 1 34 ? 6.289 14.125 8.531 1 95.25 34 GLY B C 1
ATOM 2943 O O . GLY B 1 34 ? 5.723 13.703 7.523 1 95.25 34 GLY B O 1
ATOM 2944 N N . ALA B 1 35 ? 5.711 14.883 9.453 1 96.25 35 ALA B N 1
ATOM 2945 C CA . ALA B 1 35 ? 4.289 15.211 9.391 1 96.25 35 ALA B CA 1
ATOM 2946 C C . ALA B 1 35 ? 3.979 16.047 8.156 1 96.25 35 ALA B C 1
ATOM 2948 O O . ALA B 1 35 ? 2.904 15.914 7.562 1 96.25 35 ALA B O 1
ATOM 2949 N N . SER B 1 36 ? 4.922 16.875 7.762 1 97 36 SER B N 1
ATOM 2950 C CA . SER B 1 36 ? 4.727 17.766 6.621 1 97 36 SER B CA 1
ATOM 2951 C C . SER B 1 36 ? 4.566 16.969 5.328 1 97 36 SER B C 1
ATOM 2953 O O . SER B 1 36 ? 3.857 17.391 4.414 1 97 36 SER B O 1
ATOM 2955 N N . TRP B 1 37 ? 5.273 15.883 5.27 1 97.81 37 TRP B N 1
ATOM 2956 C CA . TRP B 1 37 ? 5.219 15.016 4.098 1 97.81 37 TRP B CA 1
ATOM 2957 C C . TRP B 1 37 ? 3.959 14.156 4.117 1 97.81 37 TRP B C 1
ATOM 2959 O O . TRP B 1 37 ? 3.34 13.93 3.072 1 97.81 37 TRP B O 1
ATOM 2969 N N . ALA B 1 38 ? 3.648 13.664 5.273 1 97.44 38 ALA B N 1
ATOM 2970 C CA . ALA B 1 38 ? 2.451 12.844 5.465 1 97.44 38 ALA B CA 1
ATOM 2971 C C . ALA B 1 38 ? 1.247 13.711 5.82 1 97.44 38 ALA B C 1
ATOM 2973 O O . ALA B 1 38 ? 0.707 13.609 6.922 1 97.44 38 ALA B O 1
ATOM 2974 N N . ALA B 1 39 ? 0.773 14.492 4.914 1 97.31 39 ALA B N 1
ATOM 2975 C CA . ALA B 1 39 ? -0.326 15.445 5.07 1 97.31 39 ALA B CA 1
ATOM 2976 C C . ALA B 1 39 ? -1.178 15.508 3.805 1 97.31 39 ALA B C 1
ATOM 2978 O O . ALA B 1 39 ? -0.87 14.859 2.807 1 97.31 39 ALA B O 1
ATOM 2979 N N . ALA B 1 40 ? -2.281 16.297 3.898 1 97.5 40 ALA B N 1
ATOM 2980 C CA . ALA B 1 40 ? -3.168 16.438 2.748 1 97.5 40 ALA B CA 1
ATOM 2981 C C . ALA B 1 40 ? -3.031 17.828 2.127 1 97.5 40 ALA B C 1
ATOM 2983 O O . ALA B 1 40 ? -3.494 18.062 1.01 1 97.5 40 ALA B O 1
ATOM 2984 N N . GLY B 1 41 ? -2.412 18.766 2.873 1 98 41 GLY B N 1
ATOM 2985 C CA . GLY B 1 41 ? -2.193 20.094 2.342 1 98 41 GLY B CA 1
ATOM 2986 C C . GLY B 1 41 ? -3.451 20.953 2.33 1 98 41 GLY B C 1
ATOM 2987 O O . GLY B 1 41 ? -3.561 21.891 1.545 1 98 41 GLY B O 1
ATOM 2988 N N . MET B 1 42 ? -4.395 20.609 3.182 1 97.44 42 MET B N 1
ATOM 2989 C CA . MET B 1 42 ? -5.621 21.406 3.273 1 97.44 42 MET B CA 1
ATOM 2990 C C . MET B 1 42 ? -5.363 22.719 3.988 1 97.44 42 MET B C 1
ATOM 2992 O O . MET B 1 42 ? -4.629 22.766 4.977 1 97.44 42 MET B O 1
ATOM 2996 N N . LEU B 1 43 ? -5.852 23.734 3.455 1 97.62 43 LEU B N 1
ATOM 2997 C CA . LEU B 1 43 ? -5.949 25.047 4.094 1 97.62 43 LEU B CA 1
ATOM 2998 C C . LEU B 1 43 ? -7.383 25.328 4.516 1 97.62 43 LEU B C 1
ATOM 3000 O O . LEU B 1 43 ? -8.086 26.094 3.85 1 97.62 43 LEU B O 1
ATOM 3004 N N . ALA B 1 44 ? -7.73 24.719 5.688 1 94.31 44 ALA B N 1
ATOM 3005 C CA . ALA B 1 44 ? -9.148 24.625 6.039 1 94.31 44 ALA B CA 1
ATOM 3006 C C . ALA B 1 44 ? -9.391 25.094 7.469 1 94.31 44 ALA B C 1
ATOM 3008 O O . ALA B 1 44 ? -9.664 24.281 8.359 1 94.31 44 ALA B O 1
ATOM 3009 N N . PRO B 1 45 ? -9.422 26.391 7.711 1 90.88 45 PRO B N 1
ATOM 3010 C CA . PRO B 1 45 ? -9.633 26.922 9.062 1 90.88 45 PRO B CA 1
ATOM 3011 C C . PRO B 1 45 ? -11.016 26.594 9.617 1 90.88 45 PRO B C 1
ATOM 3013 O O . PRO B 1 45 ? -11.188 26.484 10.836 1 90.88 45 PRO B O 1
ATOM 3016 N N . VAL B 1 46 ? -11.922 26.391 8.789 1 80.5 46 VAL B N 1
ATOM 3017 C CA . VAL B 1 46 ? -13.312 26.344 9.219 1 80.5 46 VAL B CA 1
ATOM 3018 C C . VAL B 1 46 ? -13.742 24.891 9.414 1 80.5 46 VAL B C 1
ATOM 3020 O O . VAL B 1 46 ? -14.258 24.531 10.477 1 80.5 46 VAL B O 1
ATOM 3023 N N . THR B 1 47 ? -13.445 24.031 8.508 1 77.31 47 THR B N 1
ATOM 3024 C CA . THR B 1 47 ? -13.984 22.688 8.523 1 77.31 47 THR B CA 1
ATOM 3025 C C . THR B 1 47 ? -13.234 21.812 9.531 1 77.31 47 THR B C 1
ATOM 3027 O O . THR B 1 47 ? -13.734 20.766 9.953 1 77.31 47 THR B O 1
ATOM 3030 N N . GLU B 1 48 ? -12.125 22.266 9.953 1 74 48 GLU B N 1
ATOM 3031 C CA . GLU B 1 48 ? -11.352 21.469 10.906 1 74 48 GLU B CA 1
ATOM 3032 C C . GLU B 1 48 ? -11.492 22.016 12.32 1 74 48 GLU B C 1
ATOM 3034 O O . GLU B 1 48 ? -10.781 21.594 13.234 1 74 48 GLU B O 1
ATOM 3039 N N . LEU B 1 49 ? -12.438 22.922 12.516 1 71.25 49 LEU B N 1
ATOM 3040 C CA . LEU B 1 49 ? -12.641 23.562 13.812 1 71.25 49 LEU B CA 1
ATOM 3041 C C . LEU B 1 49 ? -13.422 22.656 14.75 1 71.25 49 LEU B C 1
ATOM 3043 O O . LEU B 1 49 ? -14.398 22.016 14.344 1 71.25 49 LEU B O 1
ATOM 3047 N N . HIS B 1 50 ? -12.859 22.625 15.945 1 69.25 50 HIS B N 1
ATOM 3048 C CA . HIS B 1 50 ? -13.602 21.984 17.016 1 69.25 50 HIS B CA 1
ATOM 3049 C C . HIS B 1 50 ? -14.203 23.016 17.969 1 69.25 50 HIS B C 1
ATOM 3051 O O . HIS B 1 50 ? -13.742 24.156 18.031 1 69.25 50 HIS B O 1
ATOM 3057 N N . TYR B 1 51 ? -15.211 22.625 18.688 1 65.06 51 TYR B N 1
ATOM 3058 C CA . TYR B 1 51 ? -15.906 23.5 19.625 1 65.06 51 TYR B CA 1
ATOM 3059 C C . TYR B 1 51 ? -14.945 24.062 20.656 1 65.06 51 TYR B C 1
ATOM 3061 O O . TYR B 1 51 ? -14.086 23.359 21.188 1 65.06 51 TYR B O 1
ATOM 3069 N N . GLY B 1 52 ? -15.008 25.344 20.844 1 68.5 52 GLY B N 1
ATOM 3070 C CA . GLY B 1 52 ? -14.273 26 21.922 1 68.5 52 GLY B CA 1
ATOM 3071 C C . GLY B 1 52 ? -12.891 26.469 21.484 1 68.5 52 GLY B C 1
ATOM 3072 O O . GLY B 1 52 ? -12.117 26.953 22.312 1 68.5 52 GLY B O 1
ATOM 3073 N N . GLU B 1 53 ? -12.711 26.406 20.234 1 79.69 53 GLU B N 1
ATOM 3074 C CA . GLU B 1 53 ? -11.391 26.797 19.75 1 79.69 53 GLU B CA 1
ATOM 3075 C C . GLU B 1 53 ? -11.43 28.156 19.047 1 79.69 53 GLU B C 1
ATOM 3077 O O . GLU B 1 53 ? -10.891 28.312 17.953 1 79.69 53 GLU B O 1
ATOM 3082 N N . ASP B 1 54 ? -11.898 29.141 19.75 1 84.19 54 ASP B N 1
ATOM 3083 C CA . ASP B 1 54 ? -12.102 30.453 19.141 1 84.19 54 ASP B CA 1
ATOM 3084 C C . ASP B 1 54 ? -10.766 31.078 18.766 1 84.19 54 ASP B C 1
ATOM 3086 O O . ASP B 1 54 ? -10.602 31.578 17.641 1 84.19 54 ASP B O 1
ATOM 3090 N N . ALA B 1 55 ? -9.859 31.078 19.719 1 88.94 55 ALA B N 1
ATOM 3091 C CA . ALA B 1 55 ? -8.555 31.672 19.438 1 88.94 55 ALA B CA 1
ATOM 3092 C C . ALA B 1 55 ? -7.871 30.953 18.281 1 88.94 55 ALA B C 1
ATOM 3094 O O . ALA B 1 55 ? -7.238 31.578 17.438 1 88.94 55 ALA B O 1
ATOM 3095 N N . LEU B 1 56 ? -8.047 29.688 18.266 1 92.38 56 LEU B N 1
ATOM 3096 C CA . LEU B 1 56 ? -7.445 28.906 17.203 1 92.38 56 LEU B CA 1
ATOM 3097 C C . LEU B 1 56 ? -8.102 29.219 15.859 1 92.38 56 LEU B C 1
ATOM 3099 O O . LEU B 1 56 ? -7.418 29.281 14.828 1 92.38 56 LEU B O 1
ATOM 3103 N N . LEU B 1 57 ? -9.367 29.422 15.867 1 90.69 57 LEU B N 1
ATOM 3104 C CA . LEU B 1 57 ? -10.055 29.812 14.641 1 90.69 57 LEU B CA 1
ATOM 3105 C C . LEU B 1 57 ? -9.516 31.125 14.094 1 90.69 57 LEU B C 1
ATOM 3107 O O . LEU B 1 57 ? -9.242 31.25 12.898 1 90.69 57 LEU B O 1
ATOM 3111 N N . GLN B 1 58 ? -9.359 32.062 14.992 1 92.38 58 GLN B N 1
ATOM 3112 C CA . GLN B 1 58 ? -8.828 33.344 14.562 1 92.38 58 GLN B CA 1
ATOM 3113 C C . GLN B 1 58 ? -7.422 33.219 14 1 92.38 58 GLN B C 1
ATOM 3115 O O . GLN B 1 58 ? -7.082 33.844 13 1 92.38 58 GLN B O 1
ATOM 3120 N N . LEU B 1 59 ? -6.672 32.406 14.625 1 95.88 59 LEU B N 1
ATOM 3121 C CA . LEU B 1 59 ? -5.328 32.125 14.133 1 95.88 59 LEU B CA 1
ATOM 3122 C C . LEU B 1 59 ? -5.375 31.5 12.734 1 95.88 59 LEU B C 1
ATOM 3124 O O . LEU B 1 59 ? -4.652 31.953 11.836 1 95.88 59 LEU B O 1
ATOM 3128 N N . ASN B 1 60 ? -6.227 30.562 12.586 1 95.5 60 ASN B N 1
ATOM 3129 C CA . ASN B 1 60 ? -6.328 29.844 11.32 1 95.5 60 ASN B CA 1
ATOM 3130 C C . ASN B 1 60 ? -6.848 30.75 10.203 1 95.5 60 ASN B C 1
ATOM 3132 O O . ASN B 1 60 ? -6.414 30.641 9.055 1 95.5 60 ASN B O 1
ATOM 3136 N N . LEU B 1 61 ? -7.77 31.609 10.531 1 94 61 LEU B N 1
ATOM 3137 C CA . LEU B 1 61 ? -8.281 32.562 9.547 1 94 61 LEU B CA 1
ATOM 3138 C C . LEU B 1 61 ? -7.191 33.531 9.125 1 94 61 LEU B C 1
ATOM 3140 O O . LEU B 1 61 ? -7.059 33.844 7.941 1 94 61 LEU B O 1
ATOM 3144 N N . ALA B 1 62 ? -6.438 34 10.117 1 96.5 62 ALA B N 1
ATOM 3145 C CA . ALA B 1 62 ? -5.309 34.844 9.797 1 96.5 62 ALA B CA 1
ATOM 3146 C C . ALA B 1 62 ? -4.289 34.125 8.922 1 96.5 62 ALA B C 1
ATOM 3148 O O . ALA B 1 62 ? -3.697 34.75 8.023 1 96.5 62 ALA B O 1
ATOM 3149 N N . ALA B 1 63 ? -4.129 32.906 9.18 1 98 63 ALA B N 1
ATOM 3150 C CA . ALA B 1 63 ? -3.16 32.094 8.438 1 98 63 ALA B CA 1
ATOM 3151 C C . ALA B 1 63 ? -3.602 31.922 6.988 1 98 63 ALA B C 1
ATOM 3153 O O . ALA B 1 63 ? -2.816 32.125 6.059 1 98 63 ALA B O 1
ATOM 3154 N N . VAL B 1 64 ? -4.859 31.531 6.809 1 96.88 64 VAL B N 1
ATOM 3155 C CA . VAL B 1 64 ? -5.336 31.25 5.461 1 96.88 64 VAL B CA 1
ATOM 3156 C C . VAL B 1 64 ? -5.316 32.531 4.621 1 96.88 64 VAL B C 1
ATOM 3158 O O . VAL B 1 64 ? -5.055 32.469 3.418 1 96.88 64 VAL B O 1
ATOM 3161 N N . ASP B 1 65 ? -5.477 33.625 5.223 1 96.56 65 ASP B N 1
ATOM 3162 C CA . ASP B 1 65 ? -5.473 34.938 4.547 1 96.56 65 ASP B CA 1
ATOM 3163 C C . ASP B 1 65 ? -4.098 35.25 3.963 1 96.56 65 ASP B C 1
ATOM 3165 O O . ASP B 1 65 ? -3.973 36.062 3.053 1 96.56 65 ASP B O 1
ATOM 3169 N N . ARG B 1 66 ? -3.09 34.656 4.434 1 98.25 66 ARG B N 1
ATOM 3170 C CA . ARG B 1 66 ? -1.726 34.906 3.986 1 98.25 66 ARG B CA 1
ATOM 3171 C C . ARG B 1 66 ? -1.363 34.031 2.791 1 98.25 66 ARG B C 1
ATOM 3173 O O . ARG B 1 66 ? -0.369 34.281 2.107 1 98.25 66 ARG B O 1
ATOM 3180 N N . TRP B 1 67 ? -2.131 33.031 2.504 1 98.5 67 TRP B N 1
ATOM 3181 C CA . TRP B 1 67 ? -1.686 31.984 1.604 1 98.5 67 TRP B CA 1
ATOM 3182 C C . TRP B 1 67 ? -1.641 32.469 0.162 1 98.5 67 TRP B C 1
ATOM 3184 O O . TRP B 1 67 ? -0.734 32.125 -0.595 1 98.5 67 TRP B O 1
ATOM 3194 N N . PRO B 1 68 ? -2.592 33.344 -0.299 1 98.38 68 PRO B N 1
ATOM 3195 C CA . PRO B 1 68 ? -2.439 33.844 -1.673 1 98.38 68 PRO B CA 1
ATOM 3196 C C . PRO B 1 68 ? -1.094 34.5 -1.911 1 98.38 68 PRO B C 1
ATOM 3198 O O . PRO B 1 68 ? -0.407 34.188 -2.891 1 98.38 68 PRO B O 1
ATOM 3201 N N . ALA B 1 69 ? -0.693 35.344 -1 1 98.62 69 ALA B N 1
ATOM 3202 C CA . ALA B 1 69 ? 0.588 36.031 -1.129 1 98.62 69 ALA B CA 1
ATOM 3203 C C . ALA B 1 69 ? 1.754 35.062 -0.948 1 98.62 69 ALA B C 1
ATOM 3205 O O . ALA B 1 69 ? 2.771 35.156 -1.637 1 98.62 69 ALA B O 1
ATOM 3206 N N . HIS B 1 70 ? 1.597 34.188 -0.009 1 98.75 70 HIS B N 1
ATOM 3207 C CA . HIS B 1 70 ? 2.629 33.188 0.25 1 98.75 70 HIS B CA 1
ATOM 3208 C C . HIS B 1 70 ? 2.857 32.281 -0.97 1 98.75 70 HIS B C 1
ATOM 3210 O O . HIS B 1 70 ? 4 32.062 -1.379 1 98.75 70 HIS B O 1
ATOM 3216 N N . ALA B 1 71 ? 1.793 31.812 -1.614 1 98.81 71 ALA B N 1
ATOM 3217 C CA . ALA B 1 71 ? 1.871 30.984 -2.812 1 98.81 71 ALA B CA 1
ATOM 3218 C C . ALA B 1 71 ? 2.496 31.75 -3.973 1 98.81 71 ALA B C 1
ATOM 3220 O O . ALA B 1 71 ? 3.307 31.203 -4.723 1 98.81 71 ALA B O 1
ATOM 3221 N N . ALA B 1 72 ? 2.137 32.969 -4.059 1 98.69 72 ALA B N 1
ATOM 3222 C CA . ALA B 1 72 ? 2.684 33.812 -5.121 1 98.69 72 ALA B CA 1
ATOM 3223 C C . ALA B 1 72 ? 4.188 34.031 -4.949 1 98.69 72 ALA B C 1
ATOM 3225 O O . ALA B 1 72 ? 4.941 33.969 -5.922 1 98.69 72 ALA B O 1
ATOM 3226 N N . ALA B 1 73 ? 4.586 34.25 -3.75 1 98.69 73 ALA B N 1
ATOM 3227 C CA . ALA B 1 73 ? 6.008 34.438 -3.467 1 98.69 73 ALA B CA 1
ATOM 3228 C C . ALA B 1 73 ? 6.793 33.188 -3.797 1 98.69 73 ALA B C 1
ATOM 3230 O O . ALA B 1 73 ? 7.883 33.25 -4.367 1 98.69 73 ALA B O 1
ATOM 3231 N N . LEU B 1 74 ? 6.262 32.031 -3.438 1 98.75 74 LEU B N 1
ATOM 3232 C CA . LEU B 1 74 ? 6.895 30.766 -3.75 1 98.75 74 LEU B CA 1
ATOM 3233 C C . LEU B 1 74 ? 6.984 30.562 -5.258 1 98.75 74 LEU B C 1
ATOM 3235 O O . LEU B 1 74 ? 8.023 30.156 -5.773 1 98.75 74 LEU B O 1
ATOM 3239 N N . ALA B 1 75 ? 5.926 30.906 -5.93 1 98.62 75 ALA B N 1
ATOM 3240 C CA . ALA B 1 75 ? 5.914 30.781 -7.383 1 98.62 75 ALA B CA 1
ATOM 3241 C C . ALA B 1 75 ? 6.969 31.688 -8.023 1 98.62 75 ALA B C 1
ATOM 3243 O O . ALA B 1 75 ? 7.672 31.266 -8.945 1 98.62 75 ALA B O 1
ATOM 3244 N N . ALA B 1 76 ? 7.07 32.875 -7.496 1 98.38 76 ALA B N 1
ATOM 3245 C CA . ALA B 1 76 ? 8.055 33.812 -8 1 98.38 76 ALA B CA 1
ATOM 3246 C C . ALA B 1 76 ? 9.477 33.281 -7.789 1 98.38 76 ALA B C 1
ATOM 3248 O O . ALA B 1 76 ? 10.375 33.594 -8.578 1 98.38 76 ALA B O 1
ATOM 3249 N N . ALA B 1 77 ? 9.602 32.531 -6.781 1 98.25 77 ALA B N 1
ATOM 3250 C CA . ALA B 1 77 ? 10.906 31.953 -6.473 1 98.25 77 ALA B CA 1
ATOM 3251 C C . ALA B 1 77 ? 11.117 30.641 -7.207 1 98.25 77 ALA B C 1
ATOM 3253 O O . ALA B 1 77 ? 12.148 29.984 -7.043 1 98.25 77 ALA B O 1
ATOM 3254 N N . GLY B 1 78 ? 10.133 30.172 -7.977 1 98.06 78 GLY B N 1
ATOM 3255 C CA . GLY B 1 78 ? 10.281 29.016 -8.828 1 98.06 78 GLY B CA 1
ATOM 3256 C C . GLY B 1 78 ? 9.625 27.766 -8.258 1 98.06 78 GLY B C 1
ATOM 3257 O O . GLY B 1 78 ? 9.852 26.656 -8.75 1 98.06 78 GLY B O 1
ATOM 3258 N N . VAL B 1 79 ? 8.836 27.875 -7.199 1 98.38 79 VAL B N 1
ATOM 3259 C CA . VAL B 1 79 ? 8.195 26.734 -6.566 1 98.38 79 VAL B CA 1
ATOM 3260 C C . VAL B 1 79 ? 6.68 26.828 -6.734 1 98.38 79 VAL B C 1
ATOM 3262 O O . VAL B 1 79 ? 6.043 27.719 -6.152 1 98.38 79 VAL B O 1
ATOM 3265 N N . ASP B 1 80 ? 6.125 25.953 -7.504 1 98.31 80 ASP B N 1
ATOM 3266 C CA . ASP B 1 80 ? 4.672 25.844 -7.621 1 98.31 80 ASP B CA 1
ATOM 3267 C C . ASP B 1 80 ? 4.113 24.859 -6.609 1 98.31 80 ASP B C 1
ATOM 3269 O O . ASP B 1 80 ? 4.359 23.641 -6.711 1 98.31 80 ASP B O 1
ATOM 3273 N N . VAL B 1 81 ? 3.322 25.328 -5.703 1 98.44 81 VAL B N 1
ATOM 3274 C CA . VAL B 1 81 ? 2.842 24.484 -4.613 1 98.44 81 VAL B CA 1
ATOM 3275 C C . VAL B 1 81 ? 1.427 24 -4.918 1 98.44 81 VAL B C 1
ATOM 3277 O O . VAL B 1 81 ? 0.791 23.359 -4.082 1 98.44 81 VAL B O 1
ATOM 3280 N N . GLY B 1 82 ? 0.891 24.344 -6.055 1 98.06 82 GLY B N 1
ATOM 3281 C CA . GLY B 1 82 ? -0.425 23.875 -6.461 1 98.06 82 GLY B CA 1
ATOM 3282 C C . GLY B 1 82 ? -1.551 24.469 -5.637 1 98.06 82 GLY B C 1
ATOM 3283 O O . GLY B 1 82 ? -2.498 23.781 -5.273 1 98.06 82 GLY B O 1
ATOM 3284 N N . TYR B 1 83 ? -1.427 25.75 -5.289 1 98.38 83 TYR B N 1
ATOM 3285 C CA . TYR B 1 83 ? -2.457 26.453 -4.531 1 98.38 83 TYR B CA 1
ATOM 3286 C C . TYR B 1 83 ? -3.764 26.516 -5.312 1 98.38 83 TYR B C 1
ATOM 3288 O O . TYR B 1 83 ? -3.785 26.938 -6.469 1 98.38 83 TYR B O 1
ATOM 3296 N N . VAL B 1 84 ? -4.871 26 -4.707 1 97.69 84 VAL B N 1
ATOM 3297 C CA . VAL B 1 84 ? -6.184 25.984 -5.34 1 97.69 84 VAL B CA 1
ATOM 3298 C C . VAL B 1 84 ? -7.238 26.5 -4.363 1 97.69 84 VAL B C 1
ATOM 3300 O O . VAL B 1 84 ? -7.328 26.031 -3.229 1 97.69 84 VAL B O 1
ATOM 3303 N N . GLU B 1 85 ? -7.973 27.469 -4.832 1 96.94 85 GLU B N 1
ATOM 3304 C CA . GLU B 1 85 ? -9.109 27.969 -4.055 1 96.94 85 GLU B CA 1
ATOM 3305 C C . GLU B 1 85 ? -10.352 27.109 -4.289 1 96.94 85 GLU B C 1
ATOM 3307 O O . GLU B 1 85 ? -11.344 27.594 -4.84 1 96.94 85 GLU B O 1
ATOM 3312 N N . CYS B 1 86 ? -10.367 25.953 -3.74 1 95.94 86 CYS B N 1
ATOM 3313 C CA . CYS B 1 86 ? -11.336 24.938 -4.137 1 95.94 86 CYS B CA 1
ATOM 3314 C C . CYS B 1 86 ? -12.539 24.922 -3.203 1 95.94 86 CYS B C 1
ATOM 3316 O O . CYS B 1 86 ? -13.609 24.438 -3.566 1 95.94 86 CYS B O 1
ATOM 3318 N N . GLY B 1 87 ? -12.398 25.422 -2.016 1 96.44 87 GLY B N 1
ATOM 3319 C CA . GLY B 1 87 ? -13.461 25.281 -1.027 1 96.44 87 GLY B CA 1
ATOM 3320 C C . GLY B 1 87 ? -13.578 23.875 -0.471 1 96.44 87 GLY B C 1
ATOM 3321 O O . GLY B 1 87 ? -12.789 23 -0.814 1 96.44 87 GLY B O 1
ATOM 3322 N N . SER B 1 88 ? -14.508 23.734 0.523 1 96.81 88 SER B N 1
ATOM 3323 C CA . SER B 1 88 ? -14.758 22.453 1.162 1 96.81 88 SER B CA 1
ATOM 3324 C C . SER B 1 88 ? -16.25 22.188 1.316 1 96.81 88 SER B C 1
ATOM 3326 O O . SER B 1 88 ? -17.062 23.125 1.276 1 96.81 88 SER B O 1
ATOM 3328 N N . LEU B 1 89 ? -16.625 20.953 1.362 1 96.31 89 LEU B N 1
ATOM 3329 C CA . LEU B 1 89 ? -17.953 20.5 1.785 1 96.31 89 LEU B CA 1
ATOM 3330 C C . LEU B 1 89 ? -17.844 19.594 3.006 1 96.31 89 LEU B C 1
ATOM 3332 O O . LEU B 1 89 ? -17.141 18.578 2.979 1 96.31 89 LEU B O 1
ATOM 3336 N N . LEU B 1 90 ? -18.406 20.016 4.066 1 95.5 90 LEU B N 1
ATOM 3337 C CA . LEU B 1 90 ? -18.656 19.109 5.184 1 95.5 90 LEU B CA 1
ATOM 3338 C C . LEU B 1 90 ? -19.969 18.344 4.984 1 95.5 90 LEU B C 1
ATOM 3340 O O . LEU B 1 90 ? -21.047 18.953 4.988 1 95.5 90 LEU B O 1
ATOM 3344 N N . VAL B 1 91 ? -19.891 16.984 4.895 1 95.81 91 VAL B N 1
ATOM 3345 C CA . VAL B 1 91 ? -21.062 16.281 4.406 1 95.81 91 VAL B CA 1
ATOM 3346 C C . VAL B 1 91 ? -21.594 15.344 5.496 1 95.81 91 VAL B C 1
ATOM 3348 O O . VAL B 1 91 ? -20.812 14.797 6.281 1 95.81 91 VAL B O 1
ATOM 3351 N N . ALA B 1 92 ? -22.922 15.25 5.543 1 93.62 92 ALA B N 1
ATOM 3352 C CA . ALA B 1 92 ? -23.641 14.383 6.48 1 93.62 92 ALA B CA 1
ATOM 3353 C C . ALA B 1 92 ? -24.156 13.125 5.785 1 93.62 92 ALA B C 1
ATOM 3355 O O . ALA B 1 92 ? -24.844 13.211 4.77 1 93.62 92 ALA B O 1
ATOM 3356 N N . ARG B 1 93 ? -23.797 11.953 6.32 1 88.56 93 ARG B N 1
ATOM 3357 C CA . ARG B 1 93 ? -24.234 10.703 5.707 1 88.56 93 ARG B CA 1
ATOM 3358 C C . ARG B 1 93 ? -25.594 10.273 6.25 1 88.56 93 ARG B C 1
ATOM 3360 O O . ARG B 1 93 ? -26.297 9.477 5.621 1 88.56 93 ARG B O 1
ATOM 3367 N N . ASP B 1 94 ? -25.891 10.742 7.504 1 89.25 94 ASP B N 1
ATOM 3368 C CA . ASP B 1 94 ? -27.172 10.375 8.102 1 89.25 94 ASP B CA 1
ATOM 3369 C C . ASP B 1 94 ? -27.734 11.523 8.938 1 89.25 94 ASP B C 1
ATOM 3371 O O . ASP B 1 94 ? -27.203 12.633 8.914 1 89.25 94 ASP B O 1
ATOM 3375 N N . ALA B 1 95 ? -28.859 11.219 9.57 1 89.5 95 ALA B N 1
ATOM 3376 C CA . ALA B 1 95 ? -29.594 12.25 10.305 1 89.5 95 ALA B CA 1
ATOM 3377 C C . ALA B 1 95 ? -28.781 12.742 11.508 1 89.5 95 ALA B C 1
ATOM 3379 O O . ALA B 1 95 ? -28.859 13.914 11.875 1 89.5 95 ALA B O 1
ATOM 3380 N N . ASP B 1 96 ? -28.078 11.875 12.062 1 90.12 96 ASP B N 1
ATOM 3381 C CA . ASP B 1 96 ? -27.25 12.25 13.203 1 90.12 96 ASP B CA 1
ATOM 3382 C C . ASP B 1 96 ? -26.141 13.211 12.789 1 90.12 96 ASP B C 1
ATOM 3384 O O . ASP B 1 96 ? -25.906 14.227 13.445 1 90.12 96 ASP B O 1
ATOM 3388 N N . ASP B 1 97 ? -25.516 12.906 11.711 1 89.38 97 ASP B N 1
ATOM 3389 C CA . ASP B 1 97 ? -24.516 13.805 11.148 1 89.38 97 ASP B CA 1
ATOM 3390 C C . ASP B 1 97 ? -25.109 15.18 10.852 1 89.38 97 ASP B C 1
ATOM 3392 O O . ASP B 1 97 ? -24.5 16.203 11.164 1 89.38 97 ASP B O 1
ATOM 3396 N N . ALA B 1 98 ? -26.25 15.156 10.297 1 91.38 98 ALA B N 1
ATOM 3397 C CA . ALA B 1 98 ? -26.891 16.406 9.891 1 91.38 98 ALA B CA 1
ATOM 3398 C C . ALA B 1 98 ? -27.203 17.281 11.102 1 91.38 98 ALA B C 1
ATOM 3400 O O . ALA B 1 98 ? -27.016 18.5 11.062 1 91.38 98 ALA B O 1
ATOM 3401 N N . ALA B 1 99 ? -27.672 16.672 12.117 1 92.19 99 ALA B N 1
ATOM 3402 C CA . ALA B 1 99 ? -27.969 17.406 13.344 1 92.19 99 ALA B CA 1
ATOM 3403 C C . ALA B 1 99 ? -26.719 18.047 13.922 1 92.19 99 ALA B C 1
ATOM 3405 O O . ALA B 1 99 ? -26.75 19.203 14.359 1 92.19 99 ALA B O 1
ATOM 3406 N N . GLU B 1 100 ? -25.703 17.344 13.898 1 88.38 100 GLU B N 1
ATOM 3407 C CA . GLU B 1 100 ? -24.438 17.859 14.391 1 88.38 100 GLU B CA 1
ATOM 3408 C C . GLU B 1 100 ? -23.953 19.031 13.523 1 88.38 100 GLU B C 1
ATOM 3410 O O . GLU B 1 100 ? -23.453 20.031 14.047 1 88.38 100 GLU B O 1
ATOM 3415 N N . HIS B 1 101 ? -24.031 18.922 12.273 1 89.81 101 HIS B N 1
ATOM 3416 C CA . HIS B 1 101 ? -23.594 19.969 11.352 1 89.81 101 HIS B CA 1
ATOM 3417 C C . HIS B 1 101 ? -24.438 21.234 11.516 1 89.81 101 HIS B C 1
ATOM 3419 O O . HIS B 1 101 ? -23.906 22.344 11.391 1 89.81 101 HIS B O 1
ATOM 3425 N N . ARG B 1 102 ? -25.672 21.047 11.781 1 90.88 102 ARG B N 1
ATOM 3426 C CA . ARG B 1 102 ? -26.531 22.203 11.992 1 90.88 102 ARG B CA 1
ATOM 3427 C C . ARG B 1 102 ? -26.078 22.984 13.219 1 90.88 102 ARG B C 1
ATOM 3429 O O . ARG B 1 102 ? -26.094 24.219 13.211 1 90.88 102 ARG B O 1
ATOM 3436 N N . ARG B 1 103 ? -25.75 22.266 14.18 1 87.94 103 ARG B N 1
ATOM 3437 C CA . ARG B 1 103 ? -25.234 22.922 15.375 1 87.94 103 ARG B CA 1
ATOM 3438 C C . ARG B 1 103 ? -23.922 23.656 15.078 1 87.94 103 ARG B C 1
ATOM 3440 O O . ARG B 1 103 ? -23.734 24.797 15.508 1 87.94 103 ARG B O 1
ATOM 3447 N N . LEU B 1 104 ? -23.109 23.031 14.391 1 85.38 104 LEU B N 1
ATOM 3448 C CA . LEU B 1 104 ? -21.844 23.625 14.008 1 85.38 104 LEU B CA 1
ATOM 3449 C C . LEU B 1 104 ? -22.047 24.859 13.148 1 85.38 104 LEU B C 1
ATOM 3451 O O . LEU B 1 104 ? -21.375 25.875 13.336 1 85.38 104 LEU B O 1
ATOM 3455 N N . LEU B 1 105 ? -22.984 24.766 12.273 1 89.25 105 LEU B N 1
ATOM 3456 C CA . LEU B 1 105 ? -23.312 25.875 11.383 1 89.25 105 LEU B CA 1
ATOM 3457 C C . LEU B 1 105 ? -23.719 27.109 12.188 1 89.25 105 LEU B C 1
ATOM 3459 O O . LEU B 1 105 ? -23.297 28.234 11.875 1 89.25 105 LEU B O 1
ATOM 3463 N N . ALA B 1 106 ? -24.469 26.859 13.141 1 88.25 106 ALA B N 1
ATOM 3464 C CA . ALA B 1 106 ? -24.953 27.969 13.969 1 88.25 106 ALA B CA 1
ATOM 3465 C C . ALA B 1 106 ? -23.781 28.688 14.641 1 88.25 106 ALA B C 1
ATOM 3467 O O . ALA B 1 106 ? -23.734 29.922 14.672 1 88.25 106 ALA B O 1
ATOM 3468 N N . VAL B 1 107 ? -22.891 27.922 15.094 1 81.81 107 VAL B N 1
ATOM 3469 C CA . VAL B 1 107 ? -21.719 28.469 15.75 1 81.81 107 VAL B CA 1
ATOM 3470 C C . VAL B 1 107 ? -20.859 29.219 14.734 1 81.81 107 VAL B C 1
ATOM 3472 O O . VAL B 1 107 ? -20.375 30.312 15.008 1 81.81 107 VAL B O 1
ATOM 3475 N N . GLN B 1 108 ? -20.656 28.641 13.625 1 84.38 108 GLN B N 1
ATOM 3476 C CA . GLN B 1 108 ? -19.859 29.25 12.57 1 84.38 108 GLN B CA 1
ATOM 3477 C C . GLN B 1 108 ? -20.453 30.562 12.094 1 84.38 108 GLN B C 1
ATOM 3479 O O . GLN B 1 108 ? -19.734 31.547 11.891 1 84.38 108 GLN B O 1
ATOM 3484 N N . GLU B 1 109 ? -21.703 30.547 11.984 1 87.75 109 GLU B N 1
ATOM 3485 C CA . GLU B 1 109 ? -22.391 31.766 11.594 1 87.75 109 GLU B CA 1
ATOM 3486 C C . GLU B 1 109 ? -22.234 32.844 12.648 1 87.75 109 GLU B C 1
ATOM 3488 O O . GLU B 1 109 ? -22.031 34.031 12.32 1 87.75 109 GLU B O 1
ATOM 3493 N N . GLN B 1 110 ? -22.328 32.469 13.82 1 84.25 110 GLN B N 1
ATOM 3494 C CA . GLN B 1 110 ? -22.156 33.406 14.922 1 84.25 110 GLN B CA 1
ATOM 3495 C C . GLN B 1 110 ? -20.75 34 14.922 1 84.25 110 GLN B C 1
ATOM 3497 O O . GLN B 1 110 ? -20.562 35.188 15.297 1 84.25 110 GLN B O 1
ATOM 3502 N N . LEU B 1 111 ? -19.891 33.188 14.469 1 80.31 111 LEU B N 1
ATOM 3503 C CA . LEU B 1 111 ? -18.5 33.625 14.422 1 80.31 111 LEU B CA 1
ATOM 3504 C C . LEU B 1 111 ? -18.219 34.406 13.141 1 80.31 111 LEU B C 1
ATOM 3506 O O . LEU B 1 111 ? -17.078 34.812 12.898 1 80.31 111 LEU B O 1
ATOM 3510 N N . GLY B 1 112 ? -19.219 34.531 12.305 1 80.69 112 GLY B N 1
ATOM 3511 C CA . GLY B 1 112 ? -19.109 35.375 11.109 1 80.69 112 GLY B CA 1
ATOM 3512 C C . GLY B 1 112 ? -18.453 34.656 9.945 1 80.69 112 GLY B C 1
ATOM 3513 O O . GLY B 1 112 ? -17.953 35.281 9.016 1 80.69 112 GLY B O 1
ATOM 3514 N N . MET B 1 113 ? -18.453 33.375 10.031 1 83.88 113 MET B N 1
ATOM 3515 C CA . MET B 1 113 ? -17.844 32.625 8.945 1 83.88 113 MET B CA 1
ATOM 3516 C C . MET B 1 113 ? -18.781 32.562 7.738 1 83.88 113 MET B C 1
ATOM 3518 O O . MET B 1 113 ? -20 32.625 7.887 1 83.88 113 MET B O 1
ATOM 3522 N N . ASP B 1 114 ? -18.141 32.562 6.586 1 88.75 114 ASP B N 1
ATOM 3523 C CA . ASP B 1 114 ? -18.906 32.375 5.348 1 88.75 114 ASP B CA 1
ATOM 3524 C C . ASP B 1 114 ? -19.203 30.906 5.086 1 88.75 114 ASP B C 1
ATOM 3526 O O . ASP B 1 114 ? -18.422 30.219 4.418 1 88.75 114 ASP B O 1
ATOM 3530 N N . VAL B 1 115 ? -20.328 30.438 5.578 1 93.56 115 VAL B N 1
ATOM 3531 C CA . VAL B 1 115 ? -20.75 29.047 5.465 1 93.56 115 VAL B CA 1
ATOM 3532 C C . VAL B 1 115 ? -22.219 29 5.039 1 93.56 115 VAL B C 1
ATOM 3534 O O . VAL B 1 115 ? -22.969 29.938 5.281 1 93.56 115 VAL B O 1
ATOM 3537 N N . GLU B 1 116 ? -22.594 27.922 4.355 1 94.69 116 GLU B N 1
ATOM 3538 C CA . GLU B 1 116 ? -23.969 27.766 3.871 1 94.69 116 GLU B CA 1
ATOM 3539 C C . GLU B 1 116 ? -24.406 26.312 3.98 1 94.69 116 GLU B C 1
ATOM 3541 O O . GLU B 1 116 ? -23.656 25.391 3.65 1 94.69 116 GLU B O 1
ATOM 3546 N N . TRP B 1 117 ? -25.609 26.188 4.52 1 95.12 117 TRP B N 1
ATOM 3547 C CA . TRP B 1 117 ? -26.219 24.859 4.508 1 95.12 117 TRP B CA 1
ATOM 3548 C C . TRP B 1 117 ? -26.656 24.469 3.102 1 95.12 117 TRP B C 1
ATOM 3550 O O . TRP B 1 117 ? -27.281 25.281 2.396 1 95.12 117 TRP B O 1
ATOM 3560 N N . VAL B 1 118 ? -26.312 23.266 2.695 1 95.25 118 VAL B N 1
ATOM 3561 C CA . VAL B 1 118 ? -26.672 22.797 1.36 1 95.25 118 VAL B CA 1
ATOM 3562 C C . VAL B 1 118 ? -27.406 21.453 1.462 1 95.25 118 VAL B C 1
ATOM 3564 O O . VAL B 1 118 ? -27.078 20.625 2.316 1 95.25 118 VAL B O 1
ATOM 3567 N N . ARG B 1 119 ? -28.5 21.25 0.573 1 91.56 119 ARG B N 1
ATOM 3568 C CA . ARG B 1 119 ? -29.281 20.016 0.549 1 91.56 119 ARG B CA 1
ATOM 3569 C C . ARG B 1 119 ? -28.922 19.172 -0.67 1 91.56 119 ARG B C 1
ATOM 3571 O O . ARG B 1 119 ? -28.062 19.547 -1.467 1 91.56 119 ARG B O 1
ATOM 3578 N N . SER B 1 120 ? -29.484 18.109 -0.701 1 87 120 SER B N 1
ATOM 3579 C CA . SER B 1 120 ? -29.109 17 -1.574 1 87 120 SER B CA 1
ATOM 3580 C C . SER B 1 120 ? -28.984 17.453 -3.023 1 87 120 SER B C 1
ATOM 3582 O O . SER B 1 120 ? -27.969 17.188 -3.676 1 87 120 SER B O 1
ATOM 3584 N N . ARG B 1 121 ? -29.938 18.172 -3.639 1 89 121 ARG B N 1
ATOM 3585 C CA . ARG B 1 121 ? -29.906 18.609 -5.031 1 89 121 ARG B CA 1
ATOM 3586 C C . ARG B 1 121 ? -28.703 19.5 -5.301 1 89 121 ARG B C 1
ATOM 3588 O O . ARG B 1 121 ? -27.984 19.312 -6.281 1 89 121 ARG B O 1
ATOM 3595 N N . ASP B 1 122 ? -28.469 20.375 -4.414 1 92.56 122 ASP B N 1
ATOM 3596 C CA . ASP B 1 122 ? -27.344 21.297 -4.578 1 92.56 122 ASP B CA 1
ATOM 3597 C C . ASP B 1 122 ? -26.016 20.594 -4.387 1 92.56 122 ASP B C 1
ATOM 3599 O O . ASP B 1 122 ? -25.031 20.906 -5.074 1 92.56 122 ASP B O 1
ATOM 3603 N N . LEU B 1 123 ? -25.969 19.703 -3.475 1 93.5 123 LEU B N 1
ATOM 3604 C CA . LEU B 1 123 ? -24.734 18.938 -3.262 1 93.5 123 LEU B CA 1
ATOM 3605 C C . LEU B 1 123 ? -24.344 18.188 -4.535 1 93.5 123 LEU B C 1
ATOM 3607 O O . LEU B 1 123 ? -23.156 18.172 -4.895 1 93.5 123 LEU B O 1
ATOM 3611 N N . ARG B 1 124 ? -25.281 17.609 -5.168 1 91.44 124 ARG B N 1
ATOM 3612 C CA . ARG B 1 124 ? -25.016 16.859 -6.395 1 91.44 124 ARG B CA 1
ATOM 3613 C C . ARG B 1 124 ? -24.516 17.766 -7.504 1 91.44 124 ARG B C 1
ATOM 3615 O O . ARG B 1 124 ? -23.688 17.359 -8.328 1 91.44 124 ARG B O 1
ATOM 3622 N N . ARG B 1 125 ? -25.078 18.922 -7.516 1 94.19 125 ARG B N 1
ATOM 3623 C CA . ARG B 1 125 ? -24.609 19.891 -8.5 1 94.19 125 ARG B CA 1
ATOM 3624 C C . ARG B 1 125 ? -23.188 20.328 -8.219 1 94.19 125 ARG B C 1
ATOM 3626 O O . ARG B 1 125 ? -22.375 20.453 -9.141 1 94.19 125 ARG B O 1
ATOM 3633 N N . LEU B 1 126 ? -22.906 20.547 -6.969 1 95 126 LEU B N 1
ATOM 3634 C CA . LEU B 1 126 ? -21.578 21 -6.566 1 95 126 LEU B CA 1
ATOM 3635 C C . LEU B 1 126 ? -20.547 19.906 -6.734 1 95 126 LEU B C 1
ATOM 3637 O O . LEU B 1 126 ? -19.406 20.156 -7.16 1 95 126 LEU B O 1
ATOM 3641 N N . GLU B 1 127 ? -20.938 18.641 -6.379 1 97 127 GLU B N 1
ATOM 3642 C CA . GLU B 1 127 ? -20.047 17.484 -6.445 1 97 127 GLU B CA 1
ATOM 3643 C C . GLU B 1 127 ? -20.797 16.234 -6.91 1 97 127 GLU B C 1
ATOM 3645 O O . GLU B 1 127 ? -21.234 15.422 -6.09 1 97 127 GLU B O 1
ATOM 3650 N N . PRO B 1 128 ? -20.844 15.969 -8.195 1 95.38 128 PRO B N 1
ATOM 3651 C CA . PRO B 1 128 ? -21.609 14.852 -8.758 1 95.38 128 PRO B CA 1
ATOM 3652 C C . PRO B 1 128 ? -21.078 13.492 -8.32 1 95.38 128 PRO B C 1
ATOM 3654 O O . PRO B 1 128 ? -21.812 12.492 -8.367 1 95.38 128 PRO B O 1
ATOM 3657 N N . ALA B 1 129 ? -19.859 13.414 -7.891 1 96.31 129 ALA B N 1
ATOM 3658 C CA . ALA B 1 129 ? -19.219 12.148 -7.543 1 96.31 129 ALA B CA 1
ATOM 3659 C C . ALA B 1 129 ? -19.656 11.688 -6.152 1 96.31 129 ALA B C 1
ATOM 3661 O O . ALA B 1 129 ? -19.422 10.539 -5.773 1 96.31 129 ALA B O 1
ATOM 3662 N N . LEU B 1 130 ? -20.312 12.547 -5.367 1 96.69 130 LEU B N 1
ATOM 3663 C CA . LEU B 1 130 ? -20.766 12.172 -4.031 1 96.69 130 LEU B CA 1
ATOM 3664 C C . LEU B 1 130 ? -21.828 11.086 -4.098 1 96.69 130 LEU B C 1
ATOM 3666 O O . LEU B 1 130 ? -22.672 11.094 -5 1 96.69 130 LEU B O 1
ATOM 3670 N N . SER B 1 131 ? -21.781 10.242 -3.139 1 95.69 131 SER B N 1
ATOM 3671 C CA . SER B 1 131 ? -22.797 9.203 -3.012 1 95.69 131 SER B CA 1
ATOM 3672 C C . SER B 1 131 ? -24.188 9.812 -2.869 1 95.69 131 SER B C 1
ATOM 3674 O O . SER B 1 131 ? -24.375 10.82 -2.182 1 95.69 131 SER B O 1
ATOM 3676 N N . PRO B 1 132 ? -25.219 9.125 -3.385 1 92.25 132 PRO B N 1
ATOM 3677 C CA . PRO B 1 132 ? -26.594 9.594 -3.193 1 92.25 132 PRO B CA 1
ATOM 3678 C C . PRO B 1 132 ? -27.047 9.508 -1.737 1 92.25 132 PRO B C 1
ATOM 3680 O O . PRO B 1 132 ? -28.062 10.117 -1.366 1 92.25 132 PRO B O 1
ATOM 3683 N N . SER B 1 133 ? -26.312 8.836 -0.969 1 90.81 133 SER B N 1
ATOM 3684 C CA . SER B 1 133 ? -26.672 8.695 0.439 1 90.81 133 SER B CA 1
ATOM 3685 C C . SER B 1 133 ? -26.344 9.969 1.217 1 90.81 133 SER B C 1
ATOM 3687 O O . SER B 1 133 ? -26.844 10.172 2.328 1 90.81 133 SER B O 1
ATOM 3689 N N . VAL B 1 134 ? -25.469 10.797 0.682 1 93.31 134 VAL B N 1
ATOM 3690 C CA . VAL B 1 134 ? -25.156 12.078 1.297 1 93.31 134 VAL B CA 1
ATOM 3691 C C . VAL B 1 134 ? -26.266 13.086 1.008 1 93.31 134 VAL B C 1
ATOM 3693 O O . VAL B 1 134 ? -26.453 13.5 -0.14 1 93.31 134 VAL B O 1
ATOM 3696 N N . ARG B 1 135 ? -26.938 13.508 2.08 1 90 135 ARG B N 1
ATOM 3697 C CA . ARG B 1 135 ? -28.172 14.242 1.821 1 90 135 ARG B CA 1
ATOM 3698 C C . ARG B 1 135 ? -28 15.719 2.162 1 90 135 ARG B C 1
ATOM 3700 O O . ARG B 1 135 ? -28.797 16.562 1.731 1 90 135 ARG B O 1
ATOM 3707 N N . SER B 1 136 ? -27.062 16.047 2.963 1 94.56 136 SER B N 1
ATOM 3708 C CA . SER B 1 136 ? -26.859 17.453 3.322 1 94.56 136 SER B CA 1
ATOM 3709 C C . SER B 1 136 ? -25.406 17.703 3.707 1 94.56 136 SER B C 1
ATOM 3711 O O . SER B 1 136 ? -24.625 16.766 3.855 1 94.56 136 SER B O 1
ATOM 3713 N N . GLY B 1 137 ? -25.062 19.031 3.814 1 94.94 137 GLY B N 1
ATOM 3714 C CA . GLY B 1 137 ? -23.734 19.422 4.23 1 94.94 137 GLY B CA 1
ATOM 3715 C C . GLY B 1 137 ? -23.578 20.922 4.406 1 94.94 137 GLY B C 1
ATOM 3716 O O . GLY B 1 137 ? -24.562 21.672 4.344 1 94.94 137 GLY B O 1
ATOM 3717 N N . ILE B 1 138 ? -22.422 21.297 4.805 1 95.56 138 ILE B N 1
ATOM 3718 C CA . ILE B 1 138 ? -22.047 22.703 4.93 1 95.56 138 ILE B CA 1
ATOM 3719 C C . ILE B 1 138 ? -21.016 23.062 3.863 1 95.56 138 ILE B C 1
ATOM 3721 O O . ILE B 1 138 ? -19.969 22.406 3.76 1 95.56 138 ILE B O 1
ATOM 3725 N N . ARG B 1 139 ? -21.344 24.078 3.064 1 96.31 139 ARG B N 1
ATOM 3726 C CA . ARG B 1 139 ? -20.406 24.594 2.078 1 96.31 139 ARG B CA 1
ATOM 3727 C C . ARG B 1 139 ? -19.531 25.688 2.682 1 96.31 139 ARG B C 1
ATOM 3729 O O . ARG B 1 139 ? -20.031 26.609 3.322 1 96.31 139 ARG B O 1
ATOM 3736 N N . VAL B 1 140 ? -18.25 25.531 2.539 1 95.25 140 VAL B N 1
ATOM 3737 C CA . VAL B 1 140 ? -17.266 26.5 2.998 1 95.25 140 VAL B CA 1
ATOM 3738 C C . VAL B 1 140 ? -16.375 26.906 1.831 1 95.25 140 VAL B C 1
ATOM 3740 O O . VAL B 1 140 ? -15.438 26.188 1.462 1 95.25 140 VAL B O 1
ATOM 3743 N N . ASP B 1 141 ? -16.5 28.094 1.394 1 94.44 141 ASP B N 1
ATOM 3744 C CA . ASP B 1 141 ? -15.805 28.516 0.18 1 94.44 141 ASP B CA 1
ATOM 3745 C C . ASP B 1 141 ? -14.406 29.047 0.499 1 94.44 141 ASP B C 1
ATOM 3747 O O . ASP B 1 141 ? -13.539 29.078 -0.376 1 94.44 141 ASP B O 1
ATOM 3751 N N . GLY B 1 142 ? -14.164 29.359 1.711 1 93.44 142 GLY B N 1
ATOM 3752 C CA . GLY B 1 142 ? -12.914 30.016 2.084 1 93.44 142 GLY B CA 1
ATOM 3753 C C . GLY B 1 142 ? -11.781 29.031 2.33 1 93.44 142 GLY B C 1
ATOM 3754 O O . GLY B 1 142 ? -10.648 29.438 2.596 1 93.44 142 GLY B O 1
ATOM 3755 N N . ASP B 1 143 ? -12.078 27.734 2.24 1 95.19 143 ASP B N 1
ATOM 3756 C CA . ASP B 1 143 ? -11.047 26.703 2.371 1 95.19 143 ASP B CA 1
ATOM 3757 C C . ASP B 1 143 ? -10.312 26.5 1.048 1 95.19 143 ASP B C 1
ATOM 3759 O O . ASP B 1 143 ? -10.875 26.734 -0.023 1 95.19 143 ASP B O 1
ATOM 3763 N N . HIS B 1 144 ? -9.039 26.141 1.133 1 97.56 144 HIS B N 1
ATOM 3764 C CA . HIS B 1 144 ? -8.164 25.922 -0.017 1 97.56 144 HIS B CA 1
ATOM 3765 C C . HIS B 1 144 ? -7.293 24.688 0.178 1 97.56 144 HIS B C 1
ATOM 3767 O O . HIS B 1 144 ? -7.52 23.891 1.099 1 97.56 144 HIS B O 1
ATOM 3773 N N . GLN B 1 145 ? -6.449 24.469 -0.791 1 98.06 145 GLN B N 1
ATOM 3774 C CA . GLN B 1 145 ? -5.488 23.375 -0.653 1 98.06 145 GLN B CA 1
ATOM 3775 C C . GLN B 1 145 ? -4.188 23.703 -1.381 1 98.06 145 GLN B C 1
ATOM 3777 O O . GLN B 1 145 ? -4.16 24.562 -2.268 1 98.06 145 GLN B O 1
ATOM 3782 N N . VAL B 1 146 ? -3.133 23.016 -0.964 1 98.62 146 VAL B N 1
ATOM 3783 C CA . VAL B 1 146 ? -1.851 23 -1.659 1 98.62 146 VAL B CA 1
ATOM 3784 C C . VAL B 1 146 ? -1.321 21.562 -1.712 1 98.62 146 VAL B C 1
ATOM 3786 O O . VAL B 1 146 ? -1.824 20.688 -1.01 1 98.62 146 VAL B O 1
ATOM 3789 N N . ASP B 1 147 ? -0.38 21.375 -2.637 1 98.62 147 ASP B N 1
ATOM 3790 C CA . ASP B 1 147 ? 0.398 20.141 -2.619 1 98.62 147 ASP B CA 1
ATOM 3791 C C . ASP B 1 147 ? 1.481 20.188 -1.543 1 98.62 147 ASP B C 1
ATOM 3793 O O . ASP B 1 147 ? 2.523 20.828 -1.732 1 98.62 147 ASP B O 1
ATOM 3797 N N . ASN B 1 148 ? 1.231 19.5 -0.477 1 98.56 148 ASN B N 1
ATOM 3798 C CA . ASN B 1 148 ? 2.125 19.578 0.674 1 98.56 148 ASN B CA 1
ATOM 3799 C C . ASN B 1 148 ? 3.523 19.078 0.332 1 98.56 148 ASN B C 1
ATOM 3801 O O . ASN B 1 148 ? 4.52 19.609 0.837 1 98.56 148 ASN B O 1
ATOM 3805 N N . ARG B 1 149 ? 3.609 18.062 -0.477 1 98.62 149 ARG B N 1
ATOM 3806 C CA . ARG B 1 149 ? 4.914 17.516 -0.828 1 98.62 149 ARG B CA 1
ATOM 3807 C C . ARG B 1 149 ? 5.68 18.469 -1.748 1 98.62 149 ARG B C 1
ATOM 3809 O O . ARG B 1 149 ? 6.875 18.688 -1.564 1 98.62 149 ARG B O 1
ATOM 3816 N N . ALA B 1 150 ? 4.992 19.031 -2.691 1 98.62 150 ALA B N 1
ATOM 3817 C CA . ALA B 1 150 ? 5.621 20.062 -3.512 1 98.62 150 ALA B CA 1
ATOM 3818 C C . ALA B 1 150 ? 6.086 21.25 -2.656 1 98.62 150 ALA B C 1
ATOM 3820 O O . ALA B 1 150 ? 7.148 21.812 -2.902 1 98.62 150 ALA B O 1
ATOM 3821 N N . LEU B 1 151 ? 5.297 21.578 -1.688 1 98.81 151 LEU B N 1
ATOM 3822 C CA . LEU B 1 151 ? 5.609 22.688 -0.808 1 98.81 151 LEU B CA 1
ATOM 3823 C C . LEU B 1 151 ? 6.898 22.438 -0.036 1 98.81 151 LEU B C 1
ATOM 3825 O O . LEU B 1 151 ? 7.844 23.219 -0.114 1 98.81 151 LEU B O 1
ATOM 3829 N N . VAL B 1 152 ? 6.984 21.359 0.651 1 98.75 152 VAL B N 1
ATOM 3830 C CA . VAL B 1 152 ? 8.117 21.141 1.546 1 98.75 152 VAL B CA 1
ATOM 3831 C C . VAL B 1 152 ? 9.375 20.859 0.729 1 98.75 152 VAL B C 1
ATOM 3833 O O . VAL B 1 152 ? 10.469 21.297 1.087 1 98.75 152 VAL B O 1
ATOM 3836 N N . GLU B 1 153 ? 9.25 20.109 -0.368 1 98.69 153 GLU B N 1
ATOM 3837 C CA . GLU B 1 153 ? 10.391 19.891 -1.245 1 98.69 153 GLU B CA 1
ATOM 3838 C C . GLU B 1 153 ? 10.844 21.188 -1.892 1 98.69 153 GLU B C 1
ATOM 3840 O O . GLU B 1 153 ? 12.047 21.438 -2.049 1 98.69 153 GLU B O 1
ATOM 3845 N N . GLY B 1 154 ? 9.875 21.938 -2.287 1 98.88 154 GLY B N 1
ATOM 3846 C CA . GLY B 1 154 ? 10.188 23.234 -2.85 1 98.88 154 GLY B CA 1
ATOM 3847 C C . GLY B 1 154 ? 10.906 24.141 -1.872 1 98.88 154 GLY B C 1
ATOM 3848 O O . GLY B 1 154 ? 11.898 24.781 -2.227 1 98.88 154 GLY B O 1
ATOM 3849 N N . LEU B 1 155 ? 10.406 24.203 -0.68 1 98.88 155 LEU B N 1
ATOM 3850 C CA . LEU B 1 155 ? 11.031 25.016 0.356 1 98.88 155 LEU B CA 1
ATOM 3851 C C . LEU B 1 155 ? 12.461 24.547 0.627 1 98.88 155 LEU B C 1
ATOM 3853 O O . LEU B 1 155 ? 13.367 25.359 0.788 1 98.88 155 LEU B O 1
ATOM 3857 N N . LEU B 1 156 ? 12.625 23.25 0.713 1 98.88 156 LEU B N 1
ATOM 3858 C CA . LEU B 1 156 ? 13.961 22.703 0.924 1 98.88 156 LEU B CA 1
ATOM 3859 C C . LEU B 1 156 ? 14.906 23.125 -0.192 1 98.88 156 LEU B C 1
ATOM 3861 O O . LEU B 1 156 ? 16.047 23.531 0.073 1 98.88 156 LEU B O 1
ATOM 3865 N N . THR B 1 157 ? 14.445 23.031 -1.368 1 98.75 157 THR B N 1
ATOM 3866 C CA . THR B 1 157 ? 15.234 23.438 -2.527 1 98.75 157 THR B CA 1
ATOM 3867 C C . THR B 1 157 ? 15.617 24.906 -2.445 1 98.75 157 THR B C 1
ATOM 3869 O O . THR B 1 157 ? 16.781 25.266 -2.645 1 98.75 157 THR B O 1
ATOM 3872 N N . LEU B 1 158 ? 14.672 25.766 -2.141 1 98.62 158 LEU B N 1
ATOM 3873 C CA . LEU B 1 158 ? 14.93 27.203 -2.006 1 98.62 158 LEU B CA 1
ATOM 3874 C C . LEU B 1 158 ? 15.977 27.469 -0.934 1 98.62 158 LEU B C 1
ATOM 3876 O O . LEU B 1 158 ? 16.891 28.266 -1.139 1 98.62 158 LEU B O 1
ATOM 3880 N N . CYS B 1 159 ? 15.844 26.75 0.154 1 98.69 159 CYS B N 1
ATOM 3881 C CA . CYS B 1 159 ? 16.797 26.938 1.25 1 98.69 159 CYS B CA 1
ATOM 3882 C C . CYS B 1 159 ? 18.188 26.484 0.843 1 98.69 159 CYS B C 1
ATOM 3884 O O . CYS B 1 159 ? 19.172 27.172 1.11 1 98.69 159 CYS B O 1
ATOM 3886 N N . ARG B 1 160 ? 18.281 25.422 0.131 1 97.94 160 ARG B N 1
ATOM 3887 C CA . ARG B 1 160 ? 19.578 24.859 -0.27 1 97.94 160 ARG B CA 1
ATOM 3888 C C . ARG B 1 160 ? 20.266 25.766 -1.294 1 97.94 160 ARG B C 1
ATOM 3890 O O . ARG B 1 160 ? 21.484 25.812 -1.365 1 97.94 160 ARG B O 1
ATOM 3897 N N . PHE B 1 161 ? 19.516 26.5 -1.998 1 97.25 161 PHE B N 1
ATOM 3898 C CA . PHE B 1 161 ? 20.078 27.328 -3.061 1 97.25 161 PHE B CA 1
ATOM 3899 C C . PHE B 1 161 ? 20.375 28.734 -2.551 1 97.25 161 PHE B C 1
ATOM 3901 O O . PHE B 1 161 ? 21.016 29.531 -3.238 1 97.25 161 PHE B O 1
ATOM 3908 N N . ASP B 1 162 ? 19.875 29.047 -1.433 1 97.5 162 ASP B N 1
ATOM 3909 C CA . ASP B 1 162 ? 20.172 30.328 -0.813 1 97.5 162 ASP B CA 1
ATOM 3910 C C . ASP B 1 162 ? 21.5 30.281 -0.061 1 97.5 162 ASP B C 1
ATOM 3912 O O . ASP B 1 162 ? 21.656 29.5 0.884 1 97.5 162 ASP B O 1
ATOM 3916 N N . GLY B 1 163 ? 22.453 31.047 -0.399 1 97.5 163 GLY B N 1
ATOM 3917 C CA . GLY B 1 163 ? 23.781 31.078 0.185 1 97.5 163 GLY B CA 1
ATOM 3918 C C . GLY B 1 163 ? 23.781 31.391 1.669 1 97.5 163 GLY B C 1
ATOM 3919 O O . GLY B 1 163 ? 24.766 31.125 2.367 1 97.5 163 GLY B O 1
ATOM 3920 N N . ARG B 1 164 ? 22.703 31.859 2.178 1 98.31 164 ARG B N 1
ATOM 3921 C CA . ARG B 1 164 ? 22.594 32.219 3.588 1 98.31 164 ARG B CA 1
ATOM 3922 C C . ARG B 1 164 ? 22.047 31.062 4.414 1 98.31 164 ARG B C 1
ATOM 3924 O O . ARG B 1 164 ? 22.016 31.125 5.645 1 98.31 164 ARG B O 1
ATOM 3931 N N . VAL B 1 165 ? 21.594 29.984 3.785 1 98.81 165 VAL B N 1
ATOM 3932 C CA . VAL B 1 165 ? 20.969 28.875 4.5 1 98.81 165 VAL B CA 1
ATOM 3933 C C . VAL B 1 165 ? 21.781 27.609 4.293 1 98.81 165 VAL B C 1
ATOM 3935 O O . VAL B 1 165 ? 22.141 27.266 3.16 1 98.81 165 VAL B O 1
ATOM 3938 N N . THR B 1 166 ? 22.141 26.938 5.324 1 98.62 166 THR B N 1
ATOM 3939 C CA . THR B 1 166 ? 22.734 25.594 5.297 1 98.62 166 THR B CA 1
ATOM 3940 C C . THR B 1 166 ? 21.781 24.594 5.945 1 98.62 166 THR B C 1
ATOM 3942 O O . THR B 1 166 ? 21.281 24.812 7.047 1 98.62 166 THR B O 1
ATOM 3945 N N . VAL B 1 167 ? 21.484 23.531 5.234 1 98.75 167 VAL B N 1
ATOM 3946 C CA . VAL B 1 167 ? 20.641 22.469 5.762 1 98.75 167 VAL B CA 1
ATOM 3947 C C . VAL B 1 167 ? 21.484 21.219 6.023 1 98.75 167 VAL B C 1
ATOM 3949 O O . VAL B 1 167 ? 22.031 20.625 5.09 1 98.75 167 VAL B O 1
ATOM 3952 N N . ASP B 1 168 ? 21.547 20.828 7.316 1 98.12 168 ASP B N 1
ATOM 3953 C CA . ASP B 1 168 ? 22.312 19.656 7.711 1 98.12 168 ASP B CA 1
ATOM 3954 C C . ASP B 1 168 ? 21.391 18.516 8.156 1 98.12 168 ASP B C 1
ATOM 3956 O O . ASP B 1 168 ? 20.266 18.766 8.594 1 98.12 168 ASP B O 1
ATOM 3960 N N . THR B 1 169 ? 21.875 17.297 8.102 1 98.06 169 THR B N 1
ATOM 3961 C CA . THR B 1 169 ? 21.062 16.125 8.414 1 98.06 169 THR B CA 1
ATOM 3962 C C . THR B 1 169 ? 21.344 15.641 9.828 1 98.06 169 THR B C 1
ATOM 3964 O O . THR B 1 169 ? 21.141 14.461 10.141 1 98.06 169 THR B O 1
ATOM 3967 N N . ASP B 1 170 ? 21.656 16.547 10.711 1 97.06 170 ASP B N 1
ATOM 3968 C CA . ASP B 1 170 ? 21.969 16.188 12.094 1 97.06 170 ASP B CA 1
ATOM 3969 C C . ASP B 1 170 ? 20.719 16.203 12.969 1 97.06 170 ASP B C 1
ATOM 3971 O O . ASP B 1 170 ? 19.844 17.062 12.812 1 97.06 170 ASP B O 1
ATOM 3975 N N . THR B 1 171 ? 20.734 15.273 13.875 1 97.56 171 THR B N 1
ATOM 3976 C CA . THR B 1 171 ? 19.766 15.32 14.961 1 97.56 171 THR B CA 1
ATOM 3977 C C . THR B 1 171 ? 20.219 16.297 16.047 1 97.56 171 THR B C 1
ATOM 3979 O O . THR B 1 171 ? 21.406 16.359 16.375 1 97.56 171 THR B O 1
ATOM 3982 N N . VAL B 1 172 ? 19.297 17.047 16.594 1 98.5 172 VAL B N 1
ATOM 3983 C CA . VAL B 1 172 ? 19.625 17.906 17.734 1 98.5 172 VAL B CA 1
ATOM 3984 C C . VAL B 1 172 ? 19.188 17.219 19.031 1 98.5 172 VAL B C 1
ATOM 3986 O O . VAL B 1 172 ? 18.016 16.875 19.203 1 98.5 172 VAL B O 1
ATOM 3989 N N . ALA B 1 173 ? 20.125 17.094 19.891 1 98.25 173 ALA B N 1
ATOM 3990 C CA . ALA B 1 173 ? 19.859 16.391 21.156 1 98.25 173 ALA B CA 1
ATOM 3991 C C . ALA B 1 173 ? 19.453 17.391 22.25 1 98.25 173 ALA B C 1
ATOM 3993 O O . ALA B 1 173 ? 18.641 17.062 23.109 1 98.25 173 ALA B O 1
ATOM 3994 N N . ALA B 1 174 ? 20.078 18.562 22.156 1 98.19 174 ALA B N 1
ATOM 3995 C CA . ALA B 1 174 ? 19.844 19.5 23.25 1 98.19 174 ALA B CA 1
ATOM 3996 C C . ALA B 1 174 ? 20.109 20.938 22.828 1 98.19 174 ALA B C 1
ATOM 3998 O O . ALA B 1 174 ? 20.906 21.172 21.922 1 98.19 174 ALA B O 1
ATOM 3999 N N . VAL B 1 175 ? 19.406 21.844 23.469 1 97.88 175 VAL B N 1
ATOM 4000 C CA . VAL B 1 175 ? 19.75 23.25 23.391 1 97.88 175 VAL B CA 1
ATOM 4001 C C . VAL B 1 175 ? 20.688 23.609 24.547 1 97.88 175 VAL B C 1
ATOM 4003 O O . VAL B 1 175 ? 20.453 23.234 25.688 1 97.88 175 VAL B O 1
ATOM 4006 N N . GLN B 1 176 ? 21.703 24.297 24.156 1 97.81 176 GLN B N 1
ATOM 4007 C CA . GLN B 1 176 ? 22.688 24.703 25.141 1 97.81 176 GLN B CA 1
ATOM 4008 C C . GLN B 1 176 ? 22.453 26.141 25.594 1 97.81 176 GLN B C 1
ATOM 4010 O O . GLN B 1 176 ? 22.109 27 24.781 1 97.81 176 GLN B O 1
ATOM 4015 N N . ARG B 1 177 ? 22.625 26.312 26.891 1 96.44 177 ARG B N 1
ATOM 4016 C CA . ARG B 1 177 ? 22.438 27.656 27.453 1 96.44 177 ARG B CA 1
ATOM 4017 C C . ARG B 1 177 ? 23.484 27.938 28.516 1 96.44 177 ARG B C 1
ATOM 4019 O O . ARG B 1 177 ? 24.031 27.031 29.141 1 96.44 177 ARG B O 1
ATOM 4026 N N . ASP B 1 178 ? 23.844 29.156 28.656 1 96.25 178 ASP B N 1
ATOM 4027 C CA . ASP B 1 178 ? 24.672 29.719 29.719 1 96.25 178 ASP B CA 1
ATOM 4028 C C . ASP B 1 178 ? 23.953 30.875 30.406 1 96.25 178 ASP B C 1
ATOM 4030 O O . ASP B 1 178 ? 23.672 31.906 29.781 1 96.25 178 ASP B O 1
ATOM 4034 N N . ASP B 1 179 ? 23.656 30.766 31.656 1 95.12 179 ASP B N 1
ATOM 4035 C CA . ASP B 1 179 ? 22.984 31.781 32.469 1 95.12 179 ASP B CA 1
ATOM 4036 C C . ASP B 1 179 ? 21.703 32.25 31.781 1 95.12 179 ASP B C 1
ATOM 4038 O O . ASP B 1 179 ? 21.5 33.469 31.594 1 95.12 179 ASP B O 1
ATOM 4042 N N . GLY B 1 180 ? 20.953 31.312 31.25 1 94.69 180 GLY B N 1
ATOM 4043 C CA . GLY B 1 180 ? 19.641 31.609 30.703 1 94.69 180 GLY B CA 1
ATOM 4044 C C . GLY B 1 180 ? 19.688 32.031 29.25 1 94.69 180 GLY B C 1
ATOM 4045 O O . GLY B 1 180 ? 18.641 32.219 28.609 1 94.69 180 GLY B O 1
ATOM 4046 N N . ARG B 1 181 ? 20.891 32.156 28.766 1 96.88 181 ARG B N 1
ATOM 4047 C CA . ARG B 1 181 ? 21.047 32.562 27.375 1 96.88 181 ARG B CA 1
ATOM 4048 C C . ARG B 1 181 ? 21.484 31.391 26.5 1 96.88 181 ARG B C 1
ATOM 4050 O O . ARG B 1 181 ? 22.406 30.656 26.844 1 96.88 181 ARG B O 1
ATOM 4057 N N . VAL B 1 182 ? 20.812 31.234 25.406 1 97.44 182 VAL B N 1
ATOM 4058 C CA . VAL B 1 182 ? 21.141 30.156 24.484 1 97.44 182 VAL B CA 1
ATOM 4059 C C . VAL B 1 182 ? 22.516 30.406 23.875 1 97.44 182 VAL B C 1
ATOM 4061 O O . VAL B 1 182 ? 22.859 31.531 23.531 1 97.44 182 VAL B O 1
ATOM 4064 N N . THR B 1 183 ? 23.312 29.344 23.766 1 97.88 183 THR B N 1
ATOM 4065 C CA . THR B 1 183 ? 24.656 29.453 23.203 1 97.88 183 THR B CA 1
ATOM 4066 C C . THR B 1 183 ? 24.828 28.516 22.016 1 97.88 183 THR B C 1
ATOM 4068 O O . THR B 1 183 ? 25.844 28.547 21.328 1 97.88 183 THR B O 1
ATOM 4071 N N . GLY B 1 184 ? 23.844 27.703 21.844 1 98.19 184 GLY B N 1
ATOM 4072 C CA . GLY B 1 184 ? 23.906 26.781 20.719 1 98.19 184 GLY B CA 1
ATOM 4073 C C . GLY B 1 184 ? 23.078 25.531 20.938 1 98.19 184 GLY B C 1
ATOM 4074 O O . GLY B 1 184 ? 22.125 25.531 21.719 1 98.19 184 GLY B O 1
ATOM 4075 N N . VAL B 1 185 ? 23.391 24.484 20.078 1 98.69 185 VAL B N 1
ATOM 4076 C CA . VAL B 1 185 ? 22.734 23.188 20.203 1 98.69 185 VAL B CA 1
ATOM 4077 C C . VAL B 1 185 ? 23.766 22.078 20.156 1 98.69 185 VAL B C 1
ATOM 4079 O O . VAL B 1 185 ? 24.844 22.234 19.562 1 98.69 185 VAL B O 1
ATOM 4082 N N . ALA B 1 186 ? 23.438 21.016 20.812 1 98.44 186 ALA B N 1
ATOM 4083 C CA . ALA B 1 186 ? 24.219 19.797 20.719 1 98.44 186 ALA B CA 1
ATOM 4084 C C . ALA B 1 186 ? 23.578 18.812 19.75 1 98.44 186 ALA B C 1
ATOM 4086 O O . ALA B 1 186 ? 22.375 18.562 19.828 1 98.44 186 ALA B O 1
ATOM 4087 N N . THR B 1 187 ? 24.422 18.297 18.875 1 98 187 THR B N 1
ATOM 4088 C CA . THR B 1 187 ? 23.922 17.297 17.922 1 98 187 THR B CA 1
ATOM 4089 C C . THR B 1 187 ? 23.938 15.906 18.547 1 98 187 THR B C 1
ATOM 4091 O O . THR B 1 187 ? 24.531 15.703 19.609 1 98 187 THR B O 1
ATOM 4094 N N . GLY B 1 188 ? 23.25 14.992 17.891 1 95.5 188 GLY B N 1
ATOM 4095 C CA . GLY B 1 188 ? 23.156 13.633 18.391 1 95.5 188 GLY B CA 1
ATOM 4096 C C . GLY B 1 188 ? 24.5 12.945 18.531 1 95.5 188 GLY B C 1
ATOM 4097 O O . GLY B 1 188 ? 24.672 12.062 19.375 1 95.5 188 GLY B O 1
ATOM 4098 N N . ASP B 1 189 ? 25.406 13.406 17.766 1 94.06 189 ASP B N 1
ATOM 4099 C CA . ASP B 1 189 ? 26.734 12.773 17.812 1 94.06 189 ASP B CA 1
ATOM 4100 C C . ASP B 1 189 ? 27.656 13.508 18.781 1 94.06 189 ASP B C 1
ATOM 4102 O O . ASP B 1 189 ? 28.844 13.172 18.875 1 94.06 189 ASP B O 1
ATOM 4106 N N . GLY B 1 190 ? 27.188 14.477 19.375 1 92.25 190 GLY B N 1
ATOM 4107 C CA . GLY B 1 190 ? 27.938 15.102 20.453 1 92.25 190 GLY B CA 1
ATOM 4108 C C . GLY B 1 190 ? 28.609 16.406 20.047 1 92.25 190 GLY B C 1
ATOM 4109 O O . GLY B 1 190 ? 29.203 17.078 20.875 1 92.25 190 GLY B O 1
ATOM 4110 N N . ARG B 1 191 ? 28.547 16.781 18.797 1 95.06 191 ARG B N 1
ATOM 4111 C CA . ARG B 1 191 ? 29.109 18.062 18.344 1 95.06 191 ARG B CA 1
ATOM 4112 C C . ARG B 1 191 ? 28.234 19.234 18.781 1 95.06 191 ARG B C 1
ATOM 4114 O O . ARG B 1 191 ? 27.031 19.078 18.969 1 95.06 191 ARG B O 1
ATOM 4121 N N . THR B 1 192 ? 28.875 20.391 18.891 1 96.88 192 THR B N 1
ATOM 4122 C CA . THR B 1 192 ? 28.156 21.609 19.234 1 96.88 192 THR B CA 1
ATOM 4123 C C . THR B 1 192 ? 28.094 22.562 18.047 1 96.88 192 THR B C 1
ATOM 4125 O O . THR B 1 192 ? 29.094 22.766 17.359 1 96.88 192 THR B O 1
ATOM 4128 N N . VAL B 1 193 ? 26.984 23.062 17.812 1 98.31 193 VAL B N 1
ATOM 4129 C CA . VAL B 1 193 ? 26.797 24.141 16.844 1 98.31 193 VAL B CA 1
ATOM 4130 C C . VAL B 1 193 ? 26.469 25.438 17.578 1 98.31 193 VAL B C 1
ATOM 4132 O O . VAL B 1 193 ? 25.375 25.562 18.156 1 98.31 193 VAL B O 1
ATOM 4135 N N . ARG B 1 194 ? 27.359 26.375 17.531 1 97.94 194 ARG B N 1
ATOM 4136 C CA . ARG B 1 194 ? 27.188 27.625 18.266 1 97.94 194 ARG B CA 1
ATOM 4137 C C . ARG B 1 194 ? 26.188 28.547 17.578 1 97.94 194 ARG B C 1
ATOM 4139 O O . ARG B 1 194 ? 26.188 28.625 16.344 1 97.94 194 ARG B O 1
ATOM 4146 N N . ALA B 1 195 ? 25.391 29.156 18.344 1 97.94 195 ALA B N 1
ATOM 4147 C CA . ALA B 1 195 ? 24.422 30.141 17.875 1 97.94 195 ALA B CA 1
ATOM 4148 C C . ALA B 1 195 ? 23.844 30.938 19.031 1 97.94 195 ALA B C 1
ATOM 4150 O O . ALA B 1 195 ? 23.594 30.391 20.109 1 97.94 195 ALA B O 1
ATOM 4151 N N . ASP B 1 196 ? 23.625 32.188 18.797 1 96.56 196 ASP B N 1
ATOM 4152 C CA . ASP B 1 196 ? 23.047 33.031 19.844 1 96.56 196 ASP B CA 1
ATOM 4153 C C . ASP B 1 196 ? 21.516 33.062 19.719 1 96.56 196 ASP B C 1
ATOM 4155 O O . ASP B 1 196 ? 20.844 33.594 20.609 1 96.56 196 ASP B O 1
ATOM 4159 N N . ARG B 1 197 ? 20.984 32.562 18.609 1 98.06 197 ARG B N 1
ATOM 4160 C CA . ARG B 1 197 ? 19.547 32.406 18.391 1 98.06 197 ARG B CA 1
ATOM 4161 C C . ARG B 1 197 ? 19.203 31.031 17.875 1 98.06 197 ARG B C 1
ATOM 4163 O O . ARG B 1 197 ? 19.906 30.469 17.031 1 98.06 197 ARG B O 1
ATOM 4170 N N . VAL B 1 198 ? 18.141 30.469 18.469 1 98.69 198 VAL B N 1
ATOM 4171 C CA . VAL B 1 198 ? 17.656 29.141 18.094 1 98.69 198 VAL B CA 1
ATOM 4172 C C . VAL B 1 198 ? 16.141 29.172 17.922 1 98.69 198 VAL B C 1
ATOM 4174 O O . VAL B 1 198 ? 15.43 29.781 18.719 1 98.69 198 VAL B O 1
ATOM 4177 N N . VAL B 1 199 ? 15.656 28.641 16.844 1 98.81 199 VAL B N 1
ATOM 4178 C CA . VAL B 1 199 ? 14.234 28.406 16.641 1 98.81 199 VAL B CA 1
ATOM 4179 C C . VAL B 1 199 ? 13.938 26.922 16.781 1 98.81 199 VAL B C 1
ATOM 4181 O O . VAL B 1 199 ? 14.547 26.094 16.094 1 98.81 199 VAL B O 1
ATOM 4184 N N . LEU B 1 200 ? 13.023 26.562 17.703 1 98.5 200 LEU B N 1
ATOM 4185 C CA . LEU B 1 200 ? 12.602 25.172 17.859 1 98.5 200 LEU B CA 1
ATOM 4186 C C . LEU B 1 200 ? 11.398 24.875 16.984 1 98.5 200 LEU B C 1
ATOM 4188 O O . LEU B 1 200 ? 10.273 25.25 17.297 1 98.5 200 LEU B O 1
ATOM 4192 N N . ALA B 1 201 ? 11.594 24.188 15.922 1 98.69 201 ALA B N 1
ATOM 4193 C CA . ALA B 1 201 ? 10.562 23.75 14.984 1 98.69 201 ALA B CA 1
ATOM 4194 C C . ALA B 1 201 ? 10.68 22.25 14.711 1 98.69 201 ALA B C 1
ATOM 4196 O O . ALA B 1 201 ? 10.617 21.812 13.555 1 98.69 201 ALA B O 1
ATOM 4197 N N . ALA B 1 202 ? 10.758 21.469 15.742 1 98 202 ALA B N 1
ATOM 4198 C CA . ALA B 1 202 ? 11.078 20.047 15.625 1 98 202 ALA B CA 1
ATOM 4199 C C . ALA B 1 202 ? 9.805 19.203 15.633 1 98 202 ALA B C 1
ATOM 4201 O O . ALA B 1 202 ? 9.859 18 15.914 1 98 202 ALA B O 1
ATOM 4202 N N . GLY B 1 203 ? 8.68 19.812 15.406 1 97.12 203 GLY B N 1
ATOM 4203 C CA . GLY B 1 203 ? 7.434 19.078 15.328 1 97.12 203 GLY B CA 1
ATOM 4204 C C . GLY B 1 203 ? 7.203 18.172 16.531 1 97.12 203 GLY B C 1
ATOM 4205 O O . GLY B 1 203 ? 7.363 18.609 17.672 1 97.12 203 GLY B O 1
ATOM 4206 N N . ALA B 1 204 ? 6.789 16.984 16.281 1 96.94 204 ALA B N 1
ATOM 4207 C CA . ALA B 1 204 ? 6.426 16.031 17.312 1 96.94 204 ALA B CA 1
ATOM 4208 C C . ALA B 1 204 ? 7.641 15.656 18.172 1 96.94 204 ALA B C 1
ATOM 4210 O O . ALA B 1 204 ? 7.496 15.133 19.281 1 96.94 204 ALA B O 1
ATOM 4211 N N . ARG B 1 205 ? 8.781 15.93 17.656 1 96.38 205 ARG B N 1
ATOM 4212 C CA . ARG B 1 205 ? 9.984 15.531 18.375 1 96.38 205 ARG B CA 1
ATOM 4213 C C . ARG B 1 205 ? 10.516 16.672 19.234 1 96.38 205 ARG B C 1
ATOM 4215 O O . ARG B 1 205 ? 11.57 16.547 19.859 1 96.38 205 ARG B O 1
ATOM 4222 N N . SER B 1 206 ? 9.812 17.766 19.281 1 96.88 206 SER B N 1
ATOM 4223 C CA . SER B 1 206 ? 10.211 18.922 20.078 1 96.88 206 SER B CA 1
ATOM 4224 C C . SER B 1 206 ? 10.383 18.547 21.547 1 96.88 206 SER B C 1
ATOM 4226 O O . SER B 1 206 ? 11.281 19.062 22.219 1 96.88 206 SER B O 1
ATOM 4228 N N . GLY B 1 207 ? 9.562 17.609 21.984 1 93.31 207 GLY B N 1
ATOM 4229 C CA . GLY B 1 207 ? 9.625 17.188 23.375 1 93.31 207 GLY B CA 1
ATOM 4230 C C . GLY B 1 207 ? 10.828 16.328 23.672 1 93.31 207 GLY B C 1
ATOM 4231 O O . GLY B 1 207 ? 11.141 16.078 24.844 1 93.31 207 GLY B O 1
ATOM 4232 N N . LEU B 1 208 ? 11.516 15.938 22.703 1 94.25 208 LEU B N 1
ATOM 4233 C CA . LEU B 1 208 ? 12.656 15.047 22.875 1 94.25 208 LEU B CA 1
ATOM 4234 C C . LEU B 1 208 ? 13.953 15.828 22.953 1 94.25 208 LEU B C 1
ATOM 4236 O O . LEU B 1 208 ? 15.016 15.258 23.234 1 94.25 208 LEU B O 1
ATOM 4240 N N . VAL B 1 209 ? 13.93 17.125 22.688 1 96.25 209 VAL B N 1
ATOM 4241 C CA . VAL B 1 209 ? 15.117 17.969 22.766 1 96.25 209 VAL B CA 1
ATOM 4242 C C . VAL B 1 209 ? 15.391 18.359 24.219 1 96.25 209 VAL B C 1
ATOM 4244 O O . VAL B 1 209 ? 14.547 18.969 24.875 1 96.25 209 VAL B O 1
ATOM 4247 N N . ASP B 1 210 ? 16.547 18.016 24.719 1 95.81 210 ASP B N 1
ATOM 4248 C CA . ASP B 1 210 ? 16.922 18.312 26.094 1 95.81 210 ASP B CA 1
ATOM 4249 C C . ASP B 1 210 ? 17.312 19.781 26.25 1 95.81 210 ASP B C 1
ATOM 4251 O O . ASP B 1 210 ? 17.516 20.484 25.266 1 95.81 210 ASP B O 1
ATOM 4255 N N . GLY B 1 211 ? 17.25 20.219 27.484 1 94.5 211 GLY B N 1
ATOM 4256 C CA . GLY B 1 211 ? 17.734 21.562 27.781 1 94.5 211 GLY B CA 1
ATOM 4257 C C . GLY B 1 211 ? 16.656 22.625 27.656 1 94.5 211 GLY B C 1
ATOM 4258 O O . GLY B 1 211 ? 16.953 23.828 27.719 1 94.5 211 GLY B O 1
ATOM 4259 N N . LEU B 1 212 ? 15.453 22.125 27.375 1 92.94 212 LEU B N 1
ATOM 4260 C CA . LEU B 1 212 ? 14.328 23.047 27.234 1 92.94 212 LEU B CA 1
ATOM 4261 C C . LEU B 1 212 ? 13.32 22.859 28.359 1 92.94 212 LEU B C 1
ATOM 4263 O O . LEU B 1 212 ? 13.016 21.719 28.734 1 92.94 212 LEU B O 1
ATOM 4267 N N . ASP B 1 213 ? 12.883 23.906 28.938 1 88.31 213 ASP B N 1
ATOM 4268 C CA . ASP B 1 213 ? 11.789 23.875 29.891 1 88.31 213 ASP B CA 1
ATOM 4269 C C . ASP B 1 213 ? 10.461 24.219 29.234 1 88.31 213 ASP B C 1
ATOM 4271 O O . ASP B 1 213 ? 9.828 25.219 29.578 1 88.31 213 ASP B O 1
ATOM 4275 N N . LEU B 1 214 ? 10.062 23.375 28.328 1 87.31 214 LEU B N 1
ATOM 4276 C CA . LEU B 1 214 ? 8.758 23.578 27.688 1 87.31 214 LEU B CA 1
ATOM 4277 C C . LEU B 1 214 ? 7.629 23.375 28.703 1 87.31 214 LEU B C 1
ATOM 4279 O O . LEU B 1 214 ? 7.598 22.359 29.406 1 87.31 214 LEU B O 1
ATOM 4283 N N . PRO B 1 215 ? 6.812 24.281 28.859 1 80.88 215 PRO B N 1
ATOM 4284 C CA . PRO B 1 215 ? 5.742 24.141 29.859 1 80.88 215 PRO B CA 1
ATOM 4285 C C . PRO B 1 215 ? 4.801 22.984 29.562 1 80.88 215 PRO B C 1
ATOM 4287 O O . PRO B 1 215 ? 4.172 22.438 30.469 1 80.88 215 PRO B O 1
ATOM 4290 N N . ALA B 1 216 ? 4.605 22.688 28.297 1 77.75 216 ALA B N 1
ATOM 4291 C CA . ALA B 1 216 ? 3.734 21.578 27.922 1 77.75 216 ALA B CA 1
ATOM 4292 C C . ALA B 1 216 ? 4.453 20.609 26.984 1 77.75 216 ALA B C 1
ATOM 4294 O O . ALA B 1 216 ? 5.215 21.031 26.109 1 77.75 216 ALA B O 1
ATOM 4295 N N . PRO B 1 217 ? 4.156 19.359 27.281 1 85.38 217 PRO B N 1
ATOM 4296 C CA . PRO B 1 217 ? 4.777 18.406 26.375 1 85.38 217 PRO B CA 1
ATOM 4297 C C . PRO B 1 217 ? 4.16 18.422 24.984 1 85.38 217 PRO B C 1
ATOM 4299 O O . PRO B 1 217 ? 2.955 18.641 24.844 1 85.38 217 PRO B O 1
ATOM 4302 N N . VAL B 1 218 ? 4.945 18.406 24 1 93.75 218 VAL B N 1
ATOM 4303 C CA . VAL B 1 218 ? 4.496 18.141 22.641 1 93.75 218 VAL B CA 1
ATOM 4304 C C . VAL B 1 218 ? 4.645 16.641 22.328 1 93.75 218 VAL B C 1
ATOM 4306 O O . VAL B 1 218 ? 5.754 16.109 22.328 1 93.75 218 VAL B O 1
ATOM 4309 N N . ARG B 1 219 ? 3.502 15.992 22.156 1 94.81 219 ARG B N 1
ATOM 4310 C CA . ARG B 1 219 ? 3.498 14.547 21.969 1 94.81 219 ARG B CA 1
ATOM 4311 C C . ARG B 1 219 ? 3.164 14.188 20.516 1 94.81 219 ARG B C 1
ATOM 4313 O O . ARG B 1 219 ? 2.512 14.961 19.828 1 94.81 219 ARG B O 1
ATOM 4320 N N . PRO B 1 220 ? 3.658 12.984 20.109 1 96.88 220 PRO B N 1
ATOM 4321 C CA . PRO B 1 220 ? 3.301 12.531 18.766 1 96.88 220 PRO B CA 1
ATOM 4322 C C . PRO B 1 220 ? 1.859 12.031 18.672 1 96.88 220 PRO B C 1
ATOM 4324 O O . PRO B 1 220 ? 1.425 11.234 19.5 1 96.88 220 PRO B O 1
ATOM 4327 N N . VAL B 1 221 ? 1.159 12.562 17.75 1 97.38 221 VAL B N 1
ATOM 4328 C CA . VAL B 1 221 ? -0.154 12.039 17.391 1 97.38 221 VAL B CA 1
ATOM 4329 C C . VAL B 1 221 ? -0.099 11.422 15.984 1 97.38 221 VAL B C 1
ATOM 4331 O O . VAL B 1 221 ? -0.033 12.148 14.992 1 97.38 221 VAL B O 1
ATOM 4334 N N . LYS B 1 222 ? -0.184 10.148 15.977 1 97.75 222 LYS B N 1
ATOM 4335 C CA . LYS B 1 222 ? -0.01 9.391 14.742 1 97.75 222 LYS B CA 1
ATOM 4336 C C . LYS B 1 222 ? -1.192 9.602 13.797 1 97.75 222 LYS B C 1
ATOM 4338 O O . LYS B 1 222 ? -2.348 9.594 14.234 1 97.75 222 LYS B O 1
ATOM 4343 N N . GLY B 1 223 ? -0.847 9.867 12.57 1 97.81 223 GLY B N 1
ATOM 4344 C CA . GLY B 1 223 ? -1.83 9.859 11.5 1 97.81 223 GLY B CA 1
ATOM 4345 C C . GLY B 1 223 ? -1.465 8.93 10.359 1 97.81 223 GLY B C 1
ATOM 4346 O O . GLY B 1 223 ? -0.294 8.828 9.984 1 97.81 223 GLY B O 1
ATOM 4347 N N . GLN B 1 224 ? -2.455 8.219 9.906 1 98.31 224 GLN B N 1
ATOM 4348 C CA . GLN B 1 224 ? -2.326 7.418 8.688 1 98.31 224 GLN B CA 1
ATOM 4349 C C . GLN B 1 224 ? -3.229 7.953 7.582 1 98.31 224 GLN B C 1
ATOM 4351 O O . GLN B 1 224 ? -4.375 8.328 7.836 1 98.31 224 GLN B O 1
ATOM 4356 N N . LEU B 1 225 ? -2.68 8.086 6.359 1 98.38 225 LEU B N 1
ATOM 4357 C CA . LEU B 1 225 ? -3.473 8.539 5.223 1 98.38 225 LEU B CA 1
ATOM 4358 C C . LEU B 1 225 ? -3.137 7.734 3.971 1 98.38 225 LEU B C 1
ATOM 4360 O O . LEU B 1 225 ? -2.135 7.016 3.941 1 98.38 225 LEU B O 1
ATOM 4364 N N . LEU B 1 226 ? -4.02 7.785 3.027 1 98.81 226 LEU B N 1
ATOM 4365 C CA . LEU B 1 226 ? -3.877 7.039 1.781 1 98.81 226 LEU B CA 1
ATOM 4366 C C . LEU B 1 226 ? -3.668 7.984 0.604 1 98.81 226 LEU B C 1
ATOM 4368 O O . LEU B 1 226 ? -4.316 9.031 0.52 1 98.81 226 LEU B O 1
ATOM 4372 N N . HIS B 1 227 ? -2.736 7.629 -0.234 1 98.81 227 HIS B N 1
ATOM 4373 C CA . HIS B 1 227 ? -2.611 8.258 -1.542 1 98.81 227 HIS B CA 1
ATOM 4374 C C . HIS B 1 227 ? -3.174 7.371 -2.643 1 98.81 227 HIS B C 1
ATOM 4376 O O . HIS B 1 227 ? -2.787 6.203 -2.764 1 98.81 227 HIS B O 1
ATOM 4382 N N . LEU B 1 228 ? -4.098 7.914 -3.365 1 98.75 228 LEU B N 1
ATOM 4383 C CA . LEU B 1 228 ? -4.719 7.266 -4.516 1 98.75 228 LEU B CA 1
ATOM 4384 C C . LEU B 1 228 ? -4.535 8.102 -5.777 1 98.75 228 LEU B C 1
ATOM 4386 O O . LEU B 1 228 ? -4.012 9.219 -5.715 1 98.75 228 LEU B O 1
ATOM 4390 N N . ARG B 1 229 ? -4.91 7.527 -6.898 1 98.5 229 ARG B N 1
ATOM 4391 C CA . ARG B 1 229 ? -4.855 8.258 -8.164 1 98.5 229 ARG B CA 1
ATOM 4392 C C . ARG B 1 229 ? -6.023 7.887 -9.062 1 98.5 229 ARG B C 1
ATOM 4394 O O . ARG B 1 229 ? -6.25 6.707 -9.336 1 98.5 229 ARG B O 1
ATOM 4401 N N . ASN B 1 230 ? -6.742 8.844 -9.383 1 97.31 230 ASN B N 1
ATOM 4402 C CA . ASN B 1 230 ? -7.781 8.68 -10.391 1 97.31 230 ASN B CA 1
ATOM 4403 C C . ASN B 1 230 ? -7.258 8.969 -11.789 1 97.31 230 ASN B C 1
ATOM 4405 O O . ASN B 1 230 ? -6.859 10.102 -12.086 1 97.31 230 ASN B O 1
ATOM 4409 N N . THR B 1 231 ? -7.203 8.047 -12.719 1 91.31 231 THR B N 1
ATOM 4410 C CA . THR B 1 231 ? -6.602 8.164 -14.047 1 91.31 231 THR B CA 1
ATOM 4411 C C . THR B 1 231 ? -7.375 9.156 -14.906 1 91.31 231 THR B C 1
ATOM 4413 O O . THR B 1 231 ? -6.793 9.828 -15.766 1 91.31 231 THR B O 1
ATOM 4416 N N . GLY B 1 232 ? -8.656 9.391 -14.719 1 91.44 232 GL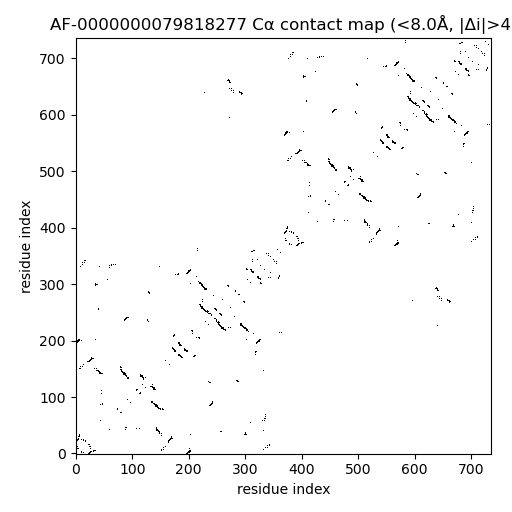Y B N 1
ATOM 4417 C CA . GLY B 1 232 ? -9.484 10.242 -15.562 1 91.44 232 GLY B CA 1
ATOM 4418 C C . GLY B 1 232 ? -9.445 11.703 -15.148 1 91.44 232 GLY B C 1
ATOM 4419 O O . GLY B 1 232 ? -10.164 12.531 -15.711 1 91.44 232 GLY B O 1
ATOM 4420 N N . GLY B 1 233 ? -8.555 12.062 -14.188 1 92.88 233 GLY B N 1
ATOM 4421 C CA . GLY B 1 233 ? -8.516 13.43 -13.695 1 92.88 233 GLY B CA 1
ATOM 4422 C C . GLY B 1 233 ? -9.102 13.578 -12.305 1 92.88 233 GLY B C 1
ATOM 4423 O O . GLY B 1 233 ? -9.289 12.594 -11.594 1 92.88 233 GLY B O 1
ATOM 4424 N N . PRO B 1 234 ? -9.32 14.844 -11.938 1 93.94 234 PRO B N 1
ATOM 4425 C CA . PRO B 1 234 ? -9.812 15.062 -10.578 1 93.94 234 PRO B CA 1
ATOM 4426 C C . PRO B 1 234 ? -11.195 14.461 -10.344 1 93.94 234 PRO B C 1
ATOM 4428 O O . PRO B 1 234 ? -12.109 14.688 -11.133 1 93.94 234 PRO B O 1
ATOM 4431 N N . LEU B 1 235 ? -11.281 13.75 -9.273 1 93.44 235 LEU B N 1
ATOM 4432 C CA . LEU B 1 235 ? -12.539 13.102 -8.914 1 93.44 235 LEU B CA 1
ATOM 4433 C C . LEU B 1 235 ? -13.508 14.102 -8.289 1 93.44 235 LEU B C 1
ATOM 4435 O O . LEU B 1 235 ? -14.727 13.953 -8.414 1 93.44 235 LEU B O 1
ATOM 4439 N N . LEU B 1 236 ? -12.969 15.078 -7.566 1 97.06 236 LEU B N 1
ATOM 4440 C CA . LEU B 1 236 ? -13.719 16.094 -6.832 1 97.06 236 LEU B CA 1
ATOM 4441 C C . LEU B 1 236 ? -13.188 17.484 -7.129 1 97.06 236 LEU B C 1
ATOM 4443 O O . LEU B 1 236 ? -12.016 17.641 -7.477 1 97.06 236 LEU B O 1
ATOM 4447 N N . ARG B 1 237 ? -14.047 18.453 -6.977 1 96.31 237 ARG B N 1
ATOM 4448 C CA . ARG B 1 237 ? -13.648 19.844 -7.164 1 96.31 237 ARG B CA 1
ATOM 4449 C C . ARG B 1 237 ? -13.305 20.5 -5.828 1 96.31 237 ARG B C 1
ATOM 4451 O O . ARG B 1 237 ? -12.523 21.438 -5.777 1 96.31 237 ARG B O 1
ATOM 4458 N N . ARG B 1 238 ? -13.906 19.984 -4.785 1 97.56 238 ARG B N 1
ATOM 4459 C CA . ARG B 1 238 ? -13.758 20.547 -3.443 1 97.56 238 ARG B CA 1
ATOM 4460 C C . ARG B 1 238 ? -13.164 19.516 -2.486 1 97.56 238 ARG B C 1
ATOM 4462 O O . ARG B 1 238 ? -13.188 18.312 -2.77 1 97.56 238 ARG B O 1
ATOM 4469 N N . ASN B 1 239 ? -12.562 20 -1.382 1 97.62 239 ASN B N 1
ATOM 4470 C CA . ASN B 1 239 ? -12.273 19.094 -0.281 1 97.62 239 ASN B CA 1
ATOM 4471 C C . ASN B 1 239 ? -13.555 18.547 0.35 1 97.62 239 ASN B C 1
ATOM 4473 O O . ASN B 1 239 ? -14.492 19.297 0.595 1 97.62 239 ASN B O 1
ATOM 4477 N N . ILE B 1 240 ? -13.57 17.281 0.544 1 97.5 240 ILE B N 1
ATOM 4478 C CA . ILE B 1 240 ? -14.727 16.672 1.201 1 97.5 240 ILE B CA 1
ATOM 4479 C C . ILE B 1 240 ? -14.336 16.234 2.611 1 97.5 240 ILE B C 1
ATOM 4481 O O . ILE B 1 240 ? -13.32 15.57 2.803 1 97.5 240 ILE B O 1
ATOM 4485 N N . ARG B 1 241 ? -15.117 16.641 3.543 1 95.81 241 ARG B N 1
ATOM 4486 C CA . ARG B 1 241 ? -14.938 16.203 4.922 1 95.81 241 ARG B CA 1
ATOM 4487 C C . ARG B 1 241 ? -16.172 15.469 5.434 1 95.81 241 ARG B C 1
ATOM 4489 O O . ARG B 1 241 ? -17.266 16.031 5.457 1 95.81 241 ARG B O 1
ATOM 4496 N N . GLY B 1 242 ? -15.977 14.211 5.754 1 93.25 242 GLY B N 1
ATOM 4497 C CA . GLY B 1 242 ? -17 13.438 6.445 1 93.25 242 GLY B CA 1
ATOM 4498 C C . GLY B 1 242 ? -16.672 13.188 7.906 1 93.25 242 GLY B C 1
ATOM 4499 O O . GLY B 1 242 ? -15.789 13.844 8.469 1 93.25 242 GLY B O 1
ATOM 4500 N N . GLU B 1 243 ? -17.438 12.352 8.547 1 90.31 243 GLU B N 1
ATOM 4501 C CA . GLU B 1 243 ? -17.25 12.062 9.961 1 90.31 243 GLU B CA 1
ATOM 4502 C C . GLU B 1 243 ? -15.953 11.297 10.203 1 90.31 243 GLU B C 1
ATOM 4504 O O . GLU B 1 243 ? -15.242 11.562 11.18 1 90.31 243 GLU B O 1
ATOM 4509 N N . ASP B 1 244 ? -15.656 10.422 9.258 1 92.69 244 ASP B N 1
ATOM 4510 C CA . ASP B 1 244 ? -14.602 9.453 9.57 1 92.69 244 ASP B CA 1
ATOM 4511 C C . ASP B 1 244 ? -13.398 9.641 8.656 1 92.69 244 ASP B C 1
ATOM 4513 O O . ASP B 1 244 ? -12.406 8.922 8.773 1 92.69 244 ASP B O 1
ATOM 4517 N N . CYS B 1 245 ? -13.492 10.578 7.727 1 96.19 245 CYS B N 1
ATOM 4518 C CA . CYS B 1 245 ? -12.359 10.82 6.844 1 96.19 245 CYS B CA 1
ATOM 4519 C C . CYS B 1 245 ? -12.531 12.133 6.086 1 96.19 245 CYS B C 1
ATOM 4521 O O . CYS B 1 245 ? -13.602 12.742 6.125 1 96.19 245 CYS B O 1
ATOM 4523 N N . TYR B 1 246 ? -11.508 12.602 5.523 1 97.38 246 TYR B N 1
ATOM 4524 C CA . TYR B 1 246 ? -11.555 13.625 4.488 1 97.38 246 TYR B CA 1
ATOM 4525 C C . TYR B 1 246 ? -11.016 13.094 3.164 1 97.38 246 TYR B C 1
ATOM 4527 O O . TYR B 1 246 ? -10.281 12.109 3.139 1 97.38 246 TYR B O 1
ATOM 4535 N N . ILE B 1 247 ? -11.406 13.719 2.078 1 98.44 247 ILE B N 1
ATOM 4536 C CA . ILE B 1 247 ? -10.938 13.398 0.732 1 98.44 247 ILE B CA 1
ATOM 4537 C C . ILE B 1 247 ? -10.484 14.68 0.029 1 98.44 247 ILE B C 1
ATOM 4539 O O . ILE B 1 247 ? -11.266 15.609 -0.146 1 98.44 247 ILE B O 1
ATOM 4543 N N . VAL B 1 248 ? -9.234 14.695 -0.36 1 98.25 248 VAL B N 1
ATOM 4544 C CA . VAL B 1 248 ? -8.656 15.828 -1.081 1 98.25 248 VAL B CA 1
ATOM 4545 C C . VAL B 1 248 ? -8.258 15.391 -2.488 1 98.25 248 VAL B C 1
ATOM 4547 O O . VAL B 1 248 ? -7.453 14.469 -2.656 1 98.25 248 VAL B O 1
ATOM 4550 N N . SER B 1 249 ? -8.836 16.047 -3.471 1 97.38 249 SER B N 1
ATOM 4551 C CA . SER B 1 249 ? -8.516 15.742 -4.863 1 97.38 249 SER B CA 1
ATOM 4552 C C . SER B 1 249 ? -7.648 16.844 -5.477 1 97.38 249 SER B C 1
ATOM 4554 O O . SER B 1 249 ? -7.961 18.031 -5.355 1 97.38 249 SER B O 1
ATOM 4556 N N . ARG B 1 250 ? -6.602 16.422 -6.055 1 97 250 ARG B N 1
ATOM 4557 C CA . ARG B 1 250 ? -5.738 17.359 -6.77 1 97 250 ARG B CA 1
ATOM 4558 C C . ARG B 1 250 ? -6.129 17.438 -8.242 1 97 250 ARG B C 1
ATOM 4560 O O . ARG B 1 250 ? -6.715 16.5 -8.789 1 97 250 ARG B O 1
ATOM 4567 N N . PRO B 1 251 ? -5.746 18.5 -8.852 1 94.5 251 PRO B N 1
ATOM 4568 C CA . PRO B 1 251 ? -6.117 18.688 -10.258 1 94.5 251 PRO B CA 1
ATOM 4569 C C . PRO B 1 251 ? -5.535 17.609 -11.172 1 94.5 251 PRO B C 1
ATOM 4571 O O . PRO B 1 251 ? -6.098 17.328 -12.234 1 94.5 251 PRO B O 1
ATOM 4574 N N . ASP B 1 252 ? -4.48 17 -10.773 1 95.56 252 ASP B N 1
ATOM 4575 C CA . ASP B 1 252 ? -3.814 16.031 -11.656 1 95.56 252 ASP B CA 1
ATOM 4576 C C . ASP B 1 252 ? -4.316 14.617 -11.406 1 95.56 252 ASP B C 1
ATOM 4578 O O . ASP B 1 252 ? -3.76 13.656 -11.938 1 95.56 252 ASP B O 1
ATOM 4582 N N . GLY B 1 253 ? -5.25 14.484 -10.586 1 97.25 253 GLY B N 1
ATOM 4583 C CA . GLY B 1 253 ? -5.875 13.188 -10.391 1 97.25 253 GLY B CA 1
ATOM 4584 C C . GLY B 1 253 ? -5.449 12.508 -9.102 1 97.25 253 GLY B C 1
ATOM 4585 O O . GLY B 1 253 ? -6.016 11.484 -8.711 1 97.25 253 GLY B O 1
ATOM 4586 N N . ARG B 1 254 ? -4.457 13.023 -8.453 1 98.25 254 ARG B N 1
ATOM 4587 C CA . ARG B 1 254 ? -4.078 12.484 -7.148 1 98.25 254 ARG B CA 1
ATOM 4588 C C . ARG B 1 254 ? -5.18 12.711 -6.121 1 98.25 254 ARG B C 1
ATOM 4590 O O . ARG B 1 254 ? -5.863 13.734 -6.145 1 98.25 254 ARG B O 1
ATOM 4597 N N . VAL B 1 255 ? -5.375 11.758 -5.23 1 98.56 255 VAL B N 1
ATOM 4598 C CA . VAL B 1 255 ? -6.379 11.836 -4.176 1 98.56 255 VAL B CA 1
ATOM 4599 C C . VAL B 1 255 ? -5.754 11.438 -2.84 1 98.56 255 VAL B C 1
ATOM 4601 O O . VAL B 1 255 ? -5.035 10.438 -2.754 1 98.56 255 VAL B O 1
ATOM 4604 N N . VAL B 1 256 ? -5.949 12.234 -1.858 1 98.75 256 VAL B N 1
ATOM 4605 C CA . VAL B 1 256 ? -5.516 11.914 -0.503 1 98.75 256 VAL B CA 1
ATOM 4606 C C . VAL B 1 256 ? -6.73 11.641 0.379 1 98.75 256 VAL B C 1
ATOM 4608 O O . VAL B 1 256 ? -7.68 12.422 0.403 1 98.75 256 VAL B O 1
ATOM 4611 N N . VAL B 1 257 ? -6.738 10.492 1.008 1 98.75 257 VAL B N 1
ATOM 4612 C CA . VAL B 1 257 ? -7.781 10.125 1.963 1 98.75 257 VAL B CA 1
ATOM 4613 C C . VAL B 1 257 ? -7.188 10.047 3.369 1 98.75 257 VAL B C 1
ATOM 4615 O O . VAL B 1 257 ? -6.258 9.281 3.615 1 98.75 257 VAL B O 1
ATOM 4618 N N . GLY B 1 258 ? -7.645 10.859 4.23 1 97.06 258 GLY B N 1
ATOM 4619 C CA . GLY B 1 258 ? -7.109 10.859 5.578 1 97.06 258 GLY B CA 1
ATOM 4620 C C . GLY B 1 258 ? -8.148 11.18 6.637 1 97.06 258 GLY B C 1
ATOM 4621 O O . GLY B 1 258 ? -9.297 11.484 6.312 1 97.06 258 GLY B O 1
ATOM 4622 N N . ALA B 1 259 ? -7.82 11.227 7.84 1 89.12 259 ALA B N 1
ATOM 4623 C CA . ALA B 1 259 ? -6.723 10.477 8.445 1 89.12 259 ALA B CA 1
ATOM 4624 C C . ALA B 1 259 ? -7.129 9.898 9.797 1 89.12 259 ALA B C 1
ATOM 4626 O O . ALA B 1 259 ? -8.094 10.359 10.406 1 89.12 259 ALA B O 1
ATOM 4627 N N . THR B 1 260 ? -6.371 8.891 10.195 1 92.38 260 THR B N 1
ATOM 4628 C CA . THR B 1 260 ? -6.523 8.422 11.57 1 92.38 260 THR B CA 1
ATOM 4629 C C . THR B 1 260 ? -5.895 9.406 12.547 1 92.38 260 THR B C 1
ATOM 4631 O O . THR B 1 260 ? -5.184 10.328 12.141 1 92.38 260 THR B O 1
ATOM 4634 N N . MET B 1 261 ? -6.246 9.359 13.758 1 93.69 261 MET B N 1
ATOM 4635 C CA . MET B 1 261 ? -5.633 10.047 14.891 1 93.69 261 MET B CA 1
ATOM 4636 C C . MET B 1 261 ? -5.418 9.086 16.062 1 93.69 261 MET B C 1
ATOM 4638 O O . MET B 1 261 ? -6.379 8.633 16.672 1 93.69 261 MET B O 1
ATOM 4642 N N . GLU B 1 262 ? -4.129 8.805 16.281 1 93.81 262 GLU B N 1
ATOM 4643 C CA . GLU B 1 262 ? -3.795 7.746 17.219 1 93.81 262 GLU B CA 1
ATOM 4644 C C . GLU B 1 262 ? -2.686 8.188 18.172 1 93.81 262 GLU B C 1
ATOM 4646 O O . GLU B 1 262 ? -1.681 8.758 17.75 1 93.81 262 GLU B O 1
ATOM 4651 N N . GLU B 1 263 ? -2.92 7.965 19.406 1 91.94 263 GLU B N 1
ATOM 4652 C CA . GLU B 1 263 ? -1.836 8.164 20.375 1 91.94 263 GLU B CA 1
ATOM 4653 C C . GLU B 1 263 ? -1.116 6.852 20.672 1 91.94 263 GLU B C 1
ATOM 4655 O O . GLU B 1 263 ? -1.485 6.137 21.609 1 91.94 263 GLU B O 1
ATOM 4660 N N . GLN B 1 264 ? -0.124 6.559 19.906 1 91.94 264 GLN B N 1
ATOM 4661 C CA . GLN B 1 264 ? 0.609 5.297 19.969 1 91.94 264 GLN B CA 1
ATOM 4662 C C . GLN B 1 264 ? 2.117 5.539 19.953 1 91.94 264 GLN B C 1
ATOM 4664 O O . GLN B 1 264 ? 2.863 4.809 19.312 1 91.94 264 GLN B O 1
ATOM 4669 N N . GLY B 1 265 ? 2.463 6.652 20.641 1 94.62 265 GLY B N 1
ATOM 4670 C CA . GLY B 1 265 ? 3.879 6.977 20.578 1 94.62 265 GLY B CA 1
ATOM 4671 C C . GLY B 1 265 ? 4.383 7.156 19.156 1 94.62 265 GLY B C 1
ATOM 4672 O O . GLY B 1 265 ? 3.674 7.695 18.297 1 94.62 265 GLY B O 1
ATOM 4673 N N . PHE B 1 266 ? 5.586 6.793 18.875 1 96.38 266 PHE B N 1
ATOM 4674 C CA . PHE B 1 266 ? 6.195 7.012 17.578 1 96.38 266 PHE B CA 1
ATOM 4675 C C . PHE B 1 266 ? 6.164 5.734 16.75 1 96.38 266 PHE B C 1
ATOM 4677 O O . PHE B 1 266 ? 7.074 5.48 15.953 1 96.38 266 PHE B O 1
ATOM 4684 N N . ASP B 1 267 ? 5.121 4.84 17 1 96.31 267 ASP B N 1
ATOM 4685 C CA . ASP B 1 267 ? 4.906 3.689 16.141 1 96.31 267 ASP B CA 1
ATOM 4686 C C . ASP B 1 267 ? 4.52 4.133 14.727 1 96.31 267 ASP B C 1
ATOM 4688 O O . ASP B 1 267 ? 3.404 4.602 14.5 1 96.31 267 ASP B O 1
ATOM 4692 N N . ASP B 1 268 ? 5.422 3.91 13.781 1 96.88 268 ASP B N 1
ATOM 4693 C CA . ASP B 1 268 ? 5.203 4.469 12.453 1 96.88 268 ASP B CA 1
ATOM 4694 C C . ASP B 1 268 ? 4.684 3.406 11.484 1 96.88 268 ASP B C 1
ATOM 4696 O O . ASP B 1 268 ? 4.656 3.621 10.273 1 96.88 268 ASP B O 1
ATOM 4700 N N . ARG B 1 269 ? 4.273 2.227 12 1 96.44 269 ARG B N 1
ATOM 4701 C CA . ARG B 1 269 ? 3.768 1.164 11.133 1 96.44 269 ARG B CA 1
ATOM 4702 C C . ARG B 1 269 ? 2.357 1.48 10.648 1 96.44 269 ARG B C 1
ATOM 4704 O O . ARG B 1 269 ? 1.463 1.753 11.453 1 96.44 269 ARG B O 1
ATOM 4711 N N . PRO B 1 270 ? 2.139 1.449 9.289 1 98.56 270 PRO B N 1
ATOM 4712 C CA . PRO B 1 270 ? 0.748 1.477 8.828 1 98.56 270 PRO B CA 1
ATOM 4713 C C . PRO B 1 270 ? -0.013 0.197 9.164 1 98.56 270 PRO B C 1
ATOM 4715 O O . PRO B 1 270 ? 0.56 -0.896 9.125 1 98.56 270 PRO B O 1
ATOM 4718 N N . THR B 1 271 ? -1.263 0.278 9.484 1 98.44 271 THR B N 1
ATOM 4719 C CA . THR B 1 271 ? -2.008 -0.904 9.906 1 98.44 271 THR B CA 1
ATOM 4720 C C . THR B 1 271 ? -3.1 -1.24 8.891 1 98.44 271 THR B C 1
ATOM 4722 O O . THR B 1 271 ? -3.711 -0.343 8.312 1 98.44 271 THR B O 1
ATOM 4725 N N . ALA B 1 272 ? -3.377 -2.502 8.75 1 98.75 272 ALA B N 1
ATOM 4726 C CA . ALA B 1 272 ? -4.43 -2.975 7.852 1 98.75 272 ALA B CA 1
ATOM 4727 C C . ALA B 1 272 ? -5.785 -2.395 8.25 1 98.75 272 ALA B C 1
ATOM 4729 O O . ALA B 1 272 ? -6.594 -2.043 7.383 1 98.75 272 ALA B O 1
ATOM 4730 N N . GLY B 1 273 ? -6.012 -2.309 9.516 1 98.56 273 GLY B N 1
ATOM 4731 C CA . GLY B 1 273 ? -7.27 -1.764 10.008 1 98.56 273 GLY B CA 1
ATOM 4732 C C . GLY B 1 273 ? -7.492 -0.321 9.594 1 98.56 273 GLY B C 1
ATOM 4733 O O . GLY B 1 273 ? -8.602 0.053 9.195 1 98.56 273 GLY B O 1
ATOM 4734 N N . ALA B 1 274 ? -6.473 0.496 9.727 1 98.56 274 ALA B N 1
ATOM 4735 C CA . ALA B 1 274 ? -6.578 1.896 9.328 1 98.56 274 ALA B CA 1
ATOM 4736 C C . ALA B 1 274 ? -6.871 2.018 7.832 1 98.56 274 ALA B C 1
ATOM 4738 O O . ALA B 1 274 ? -7.711 2.82 7.418 1 98.56 274 ALA B O 1
ATOM 4739 N N . VAL B 1 275 ? -6.188 1.203 7.035 1 98.88 275 VAL B N 1
ATOM 4740 C CA . VAL B 1 275 ? -6.383 1.231 5.59 1 98.88 275 VAL B CA 1
ATOM 4741 C C . VAL B 1 275 ? -7.82 0.841 5.254 1 98.88 275 VAL B C 1
ATOM 4743 O O . VAL B 1 275 ? -8.5 1.539 4.492 1 98.88 275 VAL B O 1
ATOM 4746 N N . ARG B 1 276 ? -8.297 -0.221 5.824 1 98.69 276 ARG B N 1
ATOM 4747 C CA . ARG B 1 276 ? -9.656 -0.694 5.605 1 98.69 276 ARG B CA 1
ATOM 4748 C C . ARG B 1 276 ? -10.672 0.379 5.973 1 98.69 276 ARG B C 1
ATOM 4750 O O . ARG B 1 276 ? -11.57 0.694 5.184 1 98.69 276 ARG B O 1
ATOM 4757 N N . ASP B 1 277 ? -10.508 0.942 7.16 1 98.44 277 ASP B N 1
ATOM 4758 C CA . ASP B 1 277 ? -11.484 1.887 7.691 1 98.44 277 ASP B CA 1
ATOM 4759 C C . ASP B 1 277 ? -11.523 3.164 6.855 1 98.44 277 ASP B C 1
ATOM 4761 O O . ASP B 1 277 ? -12.602 3.693 6.566 1 98.44 277 ASP B O 1
ATOM 4765 N N . LEU B 1 278 ? -10.383 3.65 6.48 1 98.75 278 LEU B N 1
ATOM 4766 C CA . LEU B 1 278 ? -10.32 4.863 5.672 1 98.75 278 LEU B CA 1
ATOM 4767 C C . LEU B 1 278 ? -10.93 4.629 4.293 1 98.75 278 LEU B C 1
ATOM 4769 O O . LEU B 1 278 ? -11.672 5.473 3.785 1 98.75 278 LEU B O 1
ATOM 4773 N N . LEU B 1 279 ? -10.602 3.498 3.68 1 98.81 279 LEU B N 1
ATOM 4774 C CA . LEU B 1 279 ? -11.148 3.215 2.357 1 98.81 279 LEU B CA 1
ATOM 4775 C C . LEU B 1 279 ? -12.664 3.035 2.428 1 98.81 279 LEU B C 1
ATOM 4777 O O . LEU B 1 279 ? -13.391 3.49 1.54 1 98.81 279 LEU B O 1
ATOM 4781 N N . GLN B 1 280 ? -13.109 2.361 3.463 1 98.25 280 GLN B N 1
ATOM 4782 C CA . GLN B 1 280 ? -14.547 2.174 3.631 1 98.25 280 GLN B CA 1
ATOM 4783 C C . GLN B 1 280 ? -15.266 3.512 3.791 1 98.25 280 GLN B C 1
ATOM 4785 O O . GLN B 1 280 ? -16.266 3.768 3.127 1 98.25 280 GLN B O 1
ATOM 4790 N N . ALA B 1 281 ? -14.75 4.34 4.668 1 97.56 281 ALA B N 1
ATOM 4791 C CA . ALA B 1 281 ? -15.344 5.652 4.906 1 97.56 281 ALA B CA 1
ATOM 4792 C C . ALA B 1 281 ? -15.367 6.488 3.629 1 97.56 281 ALA B C 1
ATOM 4794 O O . ALA B 1 281 ? -16.375 7.117 3.305 1 97.56 281 ALA B O 1
ATOM 4795 N N . ALA B 1 282 ? -14.273 6.484 2.922 1 98.31 282 ALA B N 1
ATOM 4796 C CA . ALA B 1 282 ? -14.164 7.266 1.693 1 98.31 282 ALA B CA 1
ATOM 4797 C C . ALA B 1 282 ? -15.117 6.75 0.625 1 98.31 282 ALA B C 1
ATOM 4799 O O . ALA B 1 282 ? -15.758 7.535 -0.076 1 98.31 282 ALA B O 1
ATOM 4800 N N . TRP B 1 283 ? -15.195 5.43 0.508 1 97.69 283 TRP B N 1
ATOM 4801 C CA . TRP B 1 283 ? -16.062 4.801 -0.48 1 97.69 283 TRP B CA 1
ATOM 4802 C C . TRP B 1 283 ? -17.531 5.156 -0.224 1 97.69 283 TRP B C 1
ATOM 4804 O O . TRP B 1 283 ? -18.297 5.355 -1.166 1 97.69 283 TRP B O 1
ATOM 4814 N N . GLU B 1 284 ? -17.922 5.223 0.982 1 96.81 284 GLU B N 1
ATOM 4815 C CA . GLU B 1 284 ? -19.297 5.57 1.342 1 96.81 284 GLU B CA 1
ATOM 4816 C C . GLU B 1 284 ? -19.641 6.988 0.903 1 96.81 284 GLU B C 1
ATOM 4818 O O . GLU B 1 284 ? -20.797 7.293 0.619 1 96.81 284 GLU B O 1
ATOM 4823 N N . LEU B 1 285 ? -18.656 7.875 0.862 1 96.88 285 LEU B N 1
ATOM 4824 C CA . LEU B 1 285 ? -18.875 9.258 0.44 1 96.88 285 LEU B CA 1
ATOM 4825 C C . LEU B 1 285 ? -18.75 9.383 -1.076 1 96.88 285 LEU B C 1
ATOM 4827 O O . LEU B 1 285 ? -19.547 10.094 -1.703 1 96.88 285 LEU B O 1
ATOM 4831 N N . VAL B 1 286 ? -17.797 8.758 -1.657 1 97.56 286 VAL B N 1
ATOM 4832 C CA . VAL B 1 286 ? -17.484 8.844 -3.082 1 97.56 286 VAL B CA 1
ATOM 4833 C C . VAL B 1 286 ? -17.266 7.441 -3.646 1 97.56 286 VAL B C 1
ATOM 4835 O O . VAL B 1 286 ? -16.125 6.992 -3.791 1 97.56 286 VAL B O 1
ATOM 4838 N N . PRO B 1 287 ? -18.281 6.746 -4.152 1 97.44 287 PRO B N 1
ATOM 4839 C CA . PRO B 1 287 ? -18.203 5.348 -4.578 1 97.44 287 PRO B CA 1
ATOM 4840 C C . PRO B 1 287 ? -17.219 5.145 -5.73 1 97.44 287 PRO B C 1
ATOM 4842 O O . PRO B 1 287 ? -16.562 4.098 -5.812 1 97.44 287 PRO B O 1
ATOM 4845 N N . GLY B 1 288 ? -17.016 6.086 -6.547 1 96.81 288 GLY B N 1
ATOM 4846 C CA . GLY B 1 288 ? -16.109 5.996 -7.688 1 96.81 288 GLY B CA 1
ATOM 4847 C C . GLY B 1 288 ? -14.672 5.777 -7.285 1 96.81 288 GLY B C 1
ATOM 4848 O O . GLY B 1 288 ? -13.844 5.379 -8.109 1 96.81 288 GLY B O 1
ATOM 4849 N N . LEU B 1 289 ? -14.297 6.012 -6.02 1 97.75 289 LEU B N 1
ATOM 4850 C CA . LEU B 1 289 ? -12.938 5.84 -5.52 1 97.75 289 LEU B CA 1
ATOM 4851 C C . LEU B 1 289 ? -12.5 4.383 -5.613 1 97.75 289 LEU B C 1
ATOM 4853 O O . LEU B 1 289 ? -11.305 4.082 -5.578 1 97.75 289 LEU B O 1
ATOM 4857 N N . ALA B 1 290 ? -13.453 3.514 -5.707 1 97.44 290 ALA B N 1
ATOM 4858 C CA . ALA B 1 290 ? -13.148 2.088 -5.785 1 97.44 290 ALA B CA 1
ATOM 4859 C C . ALA B 1 290 ? -12.273 1.784 -7 1 97.44 290 ALA B C 1
ATOM 4861 O O . ALA B 1 290 ? -11.438 0.875 -6.961 1 97.44 290 ALA B O 1
ATOM 4862 N N . GLU B 1 291 ? -12.367 2.568 -8.023 1 96.88 291 GLU B N 1
ATOM 4863 C CA . GLU B 1 291 ? -11.648 2.32 -9.266 1 96.88 291 GLU B CA 1
ATOM 4864 C C . GLU B 1 291 ? -10.289 3.021 -9.273 1 96.88 291 GLU B C 1
ATOM 4866 O O . GLU B 1 291 ? -9.469 2.793 -10.156 1 96.88 291 GLU B O 1
ATOM 4871 N N . ALA B 1 292 ? -10.07 3.895 -8.289 1 98.44 292 ALA B N 1
ATOM 4872 C CA . ALA B 1 292 ? -8.805 4.621 -8.234 1 98.44 292 ALA B CA 1
ATOM 4873 C C . ALA B 1 292 ? -7.637 3.676 -7.953 1 98.44 292 ALA B C 1
ATOM 4875 O O . ALA B 1 292 ? -7.809 2.643 -7.301 1 98.44 292 ALA B O 1
ATOM 4876 N N . THR B 1 293 ? -6.496 4.035 -8.516 1 98.62 293 THR B N 1
ATOM 4877 C CA . THR B 1 293 ? -5.266 3.303 -8.234 1 98.62 293 THR B CA 1
ATOM 4878 C C . THR B 1 293 ? -4.832 3.51 -6.785 1 98.62 293 THR B C 1
ATOM 4880 O O . THR B 1 293 ? -4.809 4.641 -6.293 1 98.62 293 THR B O 1
ATOM 4883 N N . PHE B 1 294 ? -4.59 2.41 -6.055 1 98.81 294 PHE B N 1
ATOM 4884 C CA . PHE B 1 294 ? -4.004 2.479 -4.723 1 98.81 294 PHE B CA 1
ATOM 4885 C C . PHE B 1 294 ? -2.502 2.719 -4.805 1 98.81 294 PHE B C 1
ATOM 4887 O O . PHE B 1 294 ? -1.756 1.862 -5.285 1 98.81 294 PHE B O 1
ATOM 4894 N N . VAL B 1 295 ? -2.041 3.807 -4.23 1 98.62 295 VAL B N 1
ATOM 4895 C CA . VAL B 1 295 ? -0.651 4.188 -4.457 1 98.62 295 VAL B CA 1
ATOM 4896 C C . VAL B 1 295 ? 0.18 3.875 -3.215 1 98.62 295 VAL B C 1
ATOM 4898 O O . VAL B 1 295 ? 1.183 3.162 -3.295 1 98.62 295 VAL B O 1
ATOM 4901 N N . GLU B 1 296 ? -0.242 4.406 -2.02 1 98.38 296 GLU B N 1
ATOM 4902 C CA . GLU B 1 296 ? 0.549 4.164 -0.816 1 98.38 296 GLU B CA 1
ATOM 4903 C C . GLU B 1 296 ? -0.232 4.531 0.442 1 98.38 296 GLU B C 1
ATOM 4905 O O . GLU B 1 296 ? -1.267 5.195 0.365 1 98.38 296 GLU B O 1
ATOM 4910 N N . VAL B 1 297 ? 0.291 4.023 1.54 1 98.69 297 VAL B N 1
ATOM 4911 C CA . VAL B 1 297 ? -0.08 4.477 2.877 1 98.69 297 VAL B CA 1
ATOM 4912 C C . VAL B 1 297 ? 1.034 5.348 3.455 1 98.69 297 VAL B C 1
ATOM 4914 O O . VAL B 1 297 ? 2.205 4.957 3.439 1 98.69 297 VAL B O 1
ATOM 4917 N N . ALA B 1 298 ? 0.678 6.488 3.863 1 98.31 298 ALA B N 1
ATOM 4918 C CA . ALA B 1 298 ? 1.641 7.367 4.52 1 98.31 298 ALA B CA 1
ATOM 4919 C C . ALA B 1 298 ? 1.348 7.48 6.016 1 98.31 298 ALA B C 1
ATOM 4921 O O . ALA B 1 298 ? 0.186 7.539 6.422 1 98.31 298 ALA B O 1
ATOM 4922 N N . VAL B 1 299 ? 2.422 7.531 6.801 1 98.31 299 VAL B N 1
ATOM 4923 C CA . VAL B 1 299 ? 2.307 7.664 8.25 1 98.31 299 VAL B CA 1
ATOM 4924 C C . VAL B 1 299 ? 3.111 8.875 8.719 1 98.31 299 VAL B C 1
ATOM 4926 O O . VAL B 1 299 ? 4.234 9.094 8.266 1 98.31 299 VAL B O 1
ATOM 4929 N N . GLY B 1 300 ? 2.527 9.68 9.539 1 97.69 300 GLY B N 1
ATOM 4930 C CA . GLY B 1 300 ? 3.197 10.82 10.141 1 97.69 300 GLY B CA 1
ATOM 4931 C C . GLY B 1 300 ? 2.789 11.062 11.586 1 97.69 300 GLY B C 1
ATOM 4932 O O . GLY B 1 300 ? 1.863 10.422 12.086 1 97.69 300 GLY B O 1
ATOM 4933 N N . PHE B 1 301 ? 3.5 11.969 12.203 1 98.06 301 PHE B N 1
ATOM 4934 C CA . PHE B 1 301 ? 3.252 12.297 13.602 1 98.06 301 PHE B CA 1
ATOM 4935 C C . PHE B 1 301 ? 2.982 13.789 13.766 1 98.06 301 PHE B C 1
ATOM 4937 O O . PHE B 1 301 ? 3.9 14.602 13.664 1 98.06 301 PHE B O 1
ATOM 4944 N N . ARG B 1 302 ? 1.755 14.133 14.047 1 97.69 302 ARG B N 1
ATOM 4945 C CA . ARG B 1 302 ? 1.408 15.508 14.367 1 97.69 302 ARG B CA 1
ATOM 4946 C C . ARG B 1 302 ? 1.982 15.922 15.719 1 97.69 302 ARG B C 1
ATOM 4948 O O . ARG B 1 302 ? 2.02 15.117 16.656 1 97.69 302 ARG B O 1
ATOM 4955 N N . PRO B 1 303 ? 2.49 17.156 15.734 1 97.44 303 PRO B N 1
ATOM 4956 C CA . PRO B 1 303 ? 2.877 17.656 17.047 1 97.44 303 PRO B CA 1
ATOM 4957 C C . PRO B 1 303 ? 1.675 18.062 17.906 1 97.44 303 PRO B C 1
ATOM 4959 O O . PRO B 1 303 ? 1.083 19.125 17.672 1 97.44 303 PRO B O 1
ATOM 4962 N N . GLY B 1 304 ? 1.367 17.25 18.906 1 95 304 GLY B N 1
ATOM 4963 C CA . GLY B 1 304 ? 0.195 17.484 19.734 1 95 304 GLY B CA 1
ATOM 4964 C C . GLY B 1 304 ? 0.523 18.172 21.047 1 95 304 GLY B C 1
ATOM 4965 O O . GLY B 1 304 ? 1.165 17.562 21.906 1 95 304 GLY B O 1
ATOM 4966 N N . SER B 1 305 ? 0.124 19.438 21.203 1 92.94 305 SER B N 1
ATOM 4967 C CA . SER B 1 305 ? 0.109 20.078 22.516 1 92.94 305 SER B CA 1
ATOM 4968 C C . SER B 1 305 ? -1.142 19.703 23.297 1 92.94 305 SER B C 1
ATOM 4970 O O . SER B 1 305 ? -2.068 19.109 22.75 1 92.94 305 SER B O 1
ATOM 4972 N N . PRO B 1 306 ? -1.186 20 24.547 1 89.62 306 PRO B N 1
ATOM 4973 C CA . PRO B 1 306 ? -2.33 19.594 25.359 1 89.62 306 PRO B CA 1
ATOM 4974 C C . PRO B 1 306 ? -3.652 20.156 24.859 1 89.62 306 PRO B C 1
ATOM 4976 O O . PRO B 1 306 ? -4.695 19.516 24.984 1 89.62 306 PRO B O 1
ATOM 4979 N N . ASP B 1 307 ? -3.635 21.312 24.281 1 88.5 307 ASP B N 1
ATOM 4980 C CA . ASP B 1 307 ? -4.867 21.906 23.781 1 88.5 307 ASP B CA 1
ATOM 4981 C C . ASP B 1 307 ? -4.895 21.906 22.25 1 88.5 307 ASP B C 1
ATOM 4983 O O . ASP B 1 307 ? -5.707 22.609 21.641 1 88.5 307 ASP B O 1
ATOM 4987 N N . ASN B 1 308 ? -3.982 21.281 21.578 1 89.06 308 ASN B N 1
ATOM 4988 C CA . ASN B 1 308 ? -3.889 21.078 20.141 1 89.06 308 ASN B CA 1
ATOM 4989 C C . ASN B 1 308 ? -3.643 22.375 19.406 1 89.06 308 ASN B C 1
ATOM 4991 O O . ASN B 1 308 ? -3.947 22.5 18.219 1 89.06 308 ASN B O 1
ATOM 4995 N N . ALA B 1 309 ? -3.158 23.375 20.125 1 93.62 309 ALA B N 1
ATOM 4996 C CA . ALA B 1 309 ? -2.795 24.656 19.531 1 93.62 309 ALA B CA 1
ATOM 4997 C C . ALA B 1 309 ? -1.281 24.844 19.531 1 93.62 309 ALA B C 1
ATOM 4999 O O . ALA B 1 309 ? -0.571 24.281 20.359 1 93.62 309 ALA B O 1
ATOM 5000 N N . PRO B 1 310 ? -0.831 25.625 18.625 1 96.5 310 PRO B N 1
ATOM 5001 C CA . PRO B 1 310 ? 0.623 25.781 18.516 1 96.5 310 PRO B CA 1
ATOM 5002 C C . PRO B 1 310 ? 1.223 26.531 19.703 1 96.5 310 PRO B C 1
ATOM 5004 O O . PRO B 1 310 ? 0.507 27.25 20.406 1 96.5 310 PRO B O 1
ATOM 5007 N N . LEU B 1 311 ? 2.477 26.25 19.969 1 96.56 311 LEU B N 1
ATOM 5008 C CA . LEU B 1 311 ? 3.334 27.031 20.859 1 96.56 311 LEU B CA 1
ATOM 5009 C C . LEU B 1 311 ? 4.277 27.922 20.062 1 96.56 311 LEU B C 1
ATOM 5011 O O . LEU B 1 311 ? 5.168 27.422 19.359 1 96.56 311 LEU B O 1
ATOM 5015 N N . MET B 1 312 ? 4.051 29.203 20.219 1 97.81 312 MET B N 1
ATOM 5016 C CA . MET B 1 312 ? 4.836 30.109 19.391 1 97.81 312 MET B CA 1
ATOM 5017 C C . MET B 1 312 ? 5.355 31.297 20.203 1 97.81 312 MET B C 1
ATOM 5019 O O . MET B 1 312 ? 4.582 31.953 20.891 1 97.81 312 MET B O 1
ATOM 5023 N N . GLY B 1 313 ? 6.688 31.547 20.078 1 97.56 313 GLY B N 1
ATOM 5024 C CA . GLY B 1 313 ? 7.258 32.719 20.703 1 97.56 313 GLY B CA 1
ATOM 5025 C C . GLY B 1 313 ? 8.438 32.438 21.609 1 97.56 313 GLY B C 1
ATOM 5026 O O . GLY B 1 313 ? 8.867 31.281 21.703 1 97.56 313 GLY B O 1
ATOM 5027 N N . PRO B 1 314 ? 8.984 33.5 22.203 1 96.81 314 PRO B N 1
ATOM 5028 C CA . PRO B 1 314 ? 10.102 33.312 23.125 1 96.81 314 PRO B CA 1
ATOM 5029 C C . PRO B 1 314 ? 9.727 32.469 24.328 1 96.81 314 PRO B C 1
ATOM 5031 O O . PRO B 1 314 ? 8.602 32.531 24.828 1 96.81 314 PRO B O 1
ATOM 5034 N N . LEU B 1 315 ? 10.625 31.625 24.656 1 94.81 315 LEU B N 1
ATOM 5035 C CA . LEU B 1 315 ? 10.453 30.781 25.844 1 94.81 315 LEU B CA 1
ATOM 5036 C C . LEU B 1 315 ? 11.047 31.469 27.078 1 94.81 315 LEU B C 1
ATOM 5038 O O . LEU B 1 315 ? 12.242 31.75 27.125 1 94.81 315 LEU B O 1
ATOM 5042 N N . PRO B 1 316 ? 10.227 31.703 28.078 1 92.81 316 PRO B N 1
ATOM 5043 C CA . PRO B 1 316 ? 10.773 32.344 29.281 1 92.81 316 PRO B CA 1
ATOM 5044 C C . PRO B 1 316 ? 11.969 31.578 29.859 1 92.81 316 PRO B C 1
ATOM 5046 O O . PRO B 1 316 ? 11.969 30.344 29.875 1 92.81 316 PRO B O 1
ATOM 5049 N N . GLY B 1 317 ? 12.953 32.312 30.219 1 92.75 317 GLY B N 1
ATOM 5050 C CA . GLY B 1 317 ? 14.141 31.719 30.812 1 92.75 317 GLY B CA 1
ATOM 5051 C C . GLY B 1 317 ? 15.125 31.203 29.781 1 92.75 317 GLY B C 1
ATOM 5052 O O . GLY B 1 317 ? 16.156 30.625 30.141 1 92.75 317 GLY B O 1
ATOM 5053 N N . HIS B 1 318 ? 14.859 31.406 28.547 1 96.25 318 HIS B N 1
ATOM 5054 C CA . HIS B 1 318 ? 15.719 30.969 27.453 1 96.25 318 HIS B CA 1
ATOM 5055 C C . HIS B 1 318 ? 15.961 32.094 26.453 1 96.25 318 HIS B C 1
ATOM 5057 O O . HIS B 1 318 ? 15.516 32.031 25.297 1 96.25 318 HIS B O 1
ATOM 5063 N N . GLU B 1 319 ? 16.812 33.094 26.891 1 97.25 319 GLU B N 1
ATOM 5064 C CA . GLU B 1 319 ? 17.078 34.219 26.016 1 97.25 319 GLU B CA 1
ATOM 5065 C C . GLU B 1 319 ? 17.719 33.75 24.703 1 97.25 319 GLU B C 1
ATOM 5067 O O . GLU B 1 319 ? 18.688 33 24.703 1 97.25 319 GLU B O 1
ATOM 5072 N N . GLY B 1 320 ? 17.062 34.094 23.609 1 97.62 320 GLY B N 1
ATOM 5073 C CA . GLY B 1 320 ? 17.578 33.75 22.297 1 97.62 320 GLY B CA 1
ATOM 5074 C C . GLY B 1 320 ? 16.844 32.562 21.672 1 97.62 320 GLY B C 1
ATOM 5075 O O . GLY B 1 320 ? 17.078 32.25 20.5 1 97.62 320 GLY B O 1
ATOM 5076 N N . LEU B 1 321 ? 15.922 31.984 22.422 1 97.81 321 LEU B N 1
ATOM 5077 C CA . LEU B 1 321 ? 15.164 30.859 21.922 1 97.81 321 LEU B CA 1
ATOM 5078 C C . LEU B 1 321 ? 13.758 31.281 21.516 1 97.81 321 LEU B C 1
ATOM 5080 O O . LEU B 1 321 ? 13.07 31.953 22.297 1 97.81 321 LEU B O 1
ATOM 5084 N N . VAL B 1 322 ? 13.344 30.953 20.344 1 98.31 322 VAL B N 1
ATOM 5085 C CA . VAL B 1 322 ? 11.961 31.094 19.891 1 98.31 322 VAL B CA 1
ATOM 5086 C C . VAL B 1 322 ? 11.367 29.703 19.609 1 98.31 322 VAL B C 1
ATOM 5088 O O . VAL B 1 322 ? 11.977 28.906 18.906 1 98.31 322 VAL B O 1
ATOM 5091 N N . VAL B 1 323 ? 10.211 29.453 20.156 1 97.75 323 VAL B N 1
ATOM 5092 C CA . VAL B 1 323 ? 9.5 28.188 19.969 1 97.75 323 VAL B CA 1
ATOM 5093 C C . VAL B 1 323 ? 8.492 28.344 18.828 1 97.75 323 VAL B C 1
ATOM 5095 O O . VAL B 1 323 ? 7.773 29.344 18.75 1 97.75 323 VAL B O 1
ATOM 5098 N N . ALA B 1 324 ? 8.445 27.406 17.906 1 98.44 324 ALA B N 1
ATOM 5099 C CA . ALA B 1 324 ? 7.477 27.297 16.828 1 98.44 324 ALA B CA 1
ATOM 5100 C C . ALA B 1 324 ? 7.113 25.844 16.547 1 98.44 324 ALA B C 1
ATOM 5102 O O . ALA B 1 324 ? 7.52 25.281 15.531 1 98.44 324 ALA B O 1
ATOM 5103 N N . THR B 1 325 ? 6.32 25.219 17.422 1 97.69 325 THR B N 1
ATOM 5104 C CA . THR B 1 325 ? 5.941 23.812 17.344 1 97.69 325 THR B CA 1
ATOM 5105 C C . THR B 1 325 ? 4.516 23.609 17.844 1 97.69 325 THR B C 1
ATOM 5107 O O . THR B 1 325 ? 3.789 24.578 18.078 1 97.69 325 THR B O 1
ATOM 5110 N N . GLY B 1 326 ? 4.035 22.359 17.844 1 96.69 326 GLY B N 1
ATOM 5111 C CA . GLY B 1 326 ? 2.721 22.062 18.391 1 96.69 326 GLY B CA 1
ATOM 5112 C C . GLY B 1 326 ? 1.589 22.406 17.438 1 96.69 326 GLY B C 1
ATOM 5113 O O . GLY B 1 326 ? 0.444 22.578 17.859 1 96.69 326 GLY B O 1
ATOM 5114 N N . HIS B 1 327 ? 1.797 22.453 16.203 1 97.12 327 HIS B N 1
ATOM 5115 C CA . HIS B 1 327 ? 0.829 22.938 15.227 1 97.12 327 HIS B CA 1
ATOM 5116 C C . HIS B 1 327 ? -0.237 21.891 14.938 1 97.12 327 HIS B C 1
ATOM 5118 O O . HIS B 1 327 ? -1.178 22.141 14.18 1 97.12 327 HIS B O 1
ATOM 5124 N N . ALA B 1 328 ? -0.07 20.688 15.453 1 95.19 328 ALA B N 1
ATOM 5125 C CA . ALA B 1 328 ? -1.039 19.609 15.297 1 95.19 328 ALA B CA 1
ATOM 5126 C C . ALA B 1 328 ? -1.384 19.391 13.828 1 95.19 328 ALA B C 1
ATOM 5128 O O . ALA B 1 328 ? -0.494 19.172 13 1 95.19 328 ALA B O 1
ATOM 5129 N N . ARG B 1 329 ? -2.68 19.516 13.492 1 94.44 329 ARG B N 1
ATOM 5130 C CA . ARG B 1 329 ? -3.119 19.188 12.133 1 94.44 329 ARG B CA 1
ATOM 5131 C C . ARG B 1 329 ? -2.996 20.406 11.219 1 94.44 329 ARG B C 1
ATOM 5133 O O . ARG B 1 329 ? -3.311 20.328 10.031 1 94.44 329 ARG B O 1
ATOM 5140 N N . ASN B 1 330 ? -2.436 21.547 11.703 1 96.5 330 ASN B N 1
ATOM 5141 C CA . ASN B 1 330 ? -2.541 22.797 10.961 1 96.5 330 ASN B CA 1
ATOM 5142 C C . ASN B 1 330 ? -1.168 23.312 10.539 1 96.5 330 ASN B C 1
ATOM 5144 O O . ASN B 1 330 ? -1.025 24.5 10.188 1 96.5 330 ASN B O 1
ATOM 5148 N N . GLY B 1 331 ? -0.178 22.516 10.531 1 97.69 331 GLY B N 1
ATOM 5149 C CA . GLY B 1 331 ? 1.174 22.953 10.219 1 97.69 331 GLY B CA 1
ATOM 5150 C C . GLY B 1 331 ? 1.289 23.609 8.859 1 97.69 331 GLY B C 1
ATOM 5151 O O . GLY B 1 331 ? 1.892 24.672 8.734 1 97.69 331 GLY B O 1
ATOM 5152 N N . VAL B 1 332 ? 0.703 23.016 7.863 1 98.56 332 VAL B N 1
ATOM 5153 C CA . VAL B 1 332 ? 0.756 23.578 6.516 1 98.56 332 VAL B CA 1
ATOM 5154 C C . VAL B 1 332 ? -0.012 24.891 6.469 1 98.56 332 VAL B C 1
ATOM 5156 O O . VAL B 1 332 ? 0.514 25.906 6.008 1 98.56 332 VAL B O 1
ATOM 5159 N N . LEU B 1 333 ? -1.155 24.922 7.012 1 98.25 333 LEU B N 1
ATOM 5160 C CA . LEU B 1 333 ? -2.016 26.094 7.023 1 98.25 333 LEU B CA 1
ATOM 5161 C C . LEU B 1 333 ? -1.325 27.266 7.711 1 98.25 333 LEU B C 1
ATOM 5163 O O . LEU B 1 333 ? -1.348 28.391 7.203 1 98.25 333 LEU B O 1
ATOM 5167 N N . GLN B 1 334 ? -0.635 27 8.781 1 98.56 334 GLN B N 1
ATOM 5168 C CA . GLN B 1 334 ? -0.136 28.062 9.648 1 98.56 334 GLN B CA 1
ATOM 5169 C C . GLN B 1 334 ? 1.308 28.422 9.305 1 98.56 334 GLN B C 1
ATOM 5171 O O . GLN B 1 334 ? 1.897 29.297 9.922 1 98.56 334 GLN B O 1
ATOM 5176 N N . SER B 1 335 ? 1.899 27.828 8.297 1 98.81 335 SER B N 1
ATOM 5177 C CA . SER B 1 335 ? 3.334 27.922 8.055 1 98.81 335 SER B CA 1
ATOM 5178 C C . SER B 1 335 ? 3.746 29.359 7.758 1 98.81 335 SER B C 1
ATOM 5180 O O . SER B 1 335 ? 4.684 29.875 8.367 1 98.81 335 SER B O 1
ATOM 5182 N N . ALA B 1 336 ? 3.008 30.062 6.91 1 98.81 336 ALA B N 1
ATOM 5183 C CA . ALA B 1 336 ? 3.357 31.422 6.516 1 98.81 336 ALA B CA 1
ATOM 5184 C C . ALA B 1 336 ? 3.242 32.375 7.699 1 98.81 336 ALA B C 1
ATOM 5186 O O . ALA B 1 336 ? 4.145 33.188 7.941 1 98.81 336 ALA B O 1
ATOM 5187 N N . LEU B 1 337 ? 2.133 32.25 8.406 1 98.81 337 LEU B N 1
ATOM 5188 C CA . LEU B 1 337 ? 1.905 33.125 9.555 1 98.81 337 LEU B CA 1
ATOM 5189 C C . LEU B 1 337 ? 2.941 32.875 10.641 1 98.81 337 LEU B C 1
ATOM 5191 O O . LEU B 1 337 ? 3.445 33.812 11.258 1 98.81 337 LEU B O 1
ATOM 5195 N N . THR B 1 338 ? 3.217 31.625 10.883 1 98.88 338 THR B N 1
ATOM 5196 C CA . THR B 1 338 ? 4.223 31.281 11.883 1 98.88 338 THR B CA 1
ATOM 5197 C C . THR B 1 338 ? 5.578 31.859 11.516 1 98.88 338 THR B C 1
ATOM 5199 O O . THR B 1 338 ? 6.273 32.406 12.367 1 98.88 338 THR B O 1
ATOM 5202 N N . ALA B 1 339 ? 5.953 31.734 10.25 1 98.94 339 ALA B N 1
ATOM 5203 C CA . ALA B 1 339 ? 7.23 32.281 9.805 1 98.94 339 ALA B CA 1
ATOM 5204 C C . ALA B 1 339 ? 7.266 33.812 9.961 1 98.94 339 ALA B C 1
ATOM 5206 O O . ALA B 1 339 ? 8.281 34.375 10.375 1 98.94 339 ALA B O 1
ATOM 5207 N N . GLU B 1 340 ? 6.184 34.438 9.633 1 98.81 340 GLU B N 1
ATOM 5208 C CA . GLU B 1 340 ? 6.074 35.875 9.82 1 98.81 340 GLU B CA 1
ATOM 5209 C C . GLU B 1 340 ? 6.332 36.25 11.273 1 98.81 340 GLU B C 1
ATOM 5211 O O . GLU B 1 340 ? 7.078 37.188 11.555 1 98.81 340 GLU B O 1
ATOM 5216 N N . ALA B 1 341 ? 5.738 35.562 12.156 1 98.88 341 ALA B N 1
ATOM 5217 C CA . ALA B 1 341 ? 5.895 35.812 13.578 1 98.88 341 ALA B CA 1
ATOM 5218 C C . ALA B 1 341 ? 7.328 35.562 14.031 1 98.88 341 ALA B C 1
ATOM 5220 O O . ALA B 1 341 ? 7.898 36.375 14.781 1 98.88 341 ALA B O 1
ATOM 5221 N N . VAL B 1 342 ? 7.91 34.469 13.594 1 98.81 342 VAL B N 1
ATOM 5222 C CA . VAL B 1 342 ? 9.273 34.125 13.984 1 98.81 342 VAL B CA 1
ATOM 5223 C C . VAL B 1 342 ? 10.242 35.188 13.5 1 98.81 342 VAL B C 1
ATOM 5225 O O . VAL B 1 342 ? 11.117 35.656 14.25 1 98.81 342 VAL B O 1
ATOM 5228 N N . VAL B 1 343 ? 10.109 35.688 12.289 1 98.62 343 VAL B N 1
ATOM 5229 C CA . VAL B 1 343 ? 10.945 36.75 11.758 1 98.62 343 VAL B CA 1
ATOM 5230 C C . VAL B 1 343 ? 10.797 38 12.625 1 98.62 343 VAL B C 1
ATOM 5232 O O . VAL B 1 343 ? 11.781 38.656 12.953 1 98.62 343 VAL B O 1
ATOM 5235 N N . ALA B 1 344 ? 9.555 38.312 12.969 1 98.62 344 ALA B N 1
ATOM 5236 C CA . ALA B 1 344 ? 9.289 39.5 13.797 1 98.62 344 ALA B CA 1
ATOM 5237 C C . ALA B 1 344 ? 10.016 39.375 15.133 1 98.62 344 ALA B C 1
ATOM 5239 O O . ALA B 1 344 ? 10.648 40.344 15.578 1 98.62 344 ALA B O 1
ATOM 5240 N N . TRP B 1 345 ? 9.938 38.219 15.781 1 97.56 345 TRP B N 1
ATOM 5241 C CA . TRP B 1 345 ? 10.602 38.031 17.062 1 97.56 345 TRP B CA 1
ATOM 5242 C C . TRP B 1 345 ? 12.117 38.156 16.922 1 97.56 345 TRP B C 1
ATOM 5244 O O . TRP B 1 345 ? 12.789 38.688 17.797 1 97.56 345 TRP B O 1
ATOM 5254 N N . VAL B 1 346 ? 12.664 37.688 15.852 1 95.75 346 VAL B N 1
ATOM 5255 C CA . VAL B 1 346 ? 14.102 37.656 15.633 1 95.75 346 VAL B CA 1
ATOM 5256 C C . VAL B 1 346 ? 14.594 39.062 15.289 1 95.75 346 VAL B C 1
ATOM 5258 O O . VAL B 1 346 ? 15.672 39.469 15.727 1 95.75 346 VAL B O 1
ATOM 5261 N N . THR B 1 347 ? 13.812 39.844 14.555 1 95.25 347 THR B N 1
ATOM 5262 C CA . THR B 1 347 ? 14.25 41.125 14.055 1 95.25 347 THR B CA 1
ATOM 5263 C C . THR B 1 347 ? 13.781 42.25 14.984 1 95.25 347 THR B C 1
ATOM 5265 O O . THR B 1 347 ? 14.164 43.406 14.812 1 95.25 347 THR B O 1
ATOM 5268 N N . GLY B 1 348 ? 12.922 41.938 15.891 1 94.94 348 GLY B N 1
ATOM 5269 C CA . GLY B 1 348 ? 12.453 42.938 16.844 1 94.94 348 GLY B CA 1
ATOM 5270 C C . GLY B 1 348 ? 11.352 43.812 16.281 1 94.94 348 GLY B C 1
ATOM 5271 O O . GLY B 1 348 ? 11.289 45 16.578 1 94.94 348 GLY B O 1
ATOM 5272 N N . THR B 1 349 ? 10.547 43.281 15.414 1 96.25 349 THR B N 1
ATOM 5273 C CA . THR B 1 349 ? 9.414 44 14.852 1 96.25 349 THR B CA 1
ATOM 5274 C C . THR B 1 349 ? 8.102 43.5 15.445 1 96.25 349 THR B C 1
ATOM 5276 O O . THR B 1 349 ? 8.102 42.625 16.312 1 96.25 349 THR B O 1
ATOM 5279 N N . ASP B 1 350 ? 7.016 44.062 15.055 1 97.06 350 ASP B N 1
ATOM 5280 C CA . ASP B 1 350 ? 5.715 43.75 15.633 1 97.06 350 ASP B CA 1
ATOM 5281 C C . ASP B 1 350 ? 5.246 42.344 15.203 1 97.06 350 ASP B C 1
ATOM 5283 O O . ASP B 1 350 ? 5.32 42 14.016 1 97.06 350 ASP B O 1
ATOM 5287 N N . VAL B 1 351 ? 4.789 41.656 16.156 1 97.88 351 VAL B N 1
ATOM 5288 C CA . VAL B 1 351 ? 4.246 40.312 15.922 1 97.88 351 VAL B CA 1
ATOM 5289 C C . VAL B 1 351 ? 2.756 40.438 15.594 1 97.88 351 VAL B C 1
ATOM 5291 O O . VAL B 1 351 ? 2.039 41.219 16.188 1 97.88 351 VAL B O 1
ATOM 5294 N N . PRO B 1 352 ? 2.27 39.625 14.656 1 97.62 352 PRO B N 1
ATOM 5295 C CA . PRO B 1 352 ? 0.833 39.625 14.375 1 97.62 352 PRO B CA 1
ATOM 5296 C C . PRO B 1 352 ? -0.013 39.344 15.617 1 97.62 352 PRO B C 1
ATOM 5298 O O . PRO B 1 352 ? 0.306 38.438 16.391 1 97.62 352 PRO B O 1
ATOM 5301 N N . ASP B 1 353 ? -1.111 40.031 15.781 1 97.06 353 ASP B N 1
ATOM 5302 C CA . ASP B 1 353 ? -1.97 39.906 16.953 1 97.06 353 ASP B CA 1
ATOM 5303 C C . ASP B 1 353 ? -2.498 38.5 17.141 1 97.06 353 ASP B C 1
ATOM 5305 O O . ASP B 1 353 ? -2.607 38 18.266 1 97.06 353 ASP B O 1
ATOM 5309 N N . ALA B 1 354 ? -2.779 37.844 16.094 1 96.88 354 ALA B N 1
ATOM 5310 C CA . ALA B 1 354 ? -3.418 36.531 16.125 1 96.88 354 ALA B CA 1
ATOM 5311 C C . ALA B 1 354 ? -2.514 35.5 16.766 1 96.88 354 ALA B C 1
ATOM 5313 O O . ALA B 1 354 ? -2.982 34.438 17.203 1 96.88 354 ALA B O 1
ATOM 5314 N N . VAL B 1 355 ? -1.212 35.75 16.828 1 98.06 355 VAL B N 1
ATOM 5315 C CA . VAL B 1 355 ? -0.245 34.75 17.297 1 98.06 355 VAL B CA 1
ATOM 5316 C C . VAL B 1 355 ? -0.04 34.906 18.812 1 98.06 355 VAL B C 1
ATOM 5318 O O . VAL B 1 355 ? 0.363 33.969 19.484 1 98.06 355 VAL B O 1
ATOM 5321 N N . VAL B 1 356 ? -0.387 36 19.406 1 96.44 356 VAL B N 1
ATOM 5322 C CA . VAL B 1 356 ? -0.045 36.438 20.766 1 96.44 356 VAL B CA 1
ATOM 5323 C C . VAL B 1 356 ? -0.642 35.438 21.781 1 96.44 356 VAL B C 1
ATOM 5325 O O . VAL B 1 356 ? 0.021 35.062 22.734 1 96.44 356 VAL B O 1
ATOM 5328 N N . PRO B 1 357 ? -1.903 34.938 21.516 1 95.56 357 PRO B N 1
ATOM 5329 C CA . PRO B 1 357 ? -2.51 34.062 22.5 1 95.56 357 PRO B CA 1
ATOM 5330 C C . PRO B 1 357 ? -1.812 32.688 22.562 1 95.56 357 PRO B C 1
ATOM 5332 O O . PRO B 1 357 ? -2.123 31.891 23.453 1 95.56 357 PRO B O 1
ATOM 5335 N N . PHE B 1 358 ? -0.871 32.469 21.766 1 96.44 358 PHE B N 1
ATOM 5336 C CA . PHE B 1 358 ? -0.33 31.109 21.656 1 96.44 358 PHE B CA 1
ATOM 5337 C C . PHE B 1 358 ? 1.103 31.047 22.172 1 96.44 358 PHE B C 1
ATOM 5339 O O . PHE B 1 358 ? 1.888 30.203 21.75 1 96.44 358 PHE B O 1
ATOM 5346 N N . ALA B 1 359 ? 1.399 31.953 23.062 1 95.44 359 ALA B N 1
ATOM 5347 C CA . ALA B 1 359 ? 2.701 31.969 23.719 1 95.44 359 ALA B CA 1
ATOM 5348 C C . ALA B 1 359 ? 2.947 30.656 24.469 1 95.44 359 ALA B C 1
ATOM 5350 O O . ALA B 1 359 ? 2.014 30.062 25.016 1 95.44 359 ALA B O 1
ATOM 5351 N N . PRO B 1 360 ? 4.168 30.203 24.5 1 93.81 360 PRO B N 1
ATOM 5352 C CA . PRO B 1 360 ? 4.477 28.906 25.109 1 93.81 360 PRO B CA 1
ATOM 5353 C C . PRO B 1 360 ? 4.102 28.859 26.594 1 93.81 360 PRO B C 1
ATOM 5355 O O . PRO B 1 360 ? 3.84 27.781 27.125 1 93.81 360 PRO B O 1
ATOM 5358 N N . ASP B 1 361 ? 4.07 29.938 27.266 1 89.5 361 ASP B N 1
ATOM 5359 C CA . ASP B 1 361 ? 3.84 29.938 28.703 1 89.5 361 ASP B CA 1
ATOM 5360 C C . ASP B 1 361 ? 2.35 30.031 29.031 1 89.5 361 ASP B C 1
ATOM 5362 O O . ASP B 1 361 ? 1.964 30.125 30.188 1 89.5 361 ASP B O 1
ATOM 5366 N N . ARG B 1 362 ? 1.509 30 27.984 1 88.62 362 ARG B N 1
ATOM 5367 C CA . ARG B 1 362 ? 0.07 30.078 28.219 1 88.62 362 ARG B CA 1
ATOM 5368 C C . ARG B 1 362 ? -0.43 28.859 28.984 1 88.62 362 ARG B C 1
ATOM 5370 O O . ARG B 1 362 ? -1.464 28.922 29.656 1 88.62 362 ARG B O 1
ATOM 5377 N N . ILE B 1 363 ? 0.181 27.75 28.766 1 79.88 363 ILE B N 1
ATOM 5378 C CA . ILE B 1 363 ? -0.242 26.531 29.422 1 79.88 363 ILE B CA 1
ATOM 5379 C C . ILE B 1 363 ? 0.506 26.359 30.75 1 79.88 363 ILE B C 1
ATOM 5381 O O . ILE B 1 363 ? 1.733 26.469 30.781 1 79.88 363 ILE B O 1
ATOM 5385 N N . ALA B 1 364 ? -0.142 26.781 31.797 1 64.06 364 ALA B N 1
ATOM 5386 C CA . ALA B 1 364 ? 0.482 26.719 33.125 1 64.06 364 ALA B CA 1
ATOM 5387 C C . ALA B 1 364 ? 1.07 25.328 33.375 1 64.06 364 ALA B C 1
ATOM 5389 O O . ALA B 1 364 ? 0.535 24.328 32.906 1 64.06 364 ALA B O 1
ATOM 5390 N N . SER B 1 365 ? 2.416 25.266 33.656 1 55.84 365 SER B N 1
ATOM 5391 C CA . SER B 1 365 ? 3.082 24.047 34.062 1 55.84 365 SER B CA 1
ATOM 5392 C C . SER B 1 365 ? 2.268 23.297 35.125 1 55.84 365 SER B C 1
ATOM 5394 O O . SER B 1 365 ? 1.688 23.922 36 1 55.84 365 SER B O 1
ATOM 5396 N N . PRO B 1 366 ? 1.836 22.062 34.812 1 47.03 366 PRO B N 1
ATOM 5397 C CA . PRO B 1 366 ? 1.279 21.422 36.031 1 47.03 366 PRO B CA 1
ATOM 5398 C C . PRO B 1 366 ? 2.133 21.672 37.25 1 47.03 366 PRO B C 1
ATOM 5400 O O . PRO B 1 366 ? 3.354 21.812 37.156 1 47.03 366 PRO B O 1
ATOM 5403 N N . ALA B 1 367 ? 1.589 22.375 38.312 1 36.72 367 ALA B N 1
ATOM 5404 C CA . ALA B 1 367 ? 2.314 22.297 39.562 1 36.72 367 ALA B CA 1
ATOM 5405 C C . ALA B 1 367 ? 2.842 20.891 39.812 1 36.72 367 ALA B C 1
ATOM 5407 O O . ALA B 1 367 ? 2.154 19.906 39.531 1 36.72 367 ALA B O 1
ATOM 5408 N N . ALA B 1 368 ? 4.07 20.75 40.25 1 34.09 368 ALA B N 1
ATOM 5409 C CA . ALA B 1 368 ? 4.543 19.484 40.812 1 34.09 368 ALA B CA 1
ATOM 5410 C C . ALA B 1 368 ? 3.641 19 41.938 1 34.09 368 ALA B C 1
ATOM 5412 O O . ALA B 1 368 ? 3.246 19.797 42.812 1 34.09 368 ALA B O 1
#

Secondary structure (DSSP, 8-state):
-EEE--SHHHHHHHHHHHHTT--EEEE-SSTT-GGGTSS--EE-TTTT--TT-HHHHHHHHHHHTTHHHHHHHHHHTT-----B---EEEEESSHHHHHHHHHHHHHHHHTT--EEEEEHHHHHHH-TTS-TT--EEEEETT-EE--HHHHHHHHHHHHHHSTTEEEE-PPEEEEEEETTEEEEEEETTS-EEE-S-EEE--GGGGGG-BT---SS--EEEEEEEEEEE-TTS-S-SSEEE-SS-EEEE-TTSEEEEE---B-BTB----BHHHHHHHHHHHHHH-GGGGGSEEEEEEEEEEEE-TTS--EEEEPTT-BTEEEEE--GGGHHHHHHHHHHHHHHHHHT-PPPGGGGGG-GGGS-----/-EEE--SHHHHHHHHHHHHTT--EEEE-SSTT-GGGTSS--EE-TTTT--TT-HHHHHHHHHHHTTHHHHHHHHHHTT-----B---EEEEESSHHHHHHHHHHHHHHHHTT--EEEEEHHHHHHH-TTS-TT--EEEEETT-EE--HHHHHHHHHHHHHHSTTEEEE-PPEEEEEEETTEEEEEEETTS-EEE-S-EEE--GGGGGG-BT---SS--EEEEEEEEEEE-TTS-S-SSEEE-SS-EEEE-TTSEEEEE---B-BTB----BHHHHHHHHHHHHHH-GGGGGSEEEEEEEEEEEE-TTS--EEEEPTT-BTEEEEE--GGGHHHHHHHHHHHHHHHHHT-PPPGGGGGG-GGGS-----

pLDDT: mean 94.71, std 7.6, range [32.25, 98.94]

Solvent-accessible surface area (backbone atoms only — not comparable to full-atom values): 36325 Å² total; per-residue (Å²): 65,35,31,37,16,33,29,44,45,23,31,43,31,48,46,54,33,37,74,73,68,40,54,38,37,33,31,17,64,59,63,44,31,58,36,45,44,42,58,72,25,56,30,45,45,68,86,71,60,58,93,87,41,61,67,56,38,50,32,33,49,58,13,53,68,44,42,68,60,52,50,49,52,36,40,75,73,71,31,72,33,62,75,40,84,45,13,32,35,41,46,14,68,47,71,69,45,42,54,52,48,51,53,50,48,53,52,39,48,73,70,66,47,74,65,41,84,40,45,41,73,56,43,41,70,73,36,67,51,48,28,86,62,44,45,35,32,38,40,29,64,84,21,30,34,31,37,32,55,48,37,29,50,36,38,46,51,53,32,64,70,33,92,43,35,44,78,42,62,42,44,66,39,26,47,37,65,57,96,42,28,35,48,23,34,30,31,68,86,67,50,74,48,79,24,63,34,37,36,41,19,37,39,26,51,47,57,67,35,40,77,61,85,66,45,59,67,28,38,37,32,25,29,44,31,36,38,33,33,32,89,92,29,48,74,44,72,36,35,37,36,49,93,71,32,33,39,41,44,34,81,83,5,42,32,35,40,30,55,53,80,39,83,59,55,88,65,70,71,49,32,37,35,59,53,29,51,44,45,48,47,46,34,66,46,27,53,72,51,35,73,17,31,51,70,48,78,40,55,20,35,26,8,30,25,92,82,52,48,43,30,35,40,64,42,86,76,30,49,44,35,31,37,48,29,14,36,27,96,40,42,70,36,36,20,65,47,50,23,52,34,52,43,14,65,74,70,70,51,82,58,60,74,63,52,61,82,27,33,40,74,69,50,70,53,78,78,130,64,35,30,37,16,32,29,43,46,24,31,43,28,48,46,52,34,36,73,72,68,41,54,37,38,33,30,18,64,58,64,43,32,59,35,43,46,42,58,72,25,57,29,46,48,67,85,70,58,56,91,88,40,61,68,56,38,50,31,33,49,58,14,53,69,43,41,67,61,51,50,50,52,36,39,74,72,71,31,74,33,61,75,39,86,46,13,34,36,41,46,13,69,47,72,67,45,42,54,52,48,52,54,49,47,53,53,40,48,73,71,66,48,74,66,42,84,40,44,40,74,56,44,42,71,72,37,69,52,47,27,85,63,44,46,36,32,38,40,30,63,85,19,31,34,31,39,32,53,47,37,28,50,36,37,48,51,55,31,64,70,33,92,42,35,46,78,43,63,43,43,66,38,26,46,37,63,58,95,43,28,35,48,24,33,29,30,67,86,67,49,74,51,78,24,64,34,38,36,42,19,36,38,26,52,45,58,65,34,39,76,61,86,66,44,59,66,28,38,38,33,27,31,44,33,37,39,33,33,33,91,92,28,47,76,44,72,37,35,38,34,48,92,70,30,34,39,40,44,36,82,83,6,41,31,33,40,31,55,52,82,38,84,58,56,86,68,70,72,50,31,38,35,58,53,30,52,44,44,50,48,45,34,65,45,27,52,71,49,35,72,17,32,51,70,47,78,39,54,19,35,25,9,30,25,90,83,52,47,42,30,34,39,64,42,88,76,31,47,44,34,33,37,47,30,14,35,27,95,40,42,71,35,35,18,66,48,51,25,52,33,52,42,15,66,74,71,69,50,82,56,59,72,63,52,62,81,27,34,42,72,68,50,69,50,77,78,130

Sequence (736 aa):
MVIVGAGVIGLTCAWRLAEAGATVRVLDPSPARGASWAAAGMLAPVTELHYGEDALLQLNLAAVDRWPAHAAALAAAGVDVGYVECGSLLVARDADDAAEHRRLLAVQEQLGMDVEWVRSRDLRRLEPALSPSVRSGIRVDGDHQVDNRALVEGLLTLCRFDGRVTVDTDTVAAVQRDDGRVTGVATGDGRTVRADRVVLAAGARSGLVDGLDLPAPVRPVKGQLLHLRNTGGPLLRRNIRGEDCYIVSRPDGRVVVGATMEEQGFDDRPTAGAVRDLLQAAWELVPGLAEATFVEVAVGFRPGSPDNAPLMGPLPGHEGLVVATGHARNGVLQSALTAEAVVAWVTGTDVPDAVVPFAPDRIASPAAMVIVGAGVIGLTCAWRLAEAGATVRVLDPSPARGASWAAAGMLAPVTELHYGEDALLQLNLAAVDRWPAHAAALAAAGVDVGYVECGSLLVARDADDAAEHRRLLAVQEQLGMDVEWVRSRDLRRLEPALSPSVRSGIRVDGDHQVDNRALVEGLLTLCRFDGRVTVDTDTVAAVQRDDGRVTGVATGDGRTVRADRVVLAAGARSGLVDGLDLPAPVRPVKGQLLHLRNTGGPLLRRNIRGEDCYIVSRPDGRVVVGATMEEQGFDDRPTAGAVRDLLQAAWELVPGLAEATFVEVAVGFRPGSPDNAPLMGPLPGHEGLVVATGHARNGVLQSALTAEAVVAWVTGTDVPDAVVPFAPDRIASPAA